Protein AF-0000000084806974 (afdb_homodimer)

pLDDT: mean 92.13, std 14.88, range [24.78, 98.94]

Organism: Rhodopseudomonas palustris (strain HaA2) (NCBI:txid316058)

Sequence (400 aa):
MVQAAPHPTIDSPAPDVRMSPRDRLIESARVLFCRYGINSVGVDAIIENAGTAKTTLYKLFGSKDGLVEAVLQREGQSWRTWFIDEIDGPGGSARERLARIGPALKGWFSRPDFYGCPFINAVGESDKADDRMRSLAIAHKTIVHDRLTALCTEAEIAEPAQVAHTLGLVIDGAIVMALVTRDAGAADVAGRACAAILPAMVQAAPHPTIDSPAPDVRMSPRDRLIESARVLFCRYGINSVGVDAIIENAGTAKTTLYKLFGSKDGLVEAVLQREGQSWRTWFIDEIDGPGGSARERLARIGPALKGWFSRPDFYGCPFINAVGESDKADDRMRSLAIAHKTIVHDRLTALCTEAEIAEPAQVAHTLGLVIDGAIVMALVTRDAGAADVAGRACAAILPA

Secondary structure (DSSP, 8-state):
----------------TTS-HHHHHHHHHHHHHHHH-TTT--HHHHHHHHT--HHHHHHHHSSHHHHHHHHHHHHHHHHHHHHHHHHH-SS--HHHHHTTHHHHHHHHHTSTT----HHHHHHHHS-TT--HHHHHHHHHHHHHHHHHHHHHHHTT-SSHHHHHHHHHHHHHHHHHHHHHH--TTHHHHHHHHHHHHS--/----------------TTS-HHHHHHHHHHHHHHHH-TTT--HHHHHHHHT--HHHHHHHHSSHHHHHHHHHHHHHHHHHHHHHHHHH-SS--HHHHHTTHHHHHHHHHTSTT----HHHHHHHHS-TT--HHHHHHHHHHHHHHHHHHHHHHHTT-SSHHHHHHHHHHHHHHHHHHHHHH--TTHHHHHHHHHHHHS--

Nearest PDB structures (foldseek):
  3g7r-assembly1_A  TM=9.109E-01  e=6.899E-08  Streptomyces coelicolor A3(2)
  3on4-assembly2_H  TM=8.404E-01  e=4.491E-05  Legionella pneumophila subsp. pneumophila str. Philadelphia 1
  3whc-assembly3_F  TM=7.787E-01  e=4.096E-05  Bacillus subtilis subsp. subtilis str. 168
  5gp9-assembly1_A  TM=7.520E-01  e=4.677E-04  Halalkalibacterium halodurans C-125
  3vuq-assembly1_B  TM=6.024E-01  e=9.755E-04  Thermus thermophilus HB8

InterPro domains:
  IPR001647 DNA-binding HTH domain, TetR-type [PF00440] (25-71)
  IPR001647 DNA-binding HTH domain, TetR-type [PR00455] (25-38)
  IPR001647 DNA-binding HTH domain, TetR-type [PR00455] (46-69)
  IPR001647 DNA-binding HTH domain, TetR-type [PS50977] (19-79)
  IPR009057 Homedomain-like superfamily [SSF46689] (20-90)
  IPR011075 Tetracyclin repressor-like, C-terminal domain [PF16925] (96-193)
  IPR036271 Tetracyclin repressor-like, C-terminal domain superfamily [SSF48498] (93-198)

Solvent-accessible surface area (backbone atoms only — not comparable to full-atom values): 21009 Å² total; per-residue (Å²): 129,82,70,75,71,77,72,73,78,66,87,59,74,74,63,61,80,88,49,51,72,66,53,32,42,39,53,32,38,41,57,49,32,52,39,33,7,61,67,67,56,53,70,68,61,31,26,63,62,25,72,50,58,70,67,55,51,39,74,75,35,66,40,70,66,44,44,49,50,51,31,49,52,51,53,46,52,54,48,50,54,52,52,52,48,59,29,55,44,88,71,74,54,43,59,55,26,60,63,31,50,20,60,51,43,26,59,51,51,64,39,91,85,54,64,49,56,67,47,63,27,47,40,39,39,30,45,70,86,52,59,63,48,29,52,53,35,50,56,55,49,48,56,54,36,50,52,42,20,52,36,29,47,72,51,66,43,81,61,19,60,61,52,18,51,37,50,49,28,33,52,50,6,23,38,52,45,22,52,56,65,70,35,41,62,29,18,56,41,33,34,52,46,47,56,39,60,51,74,131,128,83,70,75,72,78,72,74,78,66,87,58,75,72,65,61,83,88,49,52,72,67,54,30,43,37,53,31,38,44,56,47,32,54,40,33,6,61,68,68,55,52,70,66,60,31,26,64,60,25,72,50,58,71,66,55,52,39,72,75,35,68,40,72,66,42,43,50,50,51,30,49,53,51,52,46,51,53,48,49,53,52,52,51,47,59,28,56,42,90,70,73,53,43,60,55,24,60,62,31,50,18,60,50,43,26,60,50,52,65,40,91,85,55,63,49,55,69,48,63,27,47,39,37,40,30,46,71,86,53,58,63,50,28,53,54,35,50,57,55,50,46,56,54,36,52,51,41,20,50,35,28,46,72,51,66,41,82,60,21,61,61,52,18,50,38,48,49,28,33,51,50,6,24,38,51,47,22,52,57,67,71,34,39,61,29,18,55,42,33,34,52,44,48,56,39,59,50,73,132

Foldseek 3Di:
DPPPPPPPLPPPPDQPPPDDLLVLLLVLQLLCCLVPNLVSDDLVSSCVSSVHDSVVCCVVQVDSVSSLLVNLVVVLVVVLVQQLCQLCPPDDALVSSLLSQLVSLLVQLPDPSQRFRSLVRNCVVDDVVDCVSVVSVCVSLVVQLVSQLVSCVRVVHPPSSVLSVVLSVLSNVLRVVCNVVVDSCSSVVSSVVNVVSGDD/DPPPPPDPLPPQPDQPPVDDLLVLLLVLQLLCCLVPNLVVDDLVSSCVSSVHDSVVCCVVQVDSVSSLLVNLVVVLVVVLVQQLCQLCPPDDALVSSLLSQLVSLLVQLPDPSQRFRSLVRNCVVDDVVDCVSVVSVCVSLVVQLVSQLVSCVRVVHPPSSVLSVVLSVLSNVLRVVCNVVVDSCSSVVSSVVNVVSGDD

Structure (mmCIF, N/CA/C/O backbone):
data_AF-0000000084806974-model_v1
#
loop_
_entity.id
_entity.type
_entity.pdbx_description
1 polymer 'Transcriptional regulator, TetR family'
#
loop_
_atom_site.group_PDB
_atom_site.id
_atom_site.type_symbol
_atom_site.label_atom_id
_atom_site.label_alt_id
_atom_site.label_comp_id
_atom_site.label_asym_id
_atom_site.label_entity_id
_atom_site.label_seq_id
_atom_site.pdbx_PDB_ins_code
_atom_site.Cartn_x
_atom_site.Cartn_y
_atom_site.Cartn_z
_atom_site.occupancy
_atom_site.B_iso_or_equiv
_atom_site.auth_seq_id
_atom_site.auth_comp_id
_atom_site.auth_asym_id
_atom_site.auth_atom_id
_atom_site.pdbx_PDB_model_num
ATOM 1 N N . MET A 1 1 ? -4.887 27.391 17.812 1 24.78 1 MET A N 1
ATOM 2 C CA . MET A 1 1 ? -3.594 27.125 17.188 1 24.78 1 MET A CA 1
ATOM 3 C C . MET A 1 1 ? -2.961 25.859 17.75 1 24.78 1 MET A C 1
ATOM 5 O O . MET A 1 1 ? -2.355 25.891 18.812 1 24.78 1 MET A O 1
ATOM 9 N N . VAL A 1 2 ? -3.717 24.797 17.656 1 35.22 2 VAL A N 1
ATOM 10 C CA . VAL A 1 2 ? -3.318 23.594 18.391 1 35.22 2 VAL A CA 1
ATOM 11 C C . VAL A 1 2 ? -1.894 23.203 18.016 1 35.22 2 VAL A C 1
ATOM 13 O O . VAL A 1 2 ? -1.614 22.922 16.844 1 35.22 2 VAL A O 1
ATOM 16 N N . GLN A 1 3 ? -0.888 23.594 18.688 1 35.41 3 GLN A N 1
ATOM 17 C CA . GLN A 1 3 ? 0.534 23.312 18.547 1 35.41 3 GLN A CA 1
ATOM 18 C C . GLN A 1 3 ? 0.778 21.812 18.391 1 35.41 3 GLN A C 1
ATOM 20 O O . GLN A 1 3 ? 0.354 21.031 19.25 1 35.41 3 GLN A O 1
ATOM 25 N N . ALA A 1 4 ? 0.817 21.328 17.172 1 42.03 4 ALA A N 1
ATOM 26 C CA . ALA A 1 4 ? 1.26 19.953 17 1 42.03 4 ALA A CA 1
ATOM 27 C C . ALA A 1 4 ? 2.342 19.594 18.016 1 42.03 4 ALA A C 1
ATOM 29 O O . ALA A 1 4 ? 3.295 20.344 18.219 1 42.03 4 ALA A O 1
ATOM 30 N N . ALA A 1 5 ? 2.043 18.828 18.969 1 43.41 5 ALA A N 1
ATOM 31 C CA . ALA A 1 5 ? 3.02 18.422 19.969 1 43.41 5 ALA A CA 1
ATOM 32 C C . ALA A 1 5 ? 4.355 18.062 19.344 1 43.41 5 ALA A C 1
ATOM 34 O O . ALA A 1 5 ? 4.395 17.484 18.25 1 43.41 5 ALA A O 1
ATOM 35 N N . PRO A 1 6 ? 5.508 18.625 19.812 1 45.06 6 PRO A N 1
ATOM 36 C CA . PRO A 1 6 ? 6.848 18.344 19.297 1 45.06 6 PRO A CA 1
ATOM 37 C C . PRO A 1 6 ? 7.152 16.844 19.219 1 45.06 6 PRO A C 1
ATOM 39 O O . PRO A 1 6 ? 6.688 16.078 20.062 1 45.06 6 PRO A O 1
ATOM 42 N N . HIS A 1 7 ? 7.105 16.219 18.047 1 45.81 7 HIS A N 1
ATOM 43 C CA . HIS A 1 7 ? 7.555 14.828 17.969 1 45.81 7 HIS A CA 1
ATOM 44 C C . HIS A 1 7 ? 8.797 14.609 18.828 1 45.81 7 HIS A C 1
ATOM 46 O O . HIS A 1 7 ? 9.672 15.477 18.891 1 45.81 7 HIS A O 1
ATOM 52 N N . PRO A 1 8 ? 8.727 13.781 19.844 1 42.69 8 PRO A N 1
ATOM 53 C CA . PRO A 1 8 ? 9.945 13.57 20.625 1 42.69 8 PRO A CA 1
ATOM 54 C C . PRO A 1 8 ? 11.195 13.43 19.75 1 42.69 8 PRO A C 1
ATOM 56 O O . PRO A 1 8 ? 11.094 12.992 18.594 1 42.69 8 PRO A O 1
ATOM 59 N N . THR A 1 9 ? 12.211 14.117 20.078 1 43.47 9 THR A N 1
ATOM 60 C CA . THR A 1 9 ? 13.531 14.039 19.469 1 43.47 9 THR A CA 1
ATOM 61 C C . THR A 1 9 ? 13.961 12.586 19.266 1 43.47 9 THR A C 1
ATOM 63 O O . THR A 1 9 ? 13.953 11.805 20.219 1 43.47 9 THR A O 1
ATOM 66 N N . ILE A 1 10 ? 13.562 12 18.297 1 45.22 10 ILE A N 1
ATOM 67 C CA . ILE A 1 10 ? 14.125 10.68 18.047 1 45.22 10 ILE A CA 1
ATOM 68 C C . ILE A 1 10 ? 15.625 10.695 18.312 1 45.22 10 ILE A C 1
ATOM 70 O O . ILE A 1 10 ? 16.312 11.672 18 1 45.22 10 ILE A O 1
ATOM 74 N N . ASP A 1 11 ? 16.031 10.055 19.344 1 45.28 11 ASP A N 1
ATOM 75 C CA . ASP A 1 11 ? 17.453 9.875 19.609 1 45.28 11 ASP A CA 1
ATOM 76 C C . ASP A 1 11 ? 18.219 9.578 18.312 1 45.28 11 ASP A C 1
ATOM 78 O O . ASP A 1 11 ? 18.359 8.414 17.922 1 45.28 11 ASP A O 1
ATOM 82 N N . SER A 1 12 ? 17.938 10.297 17.312 1 48.94 12 SER A N 1
ATOM 83 C CA . SER A 1 12 ? 18.75 10.133 16.109 1 48.94 12 SER A CA 1
ATOM 84 C C . SER A 1 12 ? 20.234 10.375 16.406 1 48.94 12 SER A C 1
ATOM 86 O O . SER A 1 12 ? 20.578 11.297 17.156 1 48.94 12 SER A O 1
ATOM 88 N N . PRO A 1 13 ? 21.062 9.375 16.125 1 50 13 PRO A N 1
ATOM 89 C CA . PRO A 1 13 ? 22.469 9.648 16.359 1 50 13 PRO A CA 1
ATOM 90 C C . PRO A 1 13 ? 22.891 11.047 15.898 1 50 13 PRO A C 1
ATOM 92 O O . PRO A 1 13 ? 22.25 11.617 15.008 1 50 13 PRO A O 1
ATOM 95 N N . ALA A 1 14 ? 23.672 11.664 16.719 1 52.12 14 ALA A N 1
ATOM 96 C CA . ALA A 1 14 ? 24.297 12.953 16.453 1 52.12 14 ALA A CA 1
ATOM 97 C C . ALA A 1 14 ? 24.703 13.07 14.992 1 52.12 14 ALA A C 1
ATOM 99 O O . ALA A 1 14 ? 25.016 12.07 14.344 1 52.12 14 ALA A O 1
ATOM 100 N N . PRO A 1 15 ? 24.281 14.117 14.289 1 55.72 15 PRO A N 1
ATOM 101 C CA . PRO A 1 15 ? 24.656 14.305 12.883 1 55.72 15 PRO A CA 1
ATOM 102 C C . PRO A 1 15 ? 26.109 13.914 12.602 1 55.72 15 PRO A C 1
ATOM 104 O O . PRO A 1 15 ? 27 14.211 13.406 1 55.72 15 PRO A O 1
ATOM 107 N N . ASP A 1 16 ? 26.234 12.859 11.883 1 57.84 16 ASP A N 1
ATOM 108 C CA . ASP A 1 16 ? 27.594 12.516 11.453 1 57.84 16 ASP A CA 1
ATOM 109 C C . ASP A 1 16 ? 28.266 13.703 10.766 1 57.84 16 ASP A C 1
ATOM 111 O O . ASP A 1 16 ? 27.969 14.008 9.609 1 57.84 16 ASP A O 1
ATOM 115 N N . VAL A 1 17 ? 29.016 14.555 11.375 1 59.22 17 VAL A N 1
ATOM 116 C CA . VAL A 1 17 ? 29.703 15.766 10.93 1 59.22 17 VAL A CA 1
ATOM 117 C C . VAL A 1 17 ? 30.484 15.469 9.656 1 59.22 17 VAL A C 1
ATOM 119 O O . VAL A 1 17 ? 30.859 16.391 8.922 1 59.22 17 VAL A O 1
ATOM 122 N N . ARG A 1 18 ? 30.656 14.195 9.305 1 71.56 18 ARG A N 1
ATOM 123 C CA . ARG A 1 18 ? 31.391 13.867 8.094 1 71.56 18 ARG A CA 1
ATOM 124 C C . ARG A 1 18 ? 30.484 13.891 6.867 1 71.56 18 ARG A C 1
ATOM 126 O O . ARG A 1 18 ? 30.969 13.93 5.734 1 71.56 18 ARG A O 1
ATOM 133 N N . MET A 1 19 ? 29.156 14.164 7.137 1 83.44 19 MET A N 1
ATOM 134 C CA . MET A 1 19 ? 28.234 14.195 6.012 1 83.44 19 MET A CA 1
ATOM 135 C C . MET A 1 19 ? 27.984 15.625 5.543 1 83.44 19 MET A C 1
ATOM 137 O O . MET A 1 19 ? 27.969 16.547 6.352 1 83.44 19 MET A O 1
ATOM 141 N N . SER A 1 20 ? 27.812 15.805 4.273 1 93.44 20 SER A N 1
ATOM 142 C CA . SER A 1 20 ? 27.422 17.109 3.734 1 93.44 20 SER A CA 1
ATOM 143 C C . SER A 1 20 ? 26.047 17.531 4.23 1 93.44 20 SER A C 1
ATOM 145 O O . SER A 1 20 ? 25.25 16.688 4.656 1 93.44 20 SER A O 1
ATOM 147 N N . PRO A 1 21 ? 25.812 18.781 4.262 1 94.06 21 PRO A N 1
ATOM 148 C CA . PRO A 1 21 ? 24.469 19.234 4.641 1 94.06 21 PRO A CA 1
ATOM 149 C C . PRO A 1 21 ? 23.359 18.578 3.816 1 94.06 21 PRO A C 1
ATOM 151 O O . PRO A 1 21 ? 22.297 18.281 4.344 1 94.06 21 PRO A O 1
ATOM 154 N N . ARG A 1 22 ? 23.672 18.391 2.613 1 96.06 22 ARG A N 1
ATOM 155 C CA . ARG A 1 22 ? 22.719 17.719 1.741 1 96.06 22 ARG A CA 1
ATOM 156 C C . ARG A 1 22 ? 22.391 16.328 2.26 1 96.06 22 ARG A C 1
ATOM 158 O O . ARG A 1 22 ? 21.219 15.961 2.396 1 96.06 22 ARG A O 1
ATOM 165 N N . ASP A 1 23 ? 23.391 15.562 2.562 1 96.31 23 ASP A N 1
ATOM 166 C CA . ASP A 1 23 ? 23.219 14.188 3.01 1 96.31 23 ASP A CA 1
ATOM 167 C C . ASP A 1 23 ? 22.562 14.133 4.387 1 96.31 23 ASP A C 1
ATOM 169 O O . ASP A 1 23 ? 21.734 13.258 4.652 1 96.31 23 ASP A O 1
ATOM 173 N N . ARG A 1 24 ? 22.875 15.078 5.242 1 96.56 24 ARG A N 1
ATOM 174 C CA . ARG A 1 24 ? 22.25 15.133 6.562 1 96.56 24 ARG A CA 1
ATOM 175 C C . ARG A 1 24 ? 20.75 15.398 6.457 1 96.56 24 ARG A C 1
ATOM 177 O O . ARG A 1 24 ? 19.953 14.812 7.188 1 96.56 24 ARG A O 1
ATOM 184 N N . LEU A 1 25 ? 20.438 16.281 5.535 1 97.5 25 LEU A N 1
ATOM 185 C CA . LEU A 1 25 ? 19.031 16.609 5.336 1 97.5 25 LEU A CA 1
ATOM 186 C C . LEU A 1 25 ? 18.266 15.422 4.777 1 97.5 25 LEU A C 1
ATOM 188 O O . LEU A 1 25 ? 17.172 15.109 5.238 1 97.5 25 LEU A O 1
ATOM 192 N N . ILE A 1 26 ? 18.891 14.742 3.852 1 97.56 26 ILE A N 1
ATOM 193 C CA . ILE A 1 26 ? 18.25 13.586 3.238 1 97.56 26 ILE A CA 1
ATOM 194 C C . ILE A 1 26 ? 18.078 12.477 4.273 1 97.56 26 ILE A C 1
ATOM 196 O O . ILE A 1 26 ? 17 11.875 4.383 1 97.56 26 ILE A O 1
ATOM 200 N N . GLU A 1 27 ? 19.062 12.227 5.066 1 96.38 27 GLU A N 1
ATOM 201 C CA . GLU A 1 27 ? 19 11.164 6.066 1 96.38 27 GLU A CA 1
ATOM 202 C C . GLU A 1 27 ? 17.984 11.492 7.16 1 96.38 27 GLU A C 1
ATOM 204 O O . GLU A 1 27 ? 17.219 10.633 7.582 1 96.38 27 GLU A O 1
ATOM 209 N N . SER A 1 28 ? 18.016 12.703 7.609 1 97.06 28 SER A N 1
ATOM 210 C CA . SER A 1 28 ? 17.047 13.148 8.602 1 97.06 28 SER A CA 1
ATOM 211 C C . SER A 1 28 ? 15.617 13.008 8.086 1 97.06 28 SER A C 1
ATOM 213 O O . SER A 1 28 ? 14.758 12.453 8.773 1 97.06 28 SER A O 1
ATOM 215 N N . ALA A 1 29 ? 15.43 13.484 6.863 1 97.88 29 ALA A N 1
ATOM 216 C CA . ALA A 1 29 ? 14.109 13.414 6.246 1 97.88 29 ALA A CA 1
ATOM 217 C C . ALA A 1 29 ? 13.672 11.969 6.055 1 97.88 29 ALA A C 1
ATOM 219 O O . ALA A 1 29 ? 12.523 11.617 6.328 1 97.88 29 ALA A O 1
ATOM 220 N N . ARG A 1 30 ? 14.586 11.172 5.59 1 96.5 30 ARG A N 1
ATOM 221 C CA . ARG A 1 30 ? 14.297 9.758 5.352 1 96.5 30 ARG A CA 1
ATOM 222 C C . ARG A 1 30 ? 13.758 9.094 6.613 1 96.5 30 ARG A C 1
ATOM 224 O O . ARG A 1 30 ? 12.695 8.469 6.586 1 96.5 30 ARG A O 1
ATOM 231 N N . VAL A 1 31 ? 14.398 9.227 7.688 1 95.19 31 VAL A N 1
ATOM 232 C CA . VAL A 1 31 ? 14.039 8.578 8.945 1 95.19 31 VAL A CA 1
ATOM 233 C C . VAL A 1 31 ? 12.68 9.094 9.422 1 95.19 31 VAL A C 1
ATOM 235 O O . VAL A 1 31 ? 11.812 8.305 9.805 1 95.19 31 VAL A O 1
ATOM 238 N N . LEU A 1 32 ? 12.492 10.367 9.32 1 96.5 32 LEU A N 1
ATOM 239 C CA . LEU A 1 32 ? 11.266 10.992 9.812 1 96.5 32 LEU A CA 1
ATOM 240 C C . LEU A 1 32 ? 10.086 10.648 8.914 1 96.5 32 LEU A C 1
ATOM 242 O O . LEU A 1 32 ? 9.016 10.289 9.398 1 96.5 32 LEU A O 1
ATOM 246 N N . PHE A 1 33 ? 10.305 10.75 7.586 1 96.81 33 PHE A N 1
ATOM 247 C CA . PHE A 1 33 ? 9.242 10.438 6.637 1 96.81 33 PHE A CA 1
ATOM 248 C C . PHE A 1 33 ? 8.82 8.977 6.758 1 96.81 33 PHE A C 1
ATOM 250 O O . PHE A 1 33 ? 7.625 8.672 6.754 1 96.81 33 PHE A O 1
ATOM 257 N N . CYS A 1 34 ? 9.766 8.086 6.855 1 94.62 34 CYS A N 1
ATOM 258 C CA . CYS A 1 34 ? 9.469 6.656 6.906 1 94.62 34 CYS A CA 1
ATOM 259 C C . CYS A 1 34 ? 8.734 6.297 8.188 1 94.62 34 CYS A C 1
ATOM 261 O O . CYS A 1 34 ? 7.77 5.523 8.164 1 94.62 34 CYS A O 1
ATOM 263 N N . ARG A 1 35 ? 9.078 6.875 9.234 1 93.44 35 ARG A N 1
ATOM 264 C CA . ARG A 1 35 ? 8.523 6.52 10.539 1 93.44 35 ARG A CA 1
ATOM 265 C C . ARG A 1 35 ? 7.156 7.172 10.742 1 93.44 35 ARG A C 1
ATOM 267 O O . ARG A 1 35 ? 6.23 6.535 11.25 1 93.44 35 ARG A O 1
ATOM 274 N N . TYR A 1 36 ? 6.973 8.438 10.25 1 94.56 36 TYR A N 1
ATOM 275 C CA . TYR A 1 36 ? 5.812 9.203 10.688 1 94.56 36 TYR A CA 1
ATOM 276 C C . TYR A 1 36 ? 4.906 9.539 9.508 1 94.56 36 TYR A C 1
ATOM 278 O O . TYR A 1 36 ? 3.777 10 9.703 1 94.56 36 TYR A O 1
ATOM 286 N N . GLY A 1 37 ? 5.355 9.25 8.297 1 95.88 37 GLY A N 1
ATOM 287 C CA . GLY A 1 37 ? 4.637 9.734 7.129 1 95.88 37 GLY A CA 1
ATOM 288 C C . GLY A 1 37 ? 5.102 11.102 6.664 1 95.88 37 GLY A C 1
ATOM 289 O O . GLY A 1 37 ? 5.441 11.961 7.484 1 95.88 37 GLY A O 1
ATOM 290 N N . ILE A 1 38 ? 5.031 11.383 5.461 1 96.88 38 ILE A N 1
ATOM 291 C CA . ILE A 1 38 ? 5.582 12.57 4.824 1 96.88 38 ILE A CA 1
ATOM 292 C C . ILE A 1 38 ? 4.809 13.805 5.281 1 96.88 38 ILE A C 1
ATOM 294 O O . ILE A 1 38 ? 5.41 14.805 5.695 1 96.88 38 ILE A O 1
ATOM 298 N N . ASN A 1 39 ? 3.506 13.727 5.277 1 95.38 39 ASN A N 1
ATOM 299 C CA . ASN A 1 39 ? 2.672 14.898 5.52 1 95.38 39 ASN A CA 1
ATOM 300 C C . ASN A 1 39 ? 2.631 15.266 7 1 95.38 39 ASN A C 1
ATOM 302 O O . ASN A 1 39 ? 2.293 16.391 7.355 1 95.38 39 ASN A O 1
ATOM 306 N N . SER A 1 40 ? 3.053 14.398 7.863 1 94.81 40 SER A N 1
ATOM 307 C CA . SER A 1 40 ? 3.031 14.648 9.305 1 94.81 40 SER A CA 1
ATOM 308 C C . SER A 1 40 ? 4.312 15.344 9.758 1 94.81 40 SER A C 1
ATOM 310 O O . SER A 1 40 ? 4.383 15.852 10.875 1 94.81 40 SER A O 1
ATOM 312 N N . VAL A 1 41 ? 5.316 15.32 8.914 1 96.81 41 VAL A N 1
ATOM 313 C CA . VAL A 1 41 ? 6.629 15.859 9.266 1 96.81 41 VAL A CA 1
ATOM 314 C C . VAL A 1 41 ? 6.801 17.25 8.672 1 96.81 41 VAL A C 1
ATOM 316 O O . VAL A 1 41 ? 6.652 17.438 7.457 1 96.81 41 VAL A O 1
ATOM 319 N N . GLY A 1 42 ? 7.109 18.234 9.508 1 96 42 GLY A N 1
ATOM 320 C CA . GLY A 1 42 ? 7.363 19.594 9.047 1 96 42 GLY A CA 1
ATOM 321 C C . GLY A 1 42 ? 8.836 19.875 8.797 1 96 42 GLY A C 1
ATOM 322 O O . GLY A 1 42 ? 9.695 19.109 9.234 1 96 42 GLY A O 1
ATOM 323 N N . VAL A 1 43 ? 9.039 20.922 8.109 1 97.19 43 VAL A N 1
ATOM 324 C CA . VAL A 1 43 ? 10.391 21.328 7.762 1 97.19 43 VAL A CA 1
ATOM 325 C C . VAL A 1 43 ? 11.203 21.578 9.039 1 97.19 43 VAL A C 1
ATOM 327 O O . VAL A 1 43 ? 12.383 21.219 9.109 1 97.19 43 VAL A O 1
ATOM 330 N N . ASP A 1 44 ? 10.625 22.109 10.07 1 97.12 44 ASP A N 1
ATOM 331 C CA . ASP A 1 44 ? 11.328 22.422 11.305 1 97.12 44 ASP A CA 1
ATOM 332 C C . ASP A 1 44 ? 11.875 21.156 11.969 1 97.12 44 ASP A C 1
ATOM 334 O O . ASP A 1 44 ? 13.016 21.141 12.445 1 97.12 44 ASP A O 1
ATOM 338 N N . ALA A 1 45 ? 11.117 20.109 11.992 1 96.88 45 ALA A N 1
ATOM 339 C CA . ALA A 1 45 ? 11.57 18.859 12.57 1 96.88 45 ALA A CA 1
ATOM 340 C C . ALA A 1 45 ? 12.758 18.281 11.797 1 96.88 45 ALA A C 1
ATOM 342 O O . ALA A 1 45 ? 13.688 17.734 12.398 1 96.88 45 ALA A O 1
ATOM 343 N N . ILE A 1 46 ? 12.719 18.422 10.484 1 97.88 46 ILE A N 1
ATOM 344 C CA . ILE A 1 46 ? 13.758 17.891 9.625 1 97.88 46 ILE A CA 1
ATOM 345 C C . ILE A 1 46 ? 15.078 18.625 9.875 1 97.88 46 ILE A C 1
ATOM 347 O O . ILE A 1 46 ? 16.125 17.984 10.078 1 97.88 46 ILE A O 1
ATOM 351 N N . ILE A 1 47 ? 15.031 19.938 9.898 1 96.94 47 ILE A N 1
ATOM 352 C CA . ILE A 1 47 ? 16.25 20.719 10.016 1 96.94 47 ILE A CA 1
ATOM 353 C C . ILE A 1 47 ? 16.828 20.578 11.422 1 96.94 47 ILE A C 1
ATOM 355 O O . ILE A 1 47 ? 18.047 20.594 11.609 1 96.94 47 ILE A O 1
ATOM 359 N N . GLU A 1 48 ? 15.914 20.469 12.438 1 96.81 48 GLU A N 1
ATOM 360 C CA . GLU A 1 48 ? 16.375 20.234 13.805 1 96.81 48 GLU A CA 1
ATOM 361 C C . GLU A 1 48 ? 17.125 18.906 13.922 1 96.81 48 GLU A C 1
ATOM 363 O O . GLU A 1 48 ? 18.203 18.859 14.5 1 96.81 48 GLU A O 1
ATOM 368 N N . ASN A 1 49 ? 16.594 17.938 13.328 1 95.62 49 ASN A N 1
ATOM 369 C CA . ASN A 1 49 ? 17.219 16.609 13.367 1 95.62 49 ASN A CA 1
ATOM 370 C C . ASN A 1 49 ? 18.516 16.578 12.562 1 95.62 49 ASN A C 1
ATOM 372 O O . ASN A 1 49 ? 19.453 15.859 12.922 1 95.62 49 ASN A O 1
ATOM 376 N N . ALA A 1 50 ? 18.547 17.297 11.469 1 96.25 50 ALA A N 1
ATOM 377 C CA . ALA A 1 50 ? 19.703 17.297 10.57 1 96.25 50 ALA A CA 1
ATOM 378 C C . ALA A 1 50 ? 20.797 18.234 11.094 1 96.25 50 ALA A C 1
ATOM 380 O O . ALA A 1 50 ? 21.938 18.172 10.625 1 96.25 50 ALA A O 1
ATOM 381 N N . GLY A 1 51 ? 20.422 19.125 11.992 1 96.19 51 GLY A N 1
ATOM 382 C CA . GLY A 1 51 ? 21.375 20.141 12.43 1 96.19 51 GLY A CA 1
ATOM 383 C C . GLY A 1 51 ? 21.75 21.125 11.336 1 96.19 51 GLY A C 1
ATOM 384 O O . GLY A 1 51 ? 22.922 21.453 11.172 1 96.19 51 GLY A O 1
ATOM 385 N N . THR A 1 52 ? 20.844 21.516 10.531 1 94.81 52 THR A N 1
ATOM 386 C CA . THR A 1 52 ? 21.062 22.453 9.43 1 94.81 52 THR A CA 1
ATOM 387 C C . THR A 1 52 ? 20.109 23.641 9.539 1 94.81 52 THR A C 1
ATOM 389 O O . THR A 1 52 ? 19.109 23.578 10.266 1 94.81 52 THR A O 1
ATOM 392 N N . ALA A 1 53 ? 20.469 24.672 8.82 1 93.44 53 ALA A N 1
ATOM 393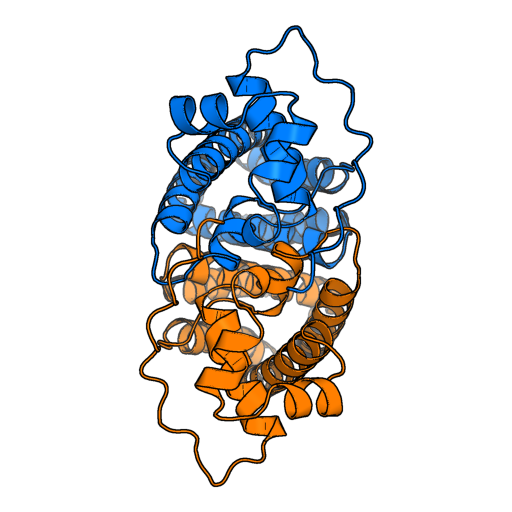 C CA . ALA A 1 53 ? 19.594 25.844 8.742 1 93.44 53 ALA A CA 1
ATOM 394 C C . ALA A 1 53 ? 18.453 25.594 7.742 1 93.44 53 ALA A C 1
ATOM 396 O O . ALA A 1 53 ? 18.625 24.859 6.773 1 93.44 53 ALA A O 1
ATOM 397 N N . LYS A 1 54 ? 17.344 26.281 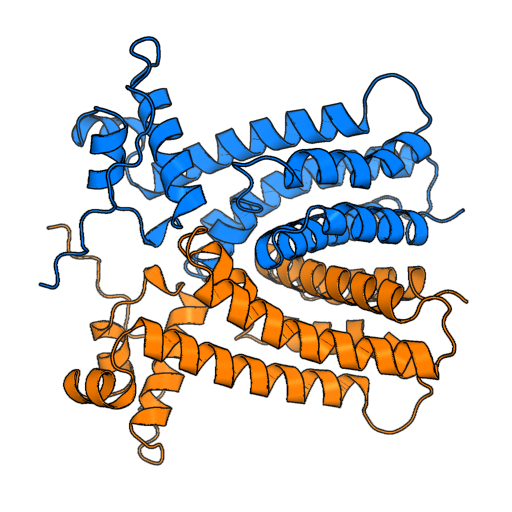8.039 1 95.69 54 LYS A N 1
ATOM 398 C CA . LYS A 1 54 ? 16.188 26.219 7.152 1 95.69 54 LYS A CA 1
ATOM 399 C C . LYS A 1 54 ? 16.531 26.719 5.75 1 95.69 54 LYS A C 1
ATOM 401 O O . LYS A 1 54 ? 16.094 26.141 4.754 1 95.69 54 LYS A O 1
ATOM 406 N N . THR A 1 55 ? 17.391 27.703 5.652 1 96.31 55 THR A N 1
ATOM 407 C CA . THR A 1 55 ? 17.812 28.297 4.383 1 96.31 55 THR A CA 1
ATOM 408 C C . THR A 1 55 ? 18.562 27.281 3.533 1 96.31 55 THR A C 1
ATOM 410 O O . THR A 1 55 ? 18.453 27.281 2.307 1 96.31 55 THR A O 1
ATOM 413 N N . THR A 1 56 ? 19.281 26.469 4.152 1 96.44 56 THR A N 1
ATOM 414 C CA . THR A 1 56 ? 20.062 25.438 3.459 1 96.44 56 THR A CA 1
ATOM 415 C C . THR A 1 56 ? 19.141 24.453 2.746 1 96.44 56 THR A C 1
ATOM 417 O O . THR A 1 56 ? 19.391 24.078 1.604 1 96.44 56 THR A O 1
ATOM 420 N N . LEU A 1 57 ? 18.031 24 3.387 1 97.38 57 LEU A N 1
ATOM 421 C CA . LEU A 1 57 ? 17.062 23.094 2.777 1 97.38 57 LEU A CA 1
ATOM 422 C C . LEU A 1 57 ? 16.469 23.703 1.509 1 97.38 57 LEU A C 1
ATOM 424 O O . LEU A 1 57 ? 16.422 23.031 0.468 1 97.38 57 LEU A O 1
ATOM 428 N N . TYR A 1 58 ? 16.141 24.938 1.59 1 97.06 58 TYR A N 1
ATOM 429 C CA . TYR A 1 58 ? 15.461 25.594 0.47 1 97.06 58 TYR A CA 1
ATOM 430 C C . TYR A 1 58 ? 16.438 25.875 -0.664 1 97.06 58 TYR A C 1
ATOM 432 O O . TYR A 1 58 ? 16.062 25.828 -1.839 1 97.06 58 TYR A O 1
ATOM 440 N N . LYS A 1 59 ? 17.672 26.188 -0.368 1 97.5 59 LYS A N 1
ATOM 441 C CA . LYS A 1 59 ? 18.703 26.359 -1.391 1 97.5 59 LYS A CA 1
ATOM 442 C C . LYS A 1 59 ? 18.984 25.062 -2.127 1 97.5 59 LYS A C 1
ATOM 444 O O . LYS A 1 59 ? 19.141 25.047 -3.348 1 97.5 59 LYS A O 1
ATOM 449 N N . LEU A 1 60 ? 18.969 24.031 -1.411 1 97.62 60 LEU A N 1
ATOM 450 C CA . LEU A 1 60 ? 19.391 22.734 -1.957 1 97.62 60 LEU A CA 1
ATOM 451 C C . LEU A 1 60 ? 18.219 22.047 -2.656 1 97.62 60 LEU A C 1
ATOM 453 O O . LEU A 1 60 ? 18.422 21.375 -3.672 1 97.62 60 LEU A O 1
ATOM 457 N N . PHE A 1 61 ? 16.953 22.219 -2.086 1 98.19 61 PHE A N 1
ATOM 458 C CA . PHE A 1 61 ? 15.875 21.359 -2.578 1 98.19 61 PHE A CA 1
ATOM 459 C C . PHE A 1 61 ? 14.703 22.203 -3.074 1 98.19 61 PHE A C 1
ATOM 461 O O . PHE A 1 61 ? 13.781 21.688 -3.699 1 98.19 61 PHE A O 1
ATOM 468 N N . GLY A 1 62 ? 14.68 23.469 -2.75 1 97.69 62 GLY A N 1
ATOM 469 C CA . GLY A 1 62 ? 13.641 24.375 -3.201 1 97.69 62 GLY A CA 1
ATOM 470 C C . GLY A 1 62 ? 12.391 24.328 -2.334 1 97.69 62 GLY A C 1
ATOM 471 O O . GLY A 1 62 ? 11.805 25.359 -2.023 1 97.69 62 GLY A O 1
ATOM 472 N N . SER A 1 63 ? 12.016 23.156 -1.956 1 96.69 63 SER A N 1
ATOM 473 C CA . SER A 1 63 ? 10.812 22.938 -1.163 1 96.69 63 SER A CA 1
ATOM 474 C C . SER A 1 63 ? 10.883 21.609 -0.408 1 96.69 63 SER A C 1
ATOM 476 O O . SER A 1 63 ? 11.789 20.812 -0.631 1 96.69 63 SER A O 1
ATOM 478 N N . LYS A 1 64 ? 9.992 21.406 0.497 1 96.25 64 LYS A N 1
ATOM 479 C CA . LYS A 1 64 ? 9.883 20.109 1.16 1 96.25 64 LYS A CA 1
ATOM 480 C C . LYS A 1 64 ? 9.641 18.984 0.148 1 96.25 64 LYS A C 1
ATOM 482 O O . LYS A 1 64 ? 10.188 17.891 0.286 1 96.25 64 LYS A O 1
ATOM 487 N N . ASP A 1 65 ? 8.805 19.297 -0.864 1 95.56 65 ASP A N 1
ATOM 488 C CA . ASP A 1 65 ? 8.531 18.297 -1.899 1 95.56 65 ASP A CA 1
ATOM 489 C C . ASP A 1 65 ? 9.805 17.906 -2.645 1 95.56 65 ASP A C 1
ATOM 491 O O . ASP A 1 65 ? 9.992 16.734 -2.979 1 95.56 65 ASP A O 1
ATOM 495 N N . GLY A 1 66 ? 10.562 18.906 -2.922 1 97.19 66 GLY A N 1
ATOM 496 C CA . GLY A 1 66 ? 11.852 18.609 -3.527 1 97.19 66 GLY A CA 1
ATOM 497 C C . GLY A 1 66 ? 12.711 17.688 -2.678 1 97.19 66 GLY A C 1
ATOM 498 O O . GLY A 1 66 ? 13.406 16.812 -3.205 1 97.19 66 GLY A O 1
ATOM 499 N N . LEU A 1 67 ? 12.727 17.891 -1.347 1 98.19 67 LEU A N 1
ATOM 500 C CA . LEU A 1 67 ? 13.438 17.016 -0.419 1 98.19 67 LEU A CA 1
ATOM 501 C C . LEU A 1 67 ? 12.836 15.625 -0.414 1 98.19 67 LEU A C 1
ATOM 503 O O . LEU A 1 67 ? 13.57 14.625 -0.411 1 98.19 67 LEU A O 1
ATOM 507 N N . VAL A 1 68 ? 11.508 15.5 -0.455 1 98.06 68 VAL A N 1
ATOM 508 C CA . VAL A 1 68 ? 10.828 14.211 -0.51 1 98.06 68 VAL A CA 1
ATOM 509 C C . VAL A 1 68 ? 11.281 13.438 -1.745 1 98.06 68 VAL A C 1
ATOM 511 O O . VAL A 1 68 ? 11.609 12.25 -1.657 1 98.06 68 VAL A O 1
ATOM 514 N N . GLU A 1 69 ? 11.289 14.086 -2.879 1 98 69 GLU A N 1
ATOM 515 C CA . GLU A 1 69 ? 11.719 13.453 -4.121 1 98 69 GLU A CA 1
ATOM 516 C C . GLU A 1 69 ? 13.148 12.938 -4.008 1 98 69 GLU A C 1
ATOM 518 O O . GLU A 1 69 ? 13.445 11.812 -4.426 1 98 69 GLU A O 1
ATOM 523 N N . ALA A 1 70 ? 13.992 13.742 -3.412 1 98.12 70 ALA A N 1
ATOM 524 C CA . ALA A 1 70 ? 15.391 13.352 -3.24 1 98.12 70 ALA A CA 1
ATOM 525 C C . ALA A 1 70 ? 15.508 12.133 -2.328 1 98.12 70 ALA A C 1
ATOM 527 O O . ALA A 1 70 ? 16.312 11.234 -2.586 1 98.12 70 ALA A O 1
ATOM 528 N N . VAL A 1 71 ? 14.758 12.117 -1.271 1 98.06 71 VAL A N 1
ATOM 529 C CA . VAL A 1 71 ? 14.75 11 -0.335 1 98.06 71 VAL A CA 1
ATOM 530 C C . VAL A 1 71 ? 14.289 9.734 -1.05 1 98.06 71 VAL A C 1
ATOM 532 O O . VAL A 1 71 ? 14.93 8.688 -0.946 1 98.06 71 VAL A O 1
ATOM 535 N N . LEU A 1 72 ? 13.203 9.805 -1.839 1 98.12 72 LEU A N 1
ATOM 536 C CA . LEU A 1 72 ? 12.656 8.648 -2.539 1 98.12 72 LEU A CA 1
ATOM 537 C C . LEU A 1 72 ? 13.648 8.125 -3.576 1 98.12 72 LEU A C 1
ATOM 539 O O . LEU A 1 72 ? 13.828 6.91 -3.717 1 98.12 72 LEU A O 1
ATOM 543 N N . GLN A 1 73 ? 14.242 9.016 -4.277 1 97.69 73 GLN A N 1
ATOM 544 C CA . GLN A 1 73 ? 15.211 8.617 -5.289 1 97.69 73 GLN A CA 1
ATOM 545 C C . GLN A 1 73 ? 16.391 7.879 -4.656 1 97.69 73 GLN A C 1
ATOM 547 O O . GLN A 1 73 ? 16.797 6.828 -5.148 1 97.69 73 GLN A O 1
ATOM 552 N N . ARG A 1 74 ? 16.875 8.398 -3.572 1 96.62 74 ARG A N 1
ATOM 553 C CA . ARG A 1 74 ? 18 7.766 -2.896 1 96.62 74 ARG A CA 1
ATOM 554 C C . ARG A 1 74 ? 17.609 6.43 -2.287 1 96.62 74 ARG A C 1
ATOM 556 O O . ARG A 1 74 ? 18.312 5.43 -2.449 1 96.62 74 ARG A O 1
ATOM 563 N N . GLU A 1 75 ? 16.5 6.418 -1.577 1 95.19 75 GLU A N 1
ATOM 564 C CA . GLU A 1 75 ? 16 5.195 -0.96 1 95.19 75 GLU A CA 1
ATOM 565 C C . GLU A 1 75 ? 15.695 4.137 -2.012 1 95.19 75 GLU A C 1
ATOM 567 O O . GLU A 1 75 ? 16.016 2.961 -1.834 1 95.19 75 GLU A O 1
ATOM 572 N N . GLY A 1 76 ? 15.07 4.551 -3.088 1 97.38 76 GLY A N 1
ATOM 573 C CA . GLY A 1 76 ? 14.734 3.643 -4.172 1 97.38 76 GLY A CA 1
ATOM 574 C C . GLY A 1 76 ? 15.953 3.027 -4.832 1 97.38 76 GLY A C 1
ATOM 575 O O . GLY A 1 76 ? 15.984 1.82 -5.082 1 97.38 76 GLY A O 1
ATOM 576 N N . GLN A 1 77 ? 16.906 3.855 -5.113 1 97.81 77 GLN A N 1
ATOM 577 C CA . GLN A 1 77 ? 18.141 3.365 -5.738 1 97.81 77 GLN A CA 1
ATOM 578 C C . GLN A 1 77 ? 18.844 2.359 -4.84 1 97.81 77 GLN A C 1
ATOM 580 O O . GLN A 1 77 ? 19.281 1.303 -5.301 1 97.81 77 GLN A O 1
ATOM 585 N N . SER A 1 78 ? 18.984 2.725 -3.547 1 97.19 78 SER A N 1
ATOM 586 C CA . SER A 1 78 ? 19.625 1.832 -2.59 1 97.19 78 SER A CA 1
ATOM 587 C C . SER A 1 78 ? 18.891 0.5 -2.494 1 97.19 78 SER A C 1
ATOM 589 O O . SER A 1 78 ? 19.516 -0.562 -2.494 1 97.19 78 SER A O 1
ATOM 591 N N . TRP A 1 79 ? 17.609 0.511 -2.42 1 97.75 79 TRP A N 1
ATOM 592 C CA . TRP A 1 79 ? 16.812 -0.701 -2.295 1 97.75 79 TRP A CA 1
ATOM 593 C C . TRP A 1 79 ? 16.906 -1.553 -3.557 1 97.75 79 TRP A C 1
ATOM 595 O O . TRP A 1 79 ? 17.078 -2.771 -3.479 1 97.75 79 TRP A O 1
ATOM 605 N N . ARG A 1 80 ? 16.766 -0.932 -4.734 1 98.25 80 ARG A N 1
ATOM 606 C CA . ARG A 1 80 ? 16.828 -1.677 -5.988 1 98.25 80 ARG A CA 1
ATOM 607 C C . ARG A 1 80 ? 18.188 -2.359 -6.148 1 98.25 80 ARG A C 1
ATOM 609 O O . ARG A 1 80 ? 18.25 -3.521 -6.551 1 98.25 80 ARG A O 1
ATOM 616 N N . THR A 1 81 ? 19.25 -1.645 -5.84 1 98 81 THR A N 1
ATOM 617 C CA . THR A 1 81 ? 20.594 -2.225 -5.922 1 98 81 THR A CA 1
ATOM 618 C C . THR A 1 81 ? 20.703 -3.445 -5.012 1 98 81 THR A C 1
ATOM 620 O O . THR A 1 81 ? 21.125 -4.516 -5.453 1 98 81 THR A O 1
ATOM 623 N N . TRP A 1 82 ? 20.281 -3.277 -3.787 1 97.94 82 TRP A N 1
ATOM 624 C CA . TRP A 1 82 ? 20.328 -4.371 -2.824 1 97.94 82 TRP A CA 1
ATOM 625 C C . TRP A 1 82 ? 19.484 -5.551 -3.299 1 97.94 82 TRP A C 1
ATOM 627 O O . TRP A 1 82 ? 19.969 -6.691 -3.322 1 97.94 82 TRP A O 1
ATOM 637 N N . PHE A 1 83 ? 18.234 -5.355 -3.666 1 98.56 83 PHE A N 1
ATOM 638 C CA . PHE A 1 83 ? 17.281 -6.402 -4.02 1 98.56 83 PHE A CA 1
ATOM 639 C C . PHE A 1 83 ? 17.766 -7.172 -5.246 1 98.56 83 PHE A C 1
ATOM 641 O O . PHE A 1 83 ? 17.734 -8.406 -5.258 1 98.56 83 PHE A O 1
ATOM 648 N N . ILE A 1 84 ? 18.172 -6.465 -6.324 1 97.94 84 ILE A N 1
ATOM 649 C CA . ILE A 1 84 ? 18.641 -7.094 -7.555 1 97.94 84 ILE A CA 1
ATOM 650 C C . ILE A 1 84 ? 19.922 -7.891 -7.273 1 97.94 84 ILE A C 1
ATOM 652 O O . ILE A 1 84 ? 20.078 -9.008 -7.77 1 97.94 84 ILE A O 1
ATOM 656 N N . ASP A 1 85 ? 20.812 -7.309 -6.395 1 97.5 85 ASP A N 1
ATOM 657 C CA . ASP A 1 85 ? 22.016 -8.039 -6.008 1 97.5 85 ASP A CA 1
ATOM 658 C C . ASP A 1 85 ? 21.656 -9.328 -5.273 1 97.5 85 ASP A C 1
ATOM 660 O O . ASP A 1 85 ? 22.297 -10.359 -5.469 1 97.5 85 ASP A O 1
ATOM 664 N N . GLU A 1 86 ? 20.656 -9.25 -4.375 1 97.75 86 GLU A N 1
ATOM 665 C CA . GLU A 1 86 ? 20.219 -10.422 -3.611 1 97.75 86 GLU A CA 1
ATOM 666 C C . GLU A 1 86 ? 19.672 -11.508 -4.527 1 97.75 86 GLU A C 1
ATOM 668 O O . GLU A 1 86 ? 19.922 -12.695 -4.32 1 97.75 86 GLU A O 1
ATOM 673 N N . ILE A 1 87 ? 18.875 -11.156 -5.574 1 97.31 87 ILE A N 1
ATOM 674 C CA . ILE A 1 87 ? 18.234 -12.141 -6.441 1 97.31 87 ILE A CA 1
ATOM 675 C C . ILE A 1 87 ? 19.234 -12.633 -7.488 1 97.31 87 ILE A C 1
ATOM 677 O O . ILE A 1 87 ? 19.234 -13.805 -7.859 1 97.31 87 ILE A O 1
ATOM 681 N N . ASP A 1 88 ? 20.125 -11.797 -7.965 1 95.94 88 ASP A N 1
ATOM 682 C CA . ASP A 1 88 ? 21.094 -12.18 -8.984 1 95.94 88 ASP A CA 1
ATOM 683 C C . ASP A 1 88 ? 22.25 -12.961 -8.367 1 95.94 88 ASP A C 1
ATOM 685 O O . ASP A 1 88 ? 22.812 -13.852 -9.008 1 95.94 88 ASP A O 1
ATOM 689 N N . GLY A 1 89 ? 22.641 -12.648 -7.059 1 87.81 89 GLY A N 1
ATOM 690 C CA . GLY A 1 89 ? 23.734 -13.273 -6.34 1 87.81 89 GLY A CA 1
ATOM 691 C C . GLY A 1 89 ? 24.547 -14.227 -7.199 1 87.81 89 GLY A C 1
ATOM 692 O O . GLY A 1 89 ? 24.281 -14.375 -8.391 1 87.81 89 GLY A O 1
ATOM 693 N N . PRO A 1 90 ? 25.578 -14.719 -6.617 1 90.31 90 PRO A N 1
ATOM 694 C CA . PRO A 1 90 ? 26.422 -15.625 -7.402 1 90.31 90 PRO A CA 1
ATOM 695 C C . PRO A 1 90 ? 25.75 -16.953 -7.695 1 90.31 90 PRO A C 1
ATOM 697 O O . PRO A 1 90 ? 25.062 -17.516 -6.836 1 90.31 90 PRO A O 1
ATOM 700 N N . GLY A 1 91 ? 25.875 -17.438 -8.906 1 90.25 91 GLY A N 1
ATOM 701 C CA . GLY A 1 91 ? 25.438 -18.766 -9.32 1 90.25 91 GLY A CA 1
ATOM 702 C C . GLY A 1 91 ? 23.938 -18.891 -9.445 1 90.25 91 GLY A C 1
ATOM 703 O O . GLY A 1 91 ? 23.219 -17.891 -9.359 1 90.25 91 GLY A O 1
ATOM 704 N N . GLY A 1 92 ? 23.453 -20.094 -9.898 1 94 92 GLY A N 1
ATOM 705 C CA . GLY A 1 92 ? 22.047 -20.438 -10.023 1 94 92 GLY A CA 1
ATOM 706 C C . GLY A 1 92 ? 21.469 -20.109 -11.391 1 94 92 GLY A C 1
ATOM 707 O O . GLY A 1 92 ? 21.859 -19.125 -12.016 1 94 92 GLY A O 1
ATOM 708 N N . SER A 1 93 ? 20.578 -21 -11.789 1 96.88 93 SER A N 1
ATOM 709 C CA . SER A 1 93 ? 19.797 -20.734 -13 1 96.88 93 SER A CA 1
ATOM 710 C C . SER A 1 93 ? 18.875 -19.547 -12.82 1 96.88 93 SER A C 1
ATOM 712 O O . SER A 1 93 ? 18.672 -19.078 -11.703 1 96.88 93 SER A O 1
ATOM 714 N N . ALA A 1 94 ? 18.328 -19.031 -13.867 1 97.44 94 ALA A N 1
ATOM 715 C CA . ALA A 1 94 ? 17.375 -17.922 -13.812 1 97.44 94 ALA A CA 1
ATOM 716 C C . ALA A 1 94 ? 16.188 -18.266 -12.914 1 97.44 94 ALA A C 1
ATOM 718 O O . ALA A 1 94 ? 15.719 -17.422 -12.156 1 97.44 94 ALA A O 1
ATOM 719 N N . ARG A 1 95 ? 15.758 -19.484 -13 1 96.5 95 ARG A N 1
ATOM 720 C CA . ARG A 1 95 ? 14.641 -19.922 -12.172 1 96.5 95 ARG A CA 1
ATOM 721 C C . ARG A 1 95 ? 15.016 -19.922 -10.695 1 96.5 95 ARG A C 1
ATOM 723 O O . ARG A 1 95 ? 14.219 -19.516 -9.844 1 96.5 95 ARG A O 1
ATOM 730 N N . GLU A 1 96 ? 16.203 -20.422 -10.398 1 96.5 96 GLU A N 1
ATOM 731 C CA . GLU A 1 96 ? 16.672 -20.422 -9.016 1 96.5 96 GLU A CA 1
ATOM 732 C C . GLU A 1 96 ? 16.812 -18.984 -8.484 1 96.5 96 GLU A C 1
ATOM 734 O O . GLU A 1 96 ? 16.547 -18.734 -7.305 1 96.5 96 GLU A O 1
ATOM 739 N N . ARG A 1 97 ? 17.234 -18.094 -9.289 1 98 97 ARG A N 1
ATOM 740 C CA . ARG A 1 97 ? 17.375 -16.703 -8.898 1 98 97 ARG A CA 1
ATOM 741 C C . ARG A 1 97 ? 16.016 -16.062 -8.625 1 98 97 ARG A C 1
ATOM 743 O O . ARG A 1 97 ? 15.859 -15.312 -7.668 1 98 97 ARG A O 1
ATOM 750 N N . LEU A 1 98 ? 15 -16.391 -9.461 1 98.19 98 LEU A N 1
ATOM 751 C CA . LEU A 1 98 ? 13.641 -15.93 -9.203 1 98.19 98 LEU A CA 1
ATOM 752 C C . LEU A 1 98 ? 13.125 -16.469 -7.871 1 98.19 98 LEU A C 1
ATOM 754 O O . LEU A 1 98 ? 12.375 -15.773 -7.172 1 98.19 98 LEU A O 1
ATOM 758 N N . ALA A 1 99 ? 13.594 -17.641 -7.48 1 97.25 99 ALA A N 1
ATOM 759 C CA . ALA A 1 99 ? 13.148 -18.25 -6.234 1 97.25 99 ALA A CA 1
ATOM 760 C C . ALA A 1 99 ? 13.758 -17.547 -5.027 1 97.25 99 ALA A C 1
ATOM 762 O O . ALA A 1 99 ? 13.336 -17.766 -3.891 1 97.25 99 ALA A O 1
ATOM 763 N N . ARG A 1 100 ? 14.758 -16.672 -5.246 1 98.25 100 ARG A N 1
ATOM 764 C CA . ARG A 1 100 ? 15.406 -15.938 -4.16 1 98.25 100 ARG A CA 1
ATOM 765 C C . ARG A 1 100 ? 14.578 -14.742 -3.73 1 98.25 100 ARG A C 1
ATOM 767 O O . ARG A 1 100 ? 14.875 -14.094 -2.723 1 98.25 100 ARG A O 1
ATOM 774 N N . ILE A 1 101 ? 13.445 -14.422 -4.422 1 98.62 101 ILE A N 1
ATOM 775 C CA . ILE A 1 101 ? 12.609 -13.273 -4.113 1 98.62 101 ILE A CA 1
ATOM 776 C C . ILE A 1 101 ? 12.094 -13.375 -2.68 1 98.62 101 ILE A C 1
ATOM 778 O O . ILE A 1 101 ? 12.234 -12.438 -1.894 1 98.62 101 ILE A O 1
ATOM 782 N N . GLY A 1 102 ? 11.477 -14.5 -2.307 1 98.5 102 GLY A N 1
ATOM 783 C CA . GLY A 1 102 ? 10.953 -14.703 -0.967 1 98.5 102 GLY A CA 1
ATOM 784 C C . GLY A 1 102 ? 11.984 -14.484 0.121 1 98.5 102 GLY A C 1
ATOM 785 O O . GLY A 1 102 ? 11.82 -13.625 0.982 1 98.5 102 GLY A O 1
ATOM 786 N N . PRO A 1 103 ? 13.102 -15.195 0.014 1 98.31 103 PRO A N 1
ATOM 787 C CA . PRO A 1 103 ? 14.164 -15.039 1.012 1 98.31 103 PRO A CA 1
ATOM 788 C C . PRO A 1 103 ? 14.703 -13.617 1.085 1 98.31 103 PRO A C 1
ATOM 790 O O . PRO A 1 103 ? 14.984 -13.117 2.176 1 98.31 103 PRO A O 1
ATOM 793 N N . ALA A 1 104 ? 14.891 -12.961 -0.047 1 98.56 104 ALA A N 1
ATOM 794 C CA . ALA A 1 104 ? 15.336 -11.57 -0.039 1 98.56 104 ALA A CA 1
ATOM 795 C C . ALA A 1 104 ? 14.359 -10.688 0.722 1 98.56 104 ALA A C 1
ATOM 797 O O . ALA A 1 104 ? 14.766 -9.898 1.584 1 98.56 104 ALA A O 1
ATOM 798 N N . LEU A 1 105 ? 13.102 -10.875 0.458 1 98.88 105 LEU A N 1
ATOM 799 C CA . LEU A 1 105 ? 12.086 -10.078 1.137 1 98.88 105 LEU A CA 1
ATOM 800 C C . LEU A 1 105 ? 12.07 -10.375 2.633 1 98.88 105 LEU A C 1
ATOM 802 O O . LEU A 1 105 ? 11.875 -9.469 3.445 1 98.88 105 LEU A O 1
ATOM 806 N N . LYS A 1 106 ? 12.266 -11.594 3.004 1 98.81 106 LYS A N 1
ATOM 807 C CA . LYS A 1 106 ? 12.258 -11.969 4.414 1 98.81 106 LYS A CA 1
ATOM 808 C C . LYS A 1 106 ? 13.367 -11.25 5.184 1 98.81 106 LYS A C 1
ATOM 810 O O . LYS A 1 106 ? 13.141 -10.758 6.289 1 98.81 106 LYS A O 1
ATOM 815 N N . GLY A 1 107 ? 14.57 -11.242 4.586 1 98.44 107 GLY A N 1
ATOM 816 C CA . GLY A 1 107 ? 15.656 -10.492 5.188 1 98.44 107 GLY A CA 1
ATOM 817 C C . GLY A 1 107 ? 15.32 -9.023 5.395 1 98.44 107 GLY A C 1
ATOM 818 O O . GLY A 1 107 ? 15.602 -8.461 6.453 1 98.44 107 GLY A O 1
ATOM 819 N N . TRP A 1 108 ? 14.711 -8.438 4.418 1 98.56 108 TRP A N 1
ATOM 820 C CA . TRP A 1 108 ? 14.344 -7.027 4.488 1 98.56 108 TRP A CA 1
ATOM 821 C C . TRP A 1 108 ? 13.242 -6.801 5.512 1 98.56 108 TRP A C 1
ATOM 823 O O . TRP A 1 108 ? 13.312 -5.867 6.316 1 98.56 108 TRP A O 1
ATOM 833 N N . PHE A 1 109 ? 12.227 -7.664 5.508 1 98.62 109 PHE A N 1
ATOM 834 C CA . PHE A 1 109 ? 11.086 -7.512 6.41 1 98.62 109 PHE A CA 1
ATOM 835 C C . PHE A 1 109 ? 11.516 -7.676 7.859 1 98.62 109 PHE A C 1
ATOM 837 O O . PHE A 1 109 ? 10.82 -7.23 8.773 1 98.62 109 PHE A O 1
ATOM 844 N N . SER A 1 110 ? 12.602 -8.305 8.109 1 98.5 110 SER A N 1
ATOM 845 C CA . SER A 1 110 ? 13.062 -8.609 9.461 1 98.5 110 SER A CA 1
ATOM 846 C C . SER A 1 110 ? 13.891 -7.465 10.031 1 98.5 110 SER A C 1
ATOM 848 O O . SER A 1 110 ? 14.258 -7.484 11.211 1 98.5 110 SER A O 1
ATOM 850 N N . ARG A 1 111 ? 14.188 -6.461 9.234 1 96.94 111 ARG A N 1
ATOM 851 C CA . ARG A 1 111 ? 14.977 -5.328 9.703 1 96.94 111 ARG A CA 1
ATOM 852 C C . ARG A 1 111 ? 14.156 -4.418 10.609 1 96.94 111 ARG A C 1
ATOM 854 O O . ARG A 1 111 ? 12.961 -4.223 10.383 1 96.94 111 ARG A O 1
ATOM 861 N N . PRO A 1 112 ? 14.75 -3.781 11.578 1 94.12 112 PRO A N 1
ATOM 862 C CA . PRO A 1 112 ? 14.031 -2.887 12.492 1 94.12 112 PRO A CA 1
ATOM 863 C C . PRO A 1 112 ? 13.57 -1.598 11.812 1 94.12 112 PRO A C 1
ATOM 865 O O . PRO A 1 112 ? 12.656 -0.935 12.297 1 94.12 112 PRO A O 1
ATOM 868 N N . ASP A 1 113 ? 14.258 -1.224 10.703 1 92.31 113 ASP A N 1
ATOM 869 C CA . ASP A 1 113 ? 13.898 0.016 10.023 1 92.31 113 ASP A CA 1
ATOM 870 C C . ASP A 1 113 ? 13.008 -0.257 8.812 1 92.31 113 ASP A C 1
ATOM 872 O O . ASP A 1 113 ? 13.008 0.505 7.848 1 92.31 113 ASP A O 1
ATOM 876 N N . PHE A 1 114 ? 12.367 -1.461 8.875 1 96.75 114 PHE A N 1
ATOM 877 C CA . PHE A 1 114 ? 11.367 -1.732 7.844 1 96.75 114 PHE A CA 1
ATOM 878 C C . PHE A 1 114 ? 10.086 -0.955 8.117 1 96.75 114 PHE A C 1
ATOM 880 O O . PHE A 1 114 ? 9.438 -1.161 9.141 1 96.75 114 PHE A O 1
ATOM 887 N N . TYR A 1 115 ? 9.711 -0.111 7.172 1 96.38 115 TYR A N 1
ATOM 888 C CA . TYR A 1 115 ? 8.516 0.703 7.32 1 96.38 115 TYR A CA 1
ATOM 889 C C . TYR A 1 115 ? 7.594 0.546 6.117 1 96.38 115 TYR A C 1
ATOM 891 O O . TYR A 1 115 ? 6.742 1.402 5.859 1 96.38 115 TYR A O 1
ATOM 899 N N . GLY A 1 116 ? 7.793 -0.576 5.262 1 97.12 116 GLY A N 1
ATOM 900 C CA . GLY A 1 116 ? 7.055 -0.724 4.02 1 97.12 116 GLY A CA 1
ATOM 901 C C . GLY A 1 116 ? 7.727 -0.041 2.842 1 97.12 116 GLY A C 1
ATOM 902 O O . GLY A 1 116 ? 8.867 0.41 2.949 1 97.12 116 GLY A O 1
ATOM 903 N N . CYS A 1 117 ? 7.137 -0.055 1.754 1 97.69 117 CYS A N 1
ATOM 904 C CA . CYS A 1 117 ? 7.684 0.601 0.571 1 97.69 117 CYS A CA 1
ATOM 905 C C . CYS A 1 117 ? 7.426 2.104 0.613 1 97.69 117 CYS A C 1
ATOM 907 O O . CYS A 1 117 ? 6.273 2.539 0.6 1 97.69 117 CYS A O 1
ATOM 909 N N . PRO A 1 118 ? 8.461 2.924 0.598 1 97.25 118 PRO A N 1
ATOM 910 C CA . PRO A 1 118 ? 8.266 4.371 0.697 1 97.25 118 PRO A CA 1
ATOM 911 C C . PRO A 1 118 ? 7.504 4.945 -0.496 1 97.25 118 PRO A C 1
ATOM 913 O O . PRO A 1 118 ? 6.852 5.984 -0.376 1 97.25 118 PRO A O 1
ATOM 916 N N . PHE A 1 119 ? 7.555 4.316 -1.651 1 98.06 119 PHE A N 1
ATOM 917 C CA . PHE A 1 119 ? 6.852 4.797 -2.836 1 98.06 119 PHE A CA 1
ATOM 918 C C . PHE A 1 119 ? 5.352 4.566 -2.707 1 98.06 119 PHE A C 1
ATOM 920 O O . PHE A 1 119 ? 4.555 5.461 -2.998 1 98.06 119 PHE A O 1
ATOM 927 N N . ILE A 1 120 ? 4.977 3.336 -2.268 1 98.06 120 ILE A N 1
ATOM 928 C CA . ILE A 1 120 ? 3.566 3.043 -2.047 1 98.06 120 ILE A CA 1
ATOM 929 C C . ILE A 1 120 ? 2.998 4 -1.001 1 98.06 120 ILE A C 1
ATOM 931 O O . ILE A 1 120 ? 1.93 4.586 -1.2 1 98.06 120 ILE A O 1
ATOM 935 N N . ASN A 1 121 ? 3.752 4.188 0.098 1 97.31 121 ASN A N 1
ATOM 936 C CA . ASN A 1 121 ? 3.328 5.098 1.156 1 97.31 121 ASN A CA 1
ATOM 937 C C . ASN A 1 121 ? 3.172 6.523 0.639 1 97.31 121 ASN A C 1
ATOM 939 O O . ASN A 1 121 ? 2.189 7.199 0.952 1 97.31 121 ASN A O 1
ATOM 943 N N . ALA A 1 122 ? 4.156 6.996 -0.14 1 97.5 122 ALA A N 1
ATOM 944 C CA . ALA A 1 122 ? 4.133 8.359 -0.666 1 97.5 122 ALA A CA 1
ATOM 945 C C . ALA A 1 122 ? 2.922 8.578 -1.566 1 97.5 122 ALA A C 1
ATOM 947 O O . ALA A 1 122 ? 2.234 9.594 -1.454 1 97.5 122 ALA A O 1
ATOM 948 N N . VAL A 1 123 ? 2.66 7.652 -2.449 1 97.56 123 VAL A N 1
ATOM 949 C CA . VAL A 1 123 ? 1.504 7.773 -3.332 1 97.56 123 VAL A CA 1
ATOM 950 C C . VAL A 1 123 ? 0.22 7.762 -2.506 1 97.56 123 VAL A C 1
ATOM 952 O O . VAL A 1 123 ? -0.674 8.586 -2.721 1 97.56 123 VAL A O 1
ATOM 955 N N . GLY A 1 124 ? 0.161 6.895 -1.499 1 96.88 124 GLY A N 1
ATOM 956 C CA . GLY A 1 124 ? -1.024 6.738 -0.67 1 96.88 124 GLY A CA 1
ATOM 957 C C . GLY A 1 124 ? -1.355 7.98 0.136 1 96.88 124 GLY A C 1
ATOM 958 O O . GLY A 1 124 ? -2.521 8.227 0.452 1 96.88 124 GLY A O 1
ATOM 959 N N . GLU A 1 125 ? -0.397 8.773 0.459 1 96.69 125 GLU A N 1
ATOM 960 C CA . GLU A 1 125 ? -0.671 9.914 1.334 1 96.69 125 GLU A CA 1
ATOM 961 C C . GLU A 1 125 ? -0.653 11.227 0.556 1 96.69 125 GLU A C 1
ATOM 963 O O . GLU A 1 125 ? -0.757 12.305 1.146 1 96.69 125 GLU A O 1
ATOM 968 N N . SER A 1 126 ? -0.433 11.148 -0.745 1 95.81 126 SER A N 1
ATOM 969 C CA . SER A 1 126 ? -0.38 12.344 -1.575 1 95.81 126 SER A CA 1
ATOM 970 C C . SER A 1 126 ? -1.741 12.648 -2.191 1 95.81 126 SER A C 1
ATOM 972 O O . SER A 1 126 ? -2.643 11.805 -2.168 1 95.81 126 SER A O 1
ATOM 974 N N . ASP A 1 127 ? -1.839 13.93 -2.676 1 94.62 127 ASP A N 1
ATOM 975 C CA . ASP A 1 127 ? -2.979 14.266 -3.523 1 94.62 127 ASP A CA 1
ATOM 976 C C . ASP A 1 127 ? -3.045 13.344 -4.742 1 94.62 127 ASP A C 1
ATOM 978 O O . ASP A 1 127 ? -2.123 13.312 -5.559 1 94.62 127 ASP A O 1
ATOM 982 N N . LYS A 1 128 ? -4.188 12.609 -4.887 1 92.88 128 LYS A N 1
ATOM 983 C CA . LYS A 1 128 ? -4.301 11.578 -5.918 1 92.88 128 LYS A CA 1
ATOM 984 C C . LYS A 1 128 ? -4.391 12.195 -7.309 1 92.88 128 LYS A C 1
ATOM 986 O O . LYS A 1 128 ? -4.234 11.5 -8.312 1 92.88 128 LYS A O 1
ATOM 991 N N . ALA A 1 129 ? -4.543 13.5 -7.359 1 90.62 129 ALA A N 1
ATOM 992 C CA . ALA A 1 129 ? -4.535 14.195 -8.641 1 90.62 129 ALA A CA 1
ATOM 993 C C . ALA A 1 129 ? -3.121 14.633 -9.016 1 90.62 129 ALA A C 1
ATOM 995 O O . ALA A 1 129 ? -2.875 15.047 -10.148 1 90.62 129 ALA A O 1
ATOM 996 N N . ASP A 1 130 ? -2.227 14.594 -8.062 1 90 130 ASP A N 1
ATOM 997 C CA . ASP A 1 130 ? -0.833 14.945 -8.32 1 90 130 ASP A CA 1
ATOM 998 C C . ASP A 1 130 ? -0.03 13.719 -8.75 1 90 130 ASP A C 1
ATOM 1000 O O . ASP A 1 130 ? 0.126 12.773 -7.98 1 90 130 ASP A O 1
ATOM 1004 N N . ASP A 1 131 ? 0.614 13.758 -9.898 1 94.31 131 ASP A N 1
ATOM 1005 C CA . ASP A 1 131 ? 1.24 12.586 -10.5 1 94.31 131 ASP A CA 1
ATOM 1006 C C . ASP A 1 131 ? 2.707 12.477 -10.086 1 94.31 131 ASP A C 1
ATOM 1008 O O . ASP A 1 131 ? 3.393 11.523 -10.461 1 94.31 131 ASP A O 1
ATOM 1012 N N . ARG A 1 132 ? 3.137 13.328 -9.336 1 94.31 132 ARG A N 1
ATOM 1013 C CA . ARG A 1 132 ? 4.566 13.391 -9.047 1 94.31 132 ARG A CA 1
ATOM 1014 C C . ARG A 1 132 ? 5.035 12.125 -8.328 1 94.31 132 ARG A C 1
ATOM 1016 O O . ARG A 1 132 ? 5.945 11.438 -8.797 1 94.31 132 ARG A O 1
ATOM 1023 N N . MET A 1 133 ? 4.402 11.836 -7.223 1 96.19 133 MET A N 1
ATOM 1024 C CA . MET A 1 133 ? 4.789 10.648 -6.461 1 96.19 133 MET A CA 1
ATOM 1025 C C . MET A 1 133 ? 4.539 9.375 -7.266 1 96.19 133 MET A C 1
ATOM 1027 O O . MET A 1 133 ? 5.336 8.438 -7.219 1 96.19 133 MET A O 1
ATOM 1031 N N . ARG A 1 134 ? 3.496 9.367 -8.023 1 96.81 134 ARG A N 1
ATOM 1032 C CA . ARG A 1 134 ? 3.172 8.219 -8.875 1 96.81 134 ARG A CA 1
ATOM 1033 C C . ARG A 1 134 ? 4.25 7.996 -9.93 1 96.81 134 ARG A C 1
ATOM 1035 O O . ARG A 1 134 ? 4.664 6.859 -10.164 1 96.81 134 ARG A O 1
ATOM 1042 N N . SER A 1 135 ? 4.645 9.031 -10.547 1 97.56 135 SER A N 1
ATOM 1043 C CA . SER A 1 135 ? 5.672 8.922 -11.578 1 97.56 135 SER A CA 1
ATOM 1044 C C . SER A 1 135 ? 6.973 8.367 -11.008 1 97.56 135 SER A C 1
ATOM 1046 O O . SER A 1 135 ? 7.637 7.551 -11.648 1 97.56 135 SER A O 1
ATOM 1048 N N . LEU A 1 136 ? 7.324 8.82 -9.781 1 97.88 136 LEU A N 1
ATOM 1049 C CA . LEU A 1 136 ? 8.516 8.297 -9.117 1 97.88 136 LEU A CA 1
ATOM 1050 C C . LEU A 1 136 ? 8.352 6.812 -8.797 1 97.88 136 LEU A C 1
ATOM 1052 O O . LEU A 1 136 ? 9.281 6.023 -8.984 1 97.88 136 LEU A O 1
ATOM 1056 N N . ALA A 1 137 ? 7.195 6.445 -8.359 1 98.44 137 ALA A N 1
ATOM 1057 C CA . ALA A 1 137 ? 6.914 5.051 -8.039 1 98.44 137 ALA A CA 1
ATOM 1058 C C . ALA A 1 137 ? 6.98 4.172 -9.281 1 98.44 137 ALA A C 1
ATOM 1060 O O . ALA A 1 137 ? 7.578 3.096 -9.258 1 98.44 137 ALA A O 1
ATOM 1061 N N . ILE A 1 138 ? 6.391 4.648 -10.375 1 98.31 138 ILE A N 1
ATOM 1062 C CA . ILE A 1 138 ? 6.379 3.896 -11.625 1 98.31 138 ILE A CA 1
ATOM 1063 C C . ILE A 1 138 ? 7.809 3.705 -12.125 1 98.31 138 ILE A C 1
ATOM 1065 O O . ILE A 1 138 ? 8.188 2.605 -12.531 1 98.31 138 ILE A O 1
ATOM 1069 N N . ALA A 1 139 ? 8.586 4.73 -12.07 1 98.31 139 ALA A N 1
ATOM 1070 C CA . ALA A 1 139 ? 9.977 4.637 -12.508 1 98.31 139 ALA A CA 1
ATOM 1071 C C . ALA A 1 139 ? 10.742 3.607 -11.68 1 98.31 139 ALA A C 1
ATOM 1073 O O . ALA A 1 139 ? 11.5 2.799 -12.227 1 98.31 139 ALA A O 1
ATOM 1074 N N . HIS A 1 140 ? 10.57 3.676 -10.367 1 98.38 140 HIS A N 1
ATOM 1075 C CA . HIS A 1 140 ? 11.211 2.734 -9.461 1 98.38 140 HIS A CA 1
ATOM 1076 C C . HIS A 1 140 ? 10.805 1.299 -9.773 1 98.38 140 HIS A C 1
ATOM 1078 O O . HIS A 1 140 ? 11.656 0.427 -9.938 1 98.38 140 HIS A O 1
ATOM 1084 N N . LYS A 1 141 ? 9.555 1.042 -9.938 1 98.19 141 LYS A N 1
ATOM 1085 C CA . LYS A 1 141 ? 9.031 -0.31 -10.102 1 98.19 141 LYS A CA 1
ATOM 1086 C C . LYS A 1 141 ? 9.32 -0.841 -11.5 1 98.19 141 LYS A C 1
ATOM 1088 O O . LYS A 1 141 ? 9.484 -2.047 -11.695 1 98.19 141 LYS A O 1
ATOM 1093 N N . THR A 1 142 ? 9.43 0.051 -12.461 1 98.12 142 THR A N 1
ATOM 1094 C CA . THR A 1 142 ? 9.75 -0.348 -13.828 1 98.12 142 THR A CA 1
ATOM 1095 C C . THR A 1 142 ? 11.141 -0.975 -13.898 1 98.12 142 THR A C 1
ATOM 1097 O O . THR A 1 142 ? 11.352 -1.953 -14.617 1 98.12 142 THR A O 1
ATOM 1100 N N . ILE A 1 143 ? 12.047 -0.464 -13.141 1 98.25 143 ILE A N 1
ATOM 1101 C CA . ILE A 1 143 ? 13.406 -0.999 -13.133 1 98.25 143 ILE A CA 1
ATOM 1102 C C . ILE A 1 143 ? 13.391 -2.418 -12.57 1 98.25 143 ILE A C 1
ATOM 1104 O O . ILE A 1 143 ? 14.039 -3.316 -13.117 1 98.25 143 ILE A O 1
ATOM 1108 N N . VAL A 1 144 ? 12.688 -2.633 -11.492 1 98.31 144 VAL A N 1
ATOM 1109 C CA . VAL A 1 144 ? 12.57 -3.961 -10.898 1 98.31 144 VAL A CA 1
ATOM 1110 C C . VAL A 1 144 ? 11.875 -4.906 -11.875 1 98.31 144 VAL A C 1
ATOM 1112 O O . VAL A 1 144 ? 12.344 -6.023 -12.109 1 98.31 144 VAL A O 1
ATOM 1115 N N . HIS A 1 145 ? 10.805 -4.422 -12.461 1 97.88 145 HIS A N 1
ATOM 1116 C CA . HIS A 1 145 ? 10.047 -5.211 -13.43 1 97.88 145 HIS A CA 1
ATOM 1117 C C . HIS A 1 145 ? 10.922 -5.629 -14.609 1 97.88 145 HIS A C 1
ATOM 1119 O O . HIS A 1 145 ? 10.836 -6.762 -15.078 1 97.88 145 HIS A O 1
ATOM 1125 N N . ASP A 1 146 ? 11.719 -4.727 -15.078 1 98.5 146 ASP A N 1
ATOM 1126 C CA . ASP A 1 146 ? 12.594 -5.023 -16.203 1 98.5 146 ASP A CA 1
ATOM 1127 C C . ASP A 1 146 ? 13.57 -6.145 -15.859 1 98.5 146 ASP A C 1
ATOM 1129 O O . ASP A 1 146 ? 13.828 -7.027 -16.688 1 98.5 146 ASP A O 1
ATOM 1133 N N . ARG A 1 147 ? 14.086 -6.109 -14.656 1 98.56 147 ARG A N 1
ATOM 1134 C CA . ARG A 1 147 ? 15.016 -7.16 -14.25 1 98.56 147 ARG A CA 1
ATOM 1135 C C . ARG A 1 147 ? 14.297 -8.5 -14.133 1 98.56 147 ARG A C 1
ATOM 1137 O O . ARG A 1 147 ? 14.828 -9.531 -14.57 1 98.56 147 ARG A O 1
ATOM 1144 N N . LEU A 1 148 ? 13.148 -8.508 -13.555 1 98.56 148 LEU A N 1
ATOM 1145 C CA . LEU A 1 148 ? 12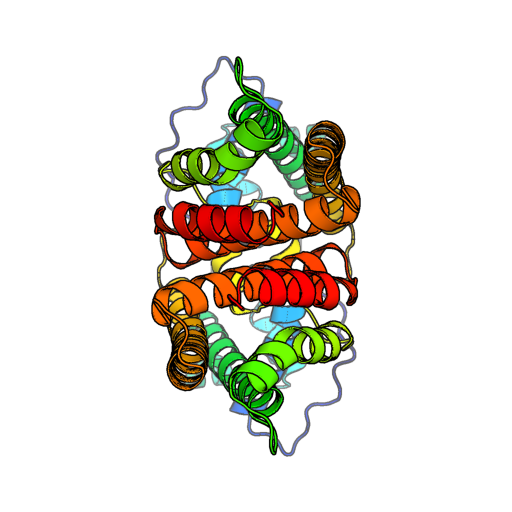.359 -9.727 -13.445 1 98.56 148 LEU A CA 1
ATOM 1146 C C . LEU A 1 148 ? 12.008 -10.281 -14.82 1 98.56 148 LEU A C 1
ATOM 1148 O O . LEU A 1 148 ? 12.031 -11.492 -15.039 1 98.56 148 LEU A O 1
ATOM 1152 N N . THR A 1 149 ? 11.664 -9.383 -15.766 1 98.69 149 THR A N 1
ATOM 1153 C CA . THR A 1 149 ? 11.359 -9.789 -17.141 1 98.69 149 THR A CA 1
ATOM 1154 C C . THR A 1 149 ? 12.562 -10.461 -17.781 1 98.69 149 THR A C 1
ATOM 1156 O O . THR A 1 149 ? 12.43 -11.492 -18.438 1 98.69 149 THR A O 1
ATOM 1159 N N . ALA A 1 150 ? 13.734 -9.891 -17.578 1 98.56 150 ALA A N 1
ATOM 1160 C CA . ALA A 1 150 ? 14.953 -10.469 -18.125 1 98.56 150 ALA A CA 1
ATOM 1161 C C . ALA A 1 150 ? 15.195 -11.875 -17.562 1 98.56 150 ALA A C 1
ATOM 1163 O O . ALA A 1 150 ? 15.555 -12.789 -18.297 1 98.56 150 ALA A O 1
ATOM 1164 N N . LEU A 1 151 ? 14.984 -12.047 -16.25 1 98.31 151 LEU A N 1
ATOM 1165 C CA . LEU A 1 151 ? 15.164 -13.352 -15.633 1 98.31 151 LEU A CA 1
ATOM 1166 C C . LEU A 1 151 ? 14.148 -14.352 -16.156 1 98.31 151 LEU A C 1
ATOM 1168 O O . LEU A 1 151 ? 14.484 -15.508 -16.438 1 98.31 151 LEU A O 1
ATOM 1172 N N . CYS A 1 152 ? 12.898 -13.922 -16.312 1 98.44 152 CYS A N 1
ATOM 1173 C C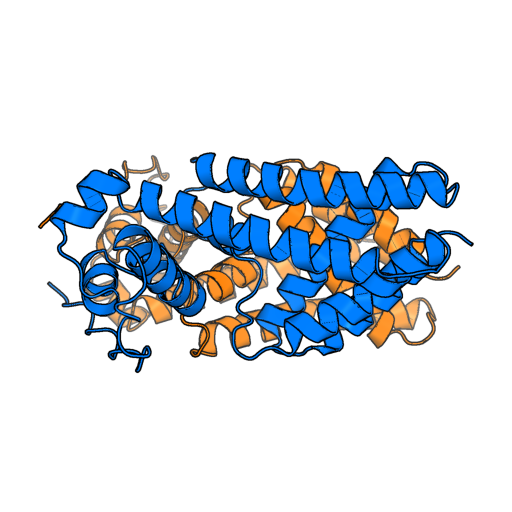A . CYS A 1 152 ? 11.867 -14.805 -16.844 1 98.44 152 CYS A CA 1
ATOM 1174 C C . CYS A 1 152 ? 12.188 -15.211 -18.281 1 98.44 152 CYS A C 1
ATOM 1176 O O . CYS A 1 152 ? 11.945 -16.359 -18.672 1 98.44 152 CYS A O 1
ATOM 1178 N N . THR A 1 153 ? 12.703 -14.25 -19.062 1 98.38 153 THR A N 1
ATOM 1179 C CA . THR A 1 153 ? 13.109 -14.531 -20.422 1 98.38 153 THR A CA 1
ATOM 1180 C C . THR A 1 153 ? 14.242 -15.555 -20.453 1 98.38 153 THR A C 1
ATOM 1182 O O . THR A 1 153 ? 14.188 -16.531 -21.203 1 98.38 153 THR A O 1
ATOM 1185 N N . GLU A 1 154 ? 15.242 -15.367 -19.625 1 97.5 154 GLU A N 1
ATOM 1186 C CA . GLU A 1 154 ? 16.375 -16.281 -19.516 1 97.5 154 GLU A CA 1
ATOM 1187 C C . GLU A 1 154 ? 15.914 -17.688 -19.094 1 97.5 154 GLU A C 1
ATOM 1189 O O . GLU A 1 154 ? 16.469 -18.688 -19.547 1 97.5 154 GLU A O 1
ATOM 1194 N N . ALA A 1 155 ? 14.922 -17.75 -18.281 1 97.31 155 ALA A N 1
ATOM 1195 C CA . ALA A 1 155 ? 14.383 -19.016 -17.797 1 97.31 155 ALA A CA 1
ATOM 1196 C C . ALA A 1 155 ? 13.445 -19.641 -18.812 1 97.31 155 ALA A C 1
ATOM 1198 O O . ALA A 1 155 ? 12.828 -20.688 -18.547 1 97.31 155 ALA A O 1
ATOM 1199 N N . GLU A 1 156 ? 13.195 -18.953 -19.938 1 97.06 156 GLU A N 1
ATOM 1200 C CA . GLU A 1 156 ? 12.383 -19.422 -21.047 1 97.06 156 GLU A CA 1
ATOM 1201 C C . GLU A 1 156 ? 10.93 -19.594 -20.625 1 97.06 156 GLU A C 1
ATOM 1203 O O . GLU A 1 156 ? 10.273 -20.562 -21.031 1 97.06 156 GLU A O 1
ATOM 1208 N N . ILE A 1 157 ? 10.539 -18.766 -19.781 1 96.62 157 ILE A N 1
ATOM 1209 C CA . ILE A 1 157 ? 9.148 -18.734 -19.359 1 96.62 157 ILE A CA 1
ATOM 1210 C C . ILE A 1 157 ? 8.297 -18.078 -20.438 1 96.62 157 ILE A C 1
ATOM 1212 O O . ILE A 1 157 ? 8.672 -17.047 -21 1 96.62 157 ILE A O 1
ATOM 1216 N N . ALA A 1 158 ? 7.18 -18.734 -20.766 1 95.44 158 ALA A N 1
ATOM 1217 C CA . ALA A 1 158 ? 6.262 -18.125 -21.734 1 95.44 158 ALA A CA 1
ATOM 1218 C C . ALA A 1 158 ? 5.695 -16.812 -21.203 1 95.44 158 ALA A C 1
ATOM 1220 O O . ALA A 1 158 ? 5.391 -16.703 -20.016 1 95.44 158 ALA A O 1
ATOM 1221 N N . GLU A 1 159 ? 5.543 -15.805 -22.016 1 96 159 GLU A N 1
ATOM 1222 C CA . GLU A 1 159 ? 5.02 -14.477 -21.688 1 96 159 GLU A CA 1
ATOM 1223 C C . GLU A 1 159 ? 5.781 -13.852 -20.531 1 96 159 GLU A C 1
ATOM 1225 O O . GLU A 1 159 ? 5.188 -13.484 -19.516 1 96 159 GLU A O 1
ATOM 1230 N N . PRO A 1 160 ? 7.102 -13.734 -20.688 1 97.75 160 PRO A N 1
ATOM 1231 C CA . PRO A 1 160 ? 7.965 -13.328 -19.562 1 97.75 160 PRO A CA 1
ATOM 1232 C C . PRO A 1 160 ? 7.555 -11.984 -18.969 1 97.75 160 PRO A C 1
ATOM 1234 O O . PRO A 1 160 ? 7.633 -11.805 -17.75 1 97.75 160 PRO A O 1
ATOM 1237 N N . ALA A 1 161 ? 7.074 -11.023 -19.766 1 97.38 161 ALA A N 1
ATOM 1238 C CA . ALA A 1 161 ? 6.676 -9.719 -19.234 1 97.38 161 ALA A CA 1
ATOM 1239 C C . ALA A 1 161 ? 5.434 -9.836 -18.359 1 97.38 161 ALA A C 1
ATOM 1241 O O . ALA A 1 161 ? 5.336 -9.172 -17.328 1 97.38 161 ALA A O 1
ATOM 1242 N N . GLN A 1 162 ? 4.523 -10.68 -18.797 1 96.81 162 GLN A N 1
ATOM 1243 C CA . GLN A 1 162 ? 3.303 -10.891 -18.031 1 96.81 162 GLN A CA 1
ATOM 1244 C C . GLN A 1 162 ? 3.604 -11.547 -16.688 1 96.81 162 GLN A C 1
ATOM 1246 O O . GLN A 1 162 ? 3.057 -11.141 -15.656 1 96.81 162 GLN A O 1
ATOM 1251 N N . VAL A 1 163 ? 4.445 -12.547 -16.734 1 97.5 163 VAL A N 1
ATOM 1252 C CA . VAL A 1 163 ? 4.816 -13.242 -15.508 1 97.5 163 VAL A CA 1
ATOM 1253 C C . VAL A 1 163 ? 5.582 -12.289 -14.594 1 97.5 163 VAL A C 1
ATOM 1255 O O . VAL A 1 163 ? 5.344 -12.258 -13.383 1 97.5 163 VAL A O 1
ATOM 1258 N N . ALA A 1 164 ? 6.469 -11.453 -15.141 1 97.94 164 ALA A N 1
ATOM 1259 C CA . ALA A 1 164 ? 7.23 -10.484 -14.367 1 97.94 164 ALA A CA 1
ATOM 1260 C C . ALA A 1 164 ? 6.305 -9.477 -13.688 1 97.94 164 ALA A C 1
ATOM 1262 O O . ALA A 1 164 ? 6.531 -9.094 -12.531 1 97.94 164 ALA A O 1
ATOM 1263 N N . HIS A 1 165 ? 5.258 -9.078 -14.359 1 97.19 165 HIS A N 1
ATOM 1264 C CA . HIS A 1 165 ? 4.277 -8.172 -13.773 1 97.19 165 HIS A CA 1
ATOM 1265 C C . HIS A 1 165 ? 3.566 -8.82 -12.586 1 97.19 165 HIS A C 1
ATOM 1267 O O . HIS A 1 165 ? 3.312 -8.164 -11.578 1 97.19 165 HIS A O 1
ATOM 1273 N N . THR A 1 166 ? 3.248 -10.07 -12.766 1 98.31 166 THR A N 1
ATOM 1274 C CA . THR A 1 166 ? 2.576 -10.805 -11.695 1 98.31 166 THR A CA 1
ATOM 1275 C C . THR A 1 166 ? 3.492 -10.953 -10.484 1 98.31 166 THR A C 1
ATOM 1277 O O . THR A 1 166 ? 3.051 -10.797 -9.344 1 98.31 166 THR A O 1
ATOM 1280 N N . LEU A 1 167 ? 4.805 -11.242 -10.734 1 98.69 167 LEU A N 1
ATOM 1281 C CA . LEU A 1 167 ? 5.773 -11.32 -9.648 1 98.69 167 LEU A CA 1
ATOM 1282 C C . LEU A 1 167 ? 5.895 -9.977 -8.938 1 98.69 167 LEU A C 1
ATOM 1284 O O . LEU A 1 167 ? 5.977 -9.922 -7.707 1 98.69 167 LEU A O 1
ATOM 1288 N N . GLY A 1 168 ? 5.898 -8.852 -9.703 1 98.62 168 GLY A N 1
ATOM 1289 C CA . GLY A 1 168 ? 5.91 -7.523 -9.109 1 98.62 168 GLY A CA 1
ATOM 1290 C C . GLY A 1 168 ? 4.715 -7.254 -8.219 1 98.62 168 GLY A C 1
ATOM 1291 O O . GLY A 1 168 ? 4.859 -6.676 -7.141 1 98.62 168 GLY A O 1
ATOM 1292 N N . LEU A 1 169 ? 3.576 -7.688 -8.695 1 98.75 169 LEU A N 1
ATOM 1293 C CA . LEU A 1 169 ? 2.352 -7.562 -7.91 1 98.75 169 LEU A CA 1
ATOM 1294 C C . LEU A 1 169 ? 2.471 -8.328 -6.594 1 98.75 169 LEU A C 1
ATOM 1296 O O . LEU A 1 169 ? 2.08 -7.816 -5.543 1 98.75 169 LEU A O 1
ATOM 1300 N N . VAL A 1 170 ? 3.023 -9.5 -6.59 1 98.81 170 VAL A N 1
ATOM 1301 C CA . VAL A 1 170 ? 3.221 -10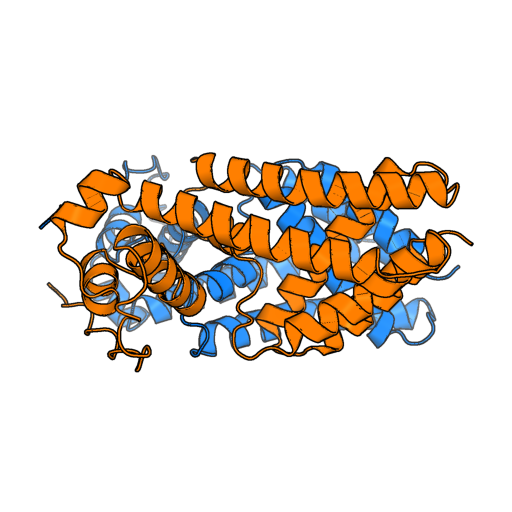.336 -5.41 1 98.81 170 VAL A CA 1
ATOM 1302 C C . VAL A 1 170 ? 4.195 -9.656 -4.449 1 98.81 170 VAL A C 1
ATOM 1304 O O . VAL A 1 170 ? 3.965 -9.633 -3.238 1 98.81 170 VAL A O 1
ATOM 1307 N N . ILE A 1 1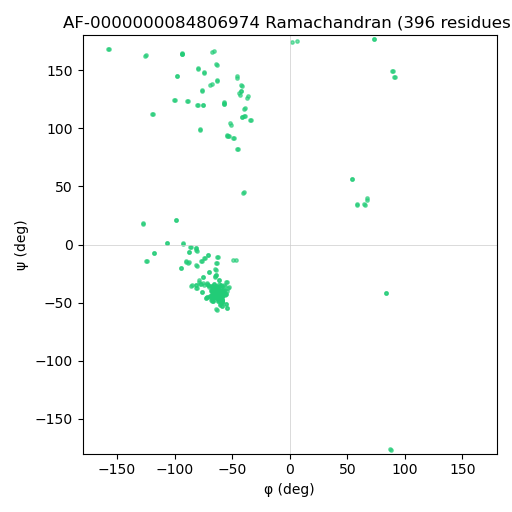71 ? 5.242 -9.109 -4.977 1 98.88 171 ILE A N 1
ATOM 1308 C CA . ILE A 1 171 ? 6.227 -8.406 -4.16 1 98.88 171 ILE A CA 1
ATOM 1309 C C . ILE A 1 171 ? 5.555 -7.242 -3.43 1 98.88 171 ILE A C 1
ATOM 1311 O O . ILE A 1 171 ? 5.703 -7.098 -2.215 1 98.88 171 ILE A O 1
ATOM 1315 N N . ASP A 1 172 ? 4.777 -6.465 -4.16 1 98.75 172 ASP A N 1
ATOM 1316 C CA . ASP A 1 172 ? 4.078 -5.344 -3.537 1 98.75 172 ASP A CA 1
ATOM 1317 C C . ASP A 1 172 ? 3.098 -5.832 -2.473 1 98.75 172 ASP A C 1
ATOM 1319 O O . ASP A 1 172 ? 3.002 -5.246 -1.394 1 98.75 172 ASP A O 1
ATOM 1323 N N . GLY A 1 173 ? 2.383 -6.914 -2.791 1 98.81 173 GLY A N 1
ATOM 1324 C CA . GLY A 1 173 ? 1.475 -7.496 -1.815 1 98.81 173 GLY A CA 1
ATOM 1325 C C . GLY A 1 173 ? 2.172 -7.949 -0.547 1 98.81 173 GLY A C 1
ATOM 1326 O O . GLY A 1 173 ? 1.65 -7.766 0.554 1 98.81 173 GLY A O 1
ATOM 1327 N N . ALA A 1 174 ? 3.328 -8.539 -0.674 1 98.94 174 ALA A N 1
ATOM 1328 C CA . ALA A 1 174 ? 4.094 -9.008 0.477 1 98.94 174 ALA A CA 1
ATOM 1329 C C . ALA A 1 17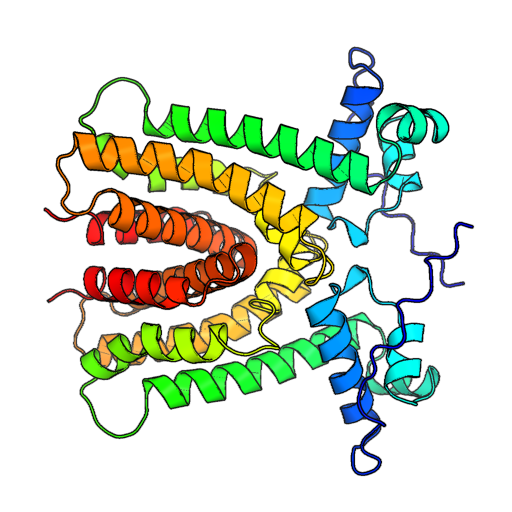4 ? 4.574 -7.84 1.331 1 98.94 174 ALA A C 1
ATOM 1331 O O . ALA A 1 174 ? 4.57 -7.918 2.562 1 98.94 174 ALA A O 1
ATOM 1332 N N . ILE A 1 175 ? 5.004 -6.785 0.649 1 98.88 175 ILE A N 1
ATOM 1333 C CA . ILE A 1 175 ? 5.469 -5.602 1.358 1 98.88 175 ILE A CA 1
ATOM 1334 C C . ILE A 1 175 ? 4.332 -5.02 2.195 1 98.88 175 ILE A C 1
ATOM 1336 O O . ILE A 1 175 ? 4.52 -4.707 3.373 1 98.88 175 ILE A O 1
ATOM 1340 N N . VAL A 1 176 ? 3.182 -4.91 1.621 1 98.62 176 VAL A N 1
ATOM 1341 C CA . VAL A 1 176 ? 2.008 -4.375 2.303 1 98.62 176 VAL A CA 1
ATOM 1342 C C . VAL A 1 176 ? 1.616 -5.297 3.457 1 98.62 176 VAL A C 1
ATOM 1344 O O . VAL A 1 176 ? 1.336 -4.828 4.562 1 98.62 176 VAL A O 1
ATOM 1347 N N . MET A 1 177 ? 1.602 -6.59 3.23 1 98.56 177 MET A N 1
ATOM 1348 C CA . MET A 1 177 ? 1.253 -7.547 4.277 1 98.56 177 MET A CA 1
ATOM 1349 C C . MET A 1 177 ? 2.229 -7.457 5.445 1 98.56 177 MET A C 1
ATOM 1351 O O . MET A 1 177 ? 1.814 -7.449 6.605 1 98.56 177 MET A O 1
ATOM 1355 N N . ALA A 1 178 ? 3.51 -7.379 5.133 1 98.62 178 ALA A N 1
ATOM 1356 C CA . ALA A 1 178 ? 4.516 -7.262 6.184 1 98.62 178 ALA A CA 1
ATOM 1357 C C . ALA A 1 178 ? 4.352 -5.957 6.961 1 98.62 178 ALA A C 1
ATOM 1359 O O . ALA A 1 178 ? 4.496 -5.934 8.188 1 98.62 178 ALA A O 1
ATOM 1360 N N . LEU A 1 179 ? 4.062 -4.879 6.219 1 97.69 179 LEU A N 1
ATOM 1361 C CA . LEU A 1 179 ? 3.861 -3.582 6.855 1 97.69 179 LEU A CA 1
ATOM 1362 C C . LEU A 1 179 ? 2.693 -3.631 7.836 1 97.69 179 LEU A C 1
ATOM 1364 O O . LEU A 1 179 ? 2.811 -3.166 8.969 1 97.69 179 LEU A O 1
ATOM 1368 N N . VAL A 1 180 ? 1.618 -4.203 7.469 1 97.88 180 VAL A N 1
ATOM 1369 C CA . VAL A 1 180 ? 0.383 -4.199 8.25 1 97.88 180 VAL A CA 1
ATOM 1370 C C . VAL A 1 180 ? 0.501 -5.18 9.414 1 97.88 180 VAL A C 1
ATOM 1372 O O . VAL A 1 180 ? 0.138 -4.852 10.547 1 97.88 180 VAL A O 1
ATOM 1375 N N . THR A 1 181 ? 1.099 -6.34 9.133 1 97.25 181 THR A N 1
ATOM 1376 C CA . THR A 1 181 ? 1.066 -7.398 10.133 1 97.25 181 THR A CA 1
ATOM 1377 C C . THR A 1 181 ? 2.328 -7.367 10.992 1 97.25 181 THR A C 1
ATOM 1379 O O . THR A 1 181 ? 2.385 -8.016 12.047 1 97.25 181 THR A O 1
ATOM 1382 N N . ARG A 1 182 ? 3.395 -6.746 10.523 1 97 182 ARG A N 1
ATOM 1383 C CA . ARG A 1 182 ? 4.715 -6.773 11.148 1 97 182 ARG A CA 1
ATOM 1384 C C . ARG A 1 182 ? 5.23 -8.203 11.273 1 97 182 ARG A C 1
ATOM 1386 O O . ARG A 1 182 ? 5.82 -8.57 12.289 1 97 182 ARG A O 1
ATOM 1393 N N . ASP A 1 183 ? 4.895 -8.977 10.32 1 97.62 183 ASP A N 1
ATOM 1394 C CA . ASP A 1 183 ? 5.293 -10.375 10.273 1 97.62 183 ASP A CA 1
ATOM 1395 C C . ASP A 1 183 ? 6.133 -10.664 9.031 1 97.62 183 ASP A C 1
ATOM 1397 O O . ASP A 1 183 ? 5.625 -10.609 7.906 1 97.62 183 ASP A O 1
ATOM 1401 N N . ALA A 1 184 ? 7.418 -10.961 9.273 1 98.5 184 ALA A N 1
ATOM 1402 C CA . ALA A 1 184 ? 8.312 -11.273 8.164 1 98.5 184 ALA A CA 1
ATOM 1403 C C . ALA A 1 184 ? 7.859 -12.523 7.422 1 98.5 184 ALA A C 1
ATOM 1405 O O . ALA A 1 184 ? 8.32 -12.805 6.312 1 98.5 184 ALA A O 1
ATOM 1406 N N . GLY A 1 185 ? 6.898 -13.289 7.965 1 98.38 185 GLY A N 1
ATOM 1407 C CA . GLY A 1 185 ? 6.324 -14.461 7.328 1 98.38 185 GLY A CA 1
ATOM 1408 C C . GLY A 1 185 ? 5.59 -14.148 6.039 1 98.38 185 GLY A C 1
ATOM 1409 O O . GLY A 1 185 ? 5.309 -15.039 5.242 1 98.38 185 GLY A O 1
ATOM 1410 N N . ALA A 1 186 ? 5.273 -12.859 5.832 1 98.75 186 ALA A N 1
ATOM 1411 C CA . ALA A 1 186 ? 4.707 -12.422 4.555 1 98.75 186 ALA A CA 1
ATOM 1412 C C . ALA A 1 186 ? 5.602 -12.836 3.391 1 98.75 186 ALA A C 1
ATOM 1414 O O . ALA A 1 186 ? 5.113 -13.117 2.295 1 98.75 186 ALA A O 1
ATOM 1415 N N . ALA A 1 187 ? 6.914 -12.859 3.672 1 98.88 187 ALA A N 1
ATOM 1416 C CA . ALA A 1 187 ? 7.875 -13.234 2.641 1 98.88 187 ALA A CA 1
ATOM 1417 C C . ALA A 1 187 ? 7.703 -14.695 2.236 1 98.88 187 ALA A C 1
ATOM 1419 O O . ALA A 1 187 ? 7.914 -15.055 1.075 1 98.88 187 ALA A O 1
ATOM 1420 N N . ASP A 1 188 ? 7.328 -15.555 3.184 1 98.56 188 ASP A N 1
ATOM 1421 C CA . ASP A 1 188 ? 7.062 -16.953 2.871 1 98.56 188 ASP A CA 1
ATOM 1422 C C . ASP A 1 188 ? 5.824 -17.094 1.993 1 98.56 188 ASP A C 1
ATOM 1424 O O . ASP A 1 188 ? 5.789 -17.938 1.088 1 98.56 188 ASP A O 1
ATOM 1428 N N . VAL A 1 189 ? 4.836 -16.297 2.289 1 98.38 189 VAL A N 1
ATOM 1429 C CA . VAL A 1 189 ? 3.629 -16.281 1.468 1 98.38 189 VAL A CA 1
ATOM 1430 C C . VAL A 1 189 ? 3.982 -15.859 0.043 1 98.38 189 VAL A C 1
ATOM 1432 O O . VAL A 1 189 ? 3.535 -16.484 -0.923 1 98.38 189 VAL A O 1
ATOM 1435 N N . ALA A 1 190 ? 4.805 -14.828 -0.087 1 98.62 190 ALA A N 1
ATOM 1436 C CA . ALA A 1 190 ? 5.254 -14.367 -1.399 1 98.62 190 ALA A CA 1
ATOM 1437 C C . ALA A 1 190 ? 6.016 -15.469 -2.135 1 98.62 190 ALA A C 1
ATOM 1439 O O . ALA A 1 190 ? 5.828 -15.664 -3.338 1 98.62 190 ALA A O 1
ATOM 1440 N N . GLY A 1 191 ? 6.93 -16.109 -1.359 1 97.88 191 GLY A N 1
ATOM 1441 C CA . GLY A 1 191 ? 7.672 -17.203 -1.966 1 97.88 191 GLY A CA 1
ATOM 1442 C C . GLY A 1 191 ? 6.777 -18.281 -2.547 1 97.88 191 GLY A C 1
ATOM 1443 O O . GLY A 1 191 ? 7.02 -18.766 -3.654 1 97.88 191 GLY A O 1
ATOM 1444 N N . ARG A 1 192 ? 5.73 -18.656 -1.841 1 95.75 192 ARG A N 1
ATOM 1445 C CA . ARG A 1 192 ? 4.781 -19.656 -2.316 1 95.75 192 ARG A CA 1
ATOM 1446 C C . ARG A 1 192 ? 4.027 -19.156 -3.543 1 95.75 192 ARG A C 1
ATOM 1448 O O . ARG A 1 192 ? 3.805 -19.922 -4.492 1 95.75 192 ARG A O 1
ATOM 1455 N N . ALA A 1 193 ? 3.641 -17.922 -3.496 1 97.56 193 ALA A N 1
ATOM 1456 C CA . ALA A 1 193 ? 2.947 -17.328 -4.645 1 97.56 193 ALA A CA 1
ATOM 1457 C C . ALA A 1 193 ? 3.836 -17.344 -5.883 1 97.56 193 ALA A C 1
ATOM 1459 O O . ALA A 1 193 ? 3.393 -17.734 -6.969 1 97.56 193 ALA A O 1
ATOM 1460 N N . CYS A 1 194 ? 5.094 -16.906 -5.695 1 97.69 194 CYS A N 1
ATOM 1461 C CA . CYS A 1 194 ? 6.031 -16.891 -6.812 1 97.69 194 CYS A CA 1
ATOM 1462 C C . CYS A 1 194 ? 6.215 -18.281 -7.395 1 97.69 194 CYS A C 1
ATOM 1464 O O . CYS A 1 194 ? 6.207 -18.453 -8.609 1 97.69 194 CYS A O 1
ATOM 1466 N N . ALA A 1 195 ? 6.332 -19.266 -6.531 1 95.62 195 ALA A N 1
ATOM 1467 C CA . ALA A 1 195 ? 6.516 -20.641 -6.984 1 95.62 195 ALA A CA 1
ATOM 1468 C C . ALA A 1 195 ? 5.316 -21.125 -7.797 1 95.62 195 ALA A C 1
ATOM 1470 O O . ALA A 1 195 ? 5.477 -21.844 -8.789 1 95.62 195 ALA A O 1
ATOM 1471 N N . ALA A 1 196 ? 4.137 -20.719 -7.418 1 94.62 196 ALA A N 1
ATOM 1472 C CA . ALA A 1 196 ? 2.92 -21.125 -8.117 1 94.62 196 ALA A CA 1
ATOM 1473 C C . ALA A 1 196 ? 2.811 -20.438 -9.469 1 94.62 196 ALA A C 1
ATOM 1475 O O . ALA A 1 196 ? 2.283 -21.016 -10.43 1 94.62 196 ALA A O 1
ATOM 1476 N N . ILE A 1 197 ? 3.273 -19.219 -9.562 1 95.44 197 ILE A N 1
ATOM 1477 C CA . ILE A 1 197 ? 3.154 -18.391 -10.758 1 95.44 197 ILE A CA 1
ATOM 1478 C C . ILE A 1 197 ? 4.184 -18.828 -11.797 1 95.44 197 ILE A C 1
ATOM 1480 O O . ILE A 1 197 ? 3.936 -18.719 -13 1 95.44 197 ILE A O 1
ATOM 1484 N N . LEU A 1 198 ? 5.348 -19.266 -11.266 1 92.38 198 LEU A N 1
ATOM 1485 C CA . LEU A 1 198 ? 6.406 -19.688 -12.172 1 92.38 198 LEU A CA 1
ATOM 1486 C C . LEU A 1 198 ? 6.125 -21.094 -12.711 1 92.38 198 LEU A C 1
ATOM 1488 O O . LEU A 1 198 ? 6.07 -22.062 -11.945 1 92.38 198 LEU A O 1
ATOM 1492 N N . PRO A 1 199 ? 5.566 -21.172 -13.938 1 77.62 199 PRO A N 1
ATOM 1493 C CA . PRO A 1 199 ? 5.258 -22.453 -14.562 1 77.62 199 PRO A CA 1
ATOM 1494 C C . PRO A 1 199 ? 6.402 -23.469 -14.445 1 77.62 199 PRO A C 1
ATOM 1496 O O . PRO A 1 199 ? 7.57 -23.078 -14.398 1 77.62 199 PRO A O 1
ATOM 1499 N N . ALA A 1 200 ? 6.078 -24.734 -14.297 1 66 200 ALA A N 1
ATOM 1500 C CA . ALA A 1 200 ? 7.078 -25.797 -14.344 1 66 200 ALA A CA 1
ATOM 1501 C C . ALA A 1 200 ? 7.789 -25.828 -15.695 1 66 200 ALA A C 1
ATOM 1503 O O . ALA A 1 200 ? 7.219 -25.422 -16.703 1 66 200 ALA A O 1
ATOM 1504 N N . MET B 1 1 ? 5 31.641 8.953 1 24.94 1 MET B N 1
ATOM 1505 C CA . MET B 1 1 ? 3.736 30.938 9.164 1 24.94 1 MET B CA 1
ATOM 1506 C C . MET B 1 1 ? 3.104 30.547 7.832 1 24.94 1 MET B C 1
ATOM 1508 O O . MET B 1 1 ? 2.451 31.375 7.184 1 24.94 1 MET B O 1
ATOM 1512 N N . VAL B 1 2 ? 3.887 29.844 7.059 1 35.5 2 VAL B N 1
ATOM 1513 C CA . VAL B 1 2 ? 3.471 29.641 5.676 1 35.5 2 VAL B CA 1
ATOM 1514 C C . VAL B 1 2 ? 2.07 29.031 5.645 1 35.5 2 VAL B C 1
ATOM 1516 O O . VAL B 1 2 ? 1.85 27.938 6.16 1 35.5 2 VAL B O 1
ATOM 1519 N N . GLN B 1 3 ? 1.022 29.766 5.531 1 36 3 GLN B N 1
ATOM 1520 C CA . GLN B 1 3 ? -0.391 29.406 5.426 1 36 3 GLN B CA 1
ATOM 1521 C C . GLN B 1 3 ? -0.617 28.328 4.375 1 36 3 GLN B C 1
ATOM 1523 O O . GLN B 1 3 ? -0.193 28.484 3.225 1 36 3 GLN B O 1
ATOM 1528 N N . ALA B 1 4 ? -0.586 27.062 4.789 1 42.59 4 ALA B N 1
ATOM 1529 C CA . ALA B 1 4 ? -1.013 26.047 3.838 1 42.59 4 ALA B CA 1
ATOM 1530 C C . ALA B 1 4 ? -2.117 26.562 2.926 1 42.59 4 ALA B C 1
ATOM 1532 O O . ALA B 1 4 ? -3.082 27.172 3.395 1 42.59 4 ALA B O 1
ATOM 1533 N N . ALA B 1 5 ? -1.873 26.828 1.721 1 44.03 5 ALA B N 1
ATOM 1534 C CA . ALA B 1 5 ? -2.881 27.312 0.781 1 44.03 5 ALA B CA 1
ATOM 1535 C C . ALA B 1 5 ? -4.184 26.531 0.924 1 44.03 5 ALA B C 1
ATOM 1537 O O . ALA B 1 5 ? -4.164 25.312 1.177 1 44.03 5 ALA B O 1
ATOM 1538 N N . PRO B 1 6 ? -5.367 27.203 1.054 1 45.41 6 PRO B N 1
ATOM 1539 C CA . PRO B 1 6 ? -6.68 26.562 1.192 1 45.41 6 PRO B CA 1
ATOM 1540 C C . PRO B 1 6 ? -6.957 25.531 0.101 1 45.41 6 PRO B C 1
ATOM 1542 O O . PRO B 1 6 ? -6.488 25.688 -1.029 1 45.41 6 PRO B O 1
ATOM 1545 N N . HIS B 1 7 ? -6.871 24.234 0.393 1 45.81 7 HIS B N 1
ATOM 1546 C CA . HIS B 1 7 ? -7.301 23.281 -0.611 1 45.81 7 HIS B CA 1
ATOM 1547 C C . HIS B 1 7 ? -8.555 23.766 -1.34 1 45.81 7 HIS B C 1
ATOM 1549 O O . HIS B 1 7 ? -9.445 24.344 -0.728 1 45.81 7 HIS B O 1
ATOM 1555 N N . PRO B 1 8 ? -8.484 24 -2.625 1 42.94 8 PRO B N 1
ATOM 1556 C CA . PRO B 1 8 ? -9.703 24.422 -3.303 1 42.94 8 PRO B CA 1
ATOM 1557 C C . PRO B 1 8 ? -10.938 23.641 -2.85 1 42.94 8 PRO B C 1
ATOM 1559 O O . PRO B 1 8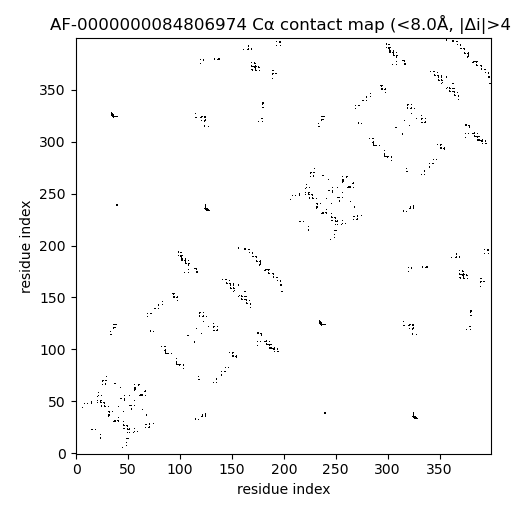 ? -10.82 22.484 -2.418 1 42.94 8 PRO B O 1
ATOM 1562 N N . THR B 1 9 ? -11.992 24.312 -2.557 1 43.53 9 THR B N 1
ATOM 1563 C CA . THR B 1 9 ? -13.305 23.781 -2.217 1 43.53 9 THR B CA 1
ATOM 1564 C C . THR B 1 9 ? -13.703 22.672 -3.184 1 43.53 9 THR B C 1
ATOM 1566 O O . THR B 1 9 ? -13.695 22.875 -4.402 1 43.53 9 THR B O 1
ATOM 1569 N N . ILE B 1 10 ? -13.281 21.547 -2.988 1 45.31 10 ILE B N 1
ATOM 1570 C CA . ILE B 1 10 ? -13.812 20.484 -3.818 1 45.31 10 ILE B CA 1
ATOM 1571 C C . ILE B 1 10 ? -15.32 20.672 -3.992 1 45.31 10 ILE B C 1
ATOM 1573 O O . ILE B 1 10 ? -16.016 21.031 -3.045 1 45.31 10 ILE B O 1
ATOM 1577 N N . ASP B 1 11 ? -15.727 21.016 -5.141 1 45.47 11 ASP B N 1
ATOM 1578 C CA . ASP B 1 11 ? -17.156 21.078 -5.461 1 45.47 11 ASP B CA 1
ATOM 1579 C C . ASP B 1 11 ? -17.906 19.891 -4.852 1 45.47 11 ASP B C 1
ATOM 1581 O O . ASP B 1 11 ? -17.984 18.812 -5.461 1 45.47 11 ASP B O 1
ATOM 1585 N N . SER B 1 12 ? -17.609 19.609 -3.641 1 49.03 12 SER B N 1
ATOM 1586 C CA . SER B 1 12 ? -18.406 18.562 -2.992 1 49.03 12 SER B CA 1
ATOM 1587 C C . SER B 1 12 ? -19.891 18.906 -3.023 1 49.03 12 SER B C 1
ATOM 1589 O O . SER B 1 12 ? -20.281 20.062 -2.811 1 49.03 12 SER B O 1
ATOM 1591 N N . PRO B 1 13 ? -20.703 18.016 -3.602 1 49.88 13 PRO B N 1
ATOM 1592 C CA . PRO B 1 13 ? -22.141 18.328 -3.572 1 49.88 13 PRO B CA 1
ATOM 1593 C C . PRO B 1 13 ? -22.594 18.891 -2.227 1 49.88 13 PRO B C 1
ATOM 1595 O O . PRO B 1 13 ? -21.969 18.609 -1.196 1 49.88 13 PRO B O 1
ATOM 1598 N N . ALA B 1 14 ? -23.375 19.891 -2.311 1 52.22 14 ALA B N 1
ATOM 1599 C CA . ALA B 1 14 ? -24.047 20.531 -1.175 1 52.22 14 ALA B CA 1
ATOM 1600 C C . ALA B 1 14 ? -24.453 19.484 -0.13 1 52.22 14 ALA B C 1
ATOM 1602 O O . ALA B 1 14 ? -24.734 18.344 -0.466 1 52.22 14 ALA B O 1
ATOM 1603 N N . PRO B 1 15 ? -24.078 19.672 1.128 1 55.5 15 PRO B N 1
ATOM 1604 C CA . PRO B 1 15 ? -24.469 18.734 2.188 1 55.5 15 PRO B CA 1
ATOM 1605 C C . PRO B 1 15 ? -25.906 18.234 2.045 1 55.5 15 PRO B C 1
ATOM 1607 O O . PRO B 1 15 ? -26.797 19.016 1.714 1 55.5 15 PRO B O 1
ATOM 1610 N N . ASP B 1 16 ? -26 16.984 1.729 1 57.69 16 ASP B N 1
ATOM 1611 C CA . ASP B 1 16 ? -27.344 16.406 1.73 1 57.69 16 ASP B CA 1
ATOM 1612 C C . ASP B 1 16 ? -28.047 16.656 3.066 1 57.69 16 ASP B C 1
ATOM 1614 O O . ASP B 1 16 ? -27.734 15.984 4.059 1 57.69 16 ASP B O 1
ATOM 1618 N N . VAL B 1 17 ? -28.812 17.656 3.295 1 59.09 17 VAL B N 1
ATOM 1619 C CA . VAL B 1 17 ? -29.547 18.078 4.484 1 59.09 17 VAL B CA 1
ATOM 1620 C C . VAL B 1 17 ? -30.297 16.891 5.09 1 59.09 17 VAL B C 1
ATOM 1622 O O . VAL B 1 17 ? -30.688 16.938 6.258 1 59.09 17 VAL B O 1
ATOM 1625 N N . ARG B 1 18 ? -30.406 15.797 4.363 1 71.94 18 ARG B N 1
ATOM 1626 C CA . ARG B 1 18 ? -31.125 14.641 4.898 1 71.94 18 ARG B CA 1
ATOM 1627 C C . ARG B 1 18 ? -30.203 13.758 5.727 1 71.94 18 ARG B C 1
ATOM 1629 O O . ARG B 1 18 ? -30.656 12.914 6.496 1 71.94 18 ARG B O 1
ATOM 1636 N N . MET B 1 19 ? -28.875 14.188 5.77 1 83.56 19 MET B N 1
ATOM 1637 C CA . MET B 1 19 ? -27.938 13.375 6.531 1 83.56 19 MET B CA 1
ATOM 1638 C C . MET B 1 19 ? -27.719 13.953 7.926 1 83.56 19 MET B C 1
ATOM 1640 O O . MET B 1 19 ? -27.719 15.172 8.102 1 83.56 19 MET B O 1
ATOM 1644 N N . SER B 1 20 ? -27.531 13.109 8.891 1 93.38 20 SER B N 1
ATOM 1645 C CA . SER B 1 20 ? -27.172 13.555 10.234 1 93.38 20 SER B CA 1
ATOM 1646 C C . SER B 1 20 ? -25.797 14.234 10.242 1 93.38 20 SER B C 1
ATOM 1648 O O . SER B 1 20 ? -24.984 14.023 9.336 1 93.38 20 SER B O 1
ATOM 1650 N N . PRO B 1 21 ? -25.594 15.07 11.188 1 94.06 21 PRO B N 1
ATOM 1651 C CA . PRO B 1 21 ? -24.266 15.68 11.297 1 94.06 21 PRO B CA 1
ATOM 1652 C C . PRO B 1 21 ? -23.141 14.641 11.344 1 94.06 21 PRO B C 1
ATOM 1654 O O . PRO B 1 21 ? -22.062 14.867 10.781 1 94.06 21 PRO B O 1
ATOM 1657 N N . ARG B 1 22 ? -23.422 13.609 11.984 1 96.06 22 ARG B N 1
ATOM 1658 C CA . ARG B 1 22 ? -22.453 12.523 12.047 1 96.06 22 ARG B CA 1
ATOM 1659 C C . ARG B 1 22 ? -22.109 12.008 10.656 1 96.06 22 ARG B C 1
ATOM 1661 O O . ARG B 1 22 ? -20.938 11.891 10.305 1 96.06 22 ARG B O 1
ATOM 1668 N N . ASP B 1 23 ? -23.109 11.727 9.875 1 96.31 23 ASP B N 1
ATOM 1669 C CA . ASP B 1 23 ? -22.906 11.172 8.539 1 96.31 23 ASP B CA 1
ATOM 1670 C C . ASP B 1 23 ? -22.25 12.195 7.609 1 96.31 23 ASP B C 1
ATOM 1672 O O . ASP B 1 23 ? -21.422 11.836 6.777 1 96.31 23 ASP B O 1
ATOM 1676 N N . ARG B 1 24 ? -22.594 13.453 7.762 1 96.56 24 ARG B N 1
ATOM 1677 C CA . ARG B 1 24 ? -21.984 14.5 6.945 1 96.56 24 ARG B CA 1
ATOM 1678 C C . ARG B 1 24 ? -20.484 14.625 7.23 1 96.56 24 ARG B C 1
ATOM 1680 O O . ARG B 1 24 ? -19.688 14.805 6.309 1 96.56 24 ARG B O 1
ATOM 1687 N N . LEU B 1 25 ? -20.188 14.508 8.508 1 97.5 25 LEU B N 1
ATOM 1688 C CA . LEU B 1 25 ? -18.781 14.594 8.898 1 97.5 25 LEU B CA 1
ATOM 1689 C C . LEU B 1 25 ? -18 13.398 8.359 1 97.5 25 LEU B C 1
ATOM 1691 O O . LEU B 1 25 ? -16.891 13.562 7.836 1 97.5 25 LEU B O 1
ATOM 1695 N N . ILE B 1 26 ? -18.594 12.242 8.445 1 97.62 26 ILE B N 1
ATOM 1696 C CA . ILE B 1 26 ? -17.922 11.039 7.973 1 97.62 26 ILE B CA 1
ATOM 1697 C C . ILE B 1 26 ? -17.75 11.102 6.457 1 97.62 26 ILE B C 1
ATOM 1699 O O . ILE B 1 26 ? -16.672 10.812 5.941 1 97.62 26 ILE B O 1
ATOM 1703 N N . GLU B 1 27 ? -18.75 11.523 5.738 1 96.38 27 GLU B N 1
ATOM 1704 C CA . GLU B 1 27 ? -18.672 11.594 4.281 1 96.38 27 GLU B CA 1
ATOM 1705 C C . GLU B 1 27 ? -17.672 12.656 3.828 1 96.38 27 GLU B C 1
ATOM 1707 O O . GLU B 1 27 ? -16.891 12.422 2.906 1 96.38 27 GLU B O 1
ATOM 1712 N N . SER B 1 28 ? -17.719 13.781 4.453 1 97.06 28 SER B N 1
ATOM 1713 C CA . SER B 1 28 ? -16.766 14.836 4.148 1 97.06 28 SER B CA 1
ATOM 1714 C C . SER B 1 28 ? -15.336 14.375 4.391 1 97.06 28 SER B C 1
ATOM 1716 O O . SER B 1 28 ? -14.469 14.547 3.529 1 97.06 28 SER B O 1
ATOM 1718 N N . ALA B 1 29 ? -15.141 13.773 5.555 1 97.88 29 ALA B N 1
ATOM 1719 C CA . ALA B 1 29 ? -13.82 13.273 5.914 1 97.88 29 ALA B CA 1
ATOM 1720 C C . ALA B 1 29 ? -13.352 12.195 4.945 1 97.88 29 ALA B C 1
ATOM 1722 O O . ALA B 1 29 ? -12.195 12.195 4.512 1 97.88 29 ALA B O 1
ATOM 1723 N N . ARG B 1 30 ? -14.25 11.305 4.633 1 96.5 30 ARG B N 1
ATOM 1724 C CA . ARG B 1 30 ? -13.93 10.211 3.717 1 96.5 30 ARG B CA 1
ATOM 1725 C C . ARG B 1 30 ? -13.391 10.742 2.393 1 96.5 30 ARG B C 1
ATOM 1727 O O . ARG B 1 30 ? -12.32 10.336 1.944 1 96.5 30 ARG B O 1
ATOM 1734 N N . VAL B 1 31 ? -14.047 11.641 1.784 1 95.19 31 VAL B N 1
ATOM 1735 C CA . VAL B 1 31 ? -13.688 12.18 0.478 1 95.19 31 VAL B CA 1
ATOM 1736 C C . VAL B 1 31 ? -12.344 12.898 0.569 1 95.19 31 VAL B C 1
ATOM 1738 O O . VAL B 1 31 ? -11.461 12.695 -0.272 1 95.19 31 VAL B O 1
ATOM 1741 N N . LEU B 1 32 ? -12.172 13.664 1.605 1 96.5 32 LEU B N 1
ATOM 1742 C CA . LEU B 1 32 ? -10.961 14.461 1.761 1 96.5 32 LEU B CA 1
ATOM 1743 C C . LEU B 1 32 ? -9.766 13.57 2.1 1 96.5 32 LEU B C 1
ATOM 1745 O O . LEU B 1 32 ? -8.688 13.727 1.517 1 96.5 32 LEU B O 1
ATOM 1749 N N . PHE B 1 33 ? -9.977 12.625 3.041 1 96.81 33 PHE B N 1
ATOM 1750 C CA . PHE B 1 33 ? -8.898 11.727 3.432 1 96.81 33 PHE B CA 1
ATOM 1751 C C . PHE B 1 33 ? -8.453 10.867 2.25 1 96.81 33 PHE B C 1
ATOM 1753 O O . PHE B 1 33 ? -7.258 10.688 2.029 1 96.81 33 PHE B O 1
ATOM 1760 N N . CYS B 1 34 ? -9.391 10.336 1.499 1 94.62 34 CYS B N 1
ATOM 1761 C CA . CYS B 1 34 ? -9.07 9.453 0.387 1 94.62 34 CYS B CA 1
ATOM 1762 C C . CYS B 1 34 ? -8.336 10.203 -0.721 1 94.62 34 CYS B C 1
ATOM 1764 O O . CYS B 1 34 ? -7.371 9.695 -1.288 1 94.62 34 CYS B O 1
ATOM 1766 N N . ARG B 1 35 ? -8.695 11.367 -0.956 1 93.38 35 ARG B N 1
ATOM 1767 C CA . ARG B 1 35 ? -8.141 12.133 -2.066 1 93.38 35 ARG B CA 1
ATOM 1768 C C . ARG B 1 35 ? -6.793 12.734 -1.7 1 93.38 35 ARG B C 1
ATOM 1770 O O . ARG B 1 35 ? -5.855 12.711 -2.504 1 93.38 35 ARG B O 1
ATOM 1777 N N . TYR B 1 36 ? -6.629 13.195 -0.418 1 94.56 36 TYR B N 1
ATOM 1778 C CA . TYR B 1 36 ? -5.484 14.039 -0.112 1 94.56 36 TYR B CA 1
ATOM 1779 C C . TYR B 1 36 ? -4.574 13.383 0.916 1 94.56 36 TYR B C 1
ATOM 1781 O O . TYR B 1 36 ? -3.459 13.852 1.158 1 94.56 36 TYR B O 1
ATOM 1789 N N . GLY B 1 37 ? -4.996 12.266 1.473 1 95.94 37 GLY B N 1
ATOM 1790 C CA . GLY B 1 37 ? -4.277 11.711 2.611 1 95.94 37 GLY B CA 1
ATOM 1791 C C . GLY B 1 37 ? -4.77 12.242 3.943 1 95.94 37 GLY B C 1
ATOM 1792 O O . GLY B 1 37 ? -5.133 13.414 4.051 1 95.94 37 GLY B O 1
ATOM 1793 N N . ILE B 1 38 ? -4.707 11.516 4.941 1 96.94 38 ILE B N 1
ATOM 1794 C CA . ILE B 1 38 ? -5.277 11.797 6.254 1 96.94 38 ILE B CA 1
ATOM 1795 C C . ILE B 1 38 ? -4.531 12.969 6.898 1 96.94 38 ILE B C 1
ATOM 1797 O O . ILE B 1 38 ? -5.152 13.922 7.371 1 96.94 38 ILE B O 1
ATOM 1801 N N . ASN B 1 39 ? -3.223 12.93 6.852 1 95.44 39 ASN B N 1
ATOM 1802 C CA . ASN B 1 39 ? -2.412 13.898 7.594 1 95.44 39 ASN B CA 1
ATOM 1803 C C . ASN B 1 39 ? -2.385 15.258 6.902 1 95.44 39 ASN B C 1
ATOM 1805 O O . ASN B 1 39 ? -2.066 16.266 7.527 1 95.44 39 ASN B O 1
ATOM 1809 N N . SER B 1 40 ? -2.789 15.336 5.684 1 94.81 40 SER B N 1
ATOM 1810 C CA . SER B 1 40 ? -2.783 16.594 4.938 1 94.81 40 SER B CA 1
ATOM 1811 C C . SER B 1 40 ? -4.078 17.375 5.156 1 94.81 40 SER B C 1
ATOM 1813 O O . SER B 1 40 ? -4.164 18.547 4.812 1 94.81 40 SER B O 1
ATOM 1815 N N . VAL B 1 41 ? -5.082 16.703 5.684 1 96.81 41 VAL B N 1
ATOM 1816 C CA . VAL B 1 41 ? -6.406 17.297 5.848 1 96.81 41 VAL B CA 1
ATOM 1817 C C . VAL B 1 41 ? -6.598 17.75 7.293 1 96.81 41 VAL B C 1
ATOM 1819 O O . VAL B 1 41 ? -6.441 16.953 8.219 1 96.81 41 VAL B O 1
ATOM 1822 N N . GLY B 1 42 ? -6.926 19.016 7.484 1 96 42 GLY B N 1
ATOM 1823 C CA . GLY B 1 42 ? -7.195 19.531 8.812 1 96 42 GLY B CA 1
ATOM 1824 C C . GLY B 1 42 ? -8.664 19.5 9.18 1 96 42 GLY B C 1
ATOM 1825 O O . GLY B 1 42 ? -9.523 19.312 8.312 1 96 42 GLY B O 1
ATOM 1826 N N . VAL B 1 43 ? -8.891 19.656 10.422 1 97.12 43 VAL B N 1
ATOM 1827 C CA . VAL B 1 43 ? -10.25 19.641 10.953 1 97.12 43 VAL B CA 1
ATOM 1828 C C . VAL B 1 43 ? -11.07 20.75 10.297 1 97.12 43 VAL B C 1
ATOM 1830 O O . VAL B 1 43 ? -12.242 20.562 9.969 1 97.12 43 VAL B O 1
ATOM 1833 N N . ASP B 1 44 ? -10.508 21.906 10.031 1 97.12 44 ASP B N 1
ATOM 1834 C CA . ASP B 1 44 ? -11.227 23.031 9.461 1 97.12 44 ASP B CA 1
ATOM 1835 C C . ASP B 1 44 ? -11.758 22.703 8.062 1 97.12 44 ASP B C 1
ATOM 1837 O O . ASP B 1 44 ? -12.898 23.047 7.734 1 97.12 44 ASP B O 1
ATOM 1841 N N . ALA B 1 45 ? -10.977 22.062 7.273 1 96.88 45 ALA B N 1
ATOM 1842 C CA . ALA B 1 45 ? -11.406 21.672 5.934 1 96.88 45 ALA B CA 1
ATOM 1843 C C . ALA B 1 45 ? -12.586 20.703 5.996 1 96.88 45 ALA B C 1
ATOM 1845 O O . ALA B 1 45 ? -13.508 20.781 5.184 1 96.88 45 ALA B O 1
ATOM 1846 N N . ILE B 1 46 ? -12.547 19.797 6.957 1 97.88 46 ILE B N 1
ATOM 1847 C CA . ILE B 1 46 ? -13.578 18.766 7.102 1 97.88 46 ILE B CA 1
ATOM 1848 C C . ILE B 1 46 ? -14.906 19.422 7.48 1 97.88 46 ILE B C 1
ATOM 1850 O O . ILE B 1 46 ? -15.938 19.141 6.867 1 97.88 46 ILE B O 1
ATOM 1854 N N . ILE B 1 47 ? -14.875 20.297 8.469 1 96.88 47 ILE B N 1
ATOM 1855 C CA . ILE B 1 47 ? -16.109 20.875 8.977 1 96.88 47 ILE B CA 1
ATOM 1856 C C . ILE B 1 47 ? -16.688 21.844 7.949 1 96.88 47 ILE B C 1
ATOM 1858 O O . ILE B 1 47 ? -17.922 21.969 7.836 1 96.88 47 ILE B O 1
ATOM 1862 N N . GLU B 1 48 ? -15.797 22.547 7.211 1 96.81 48 GLU B N 1
ATOM 1863 C CA . GLU B 1 48 ? -16.25 23.422 6.145 1 96.81 48 GLU B CA 1
ATOM 1864 C C . GLU B 1 48 ? -16.984 22.641 5.051 1 96.81 48 GLU B C 1
ATOM 1866 O O . GLU B 1 48 ? -18.078 23.031 4.629 1 96.81 48 GLU B O 1
ATOM 1871 N N . ASN B 1 49 ? -16.438 21.562 4.703 1 95.56 49 ASN B N 1
ATOM 1872 C CA . ASN B 1 49 ? -17.031 20.719 3.67 1 95.56 49 ASN B CA 1
ATOM 1873 C C . ASN B 1 49 ? -18.328 20.062 4.156 1 95.56 49 ASN B C 1
ATOM 1875 O O . ASN B 1 49 ? -19.25 19.859 3.373 1 95.56 49 ASN B O 1
ATOM 1879 N N . ALA B 1 50 ? -18.359 19.703 5.406 1 96.31 50 ALA B N 1
ATOM 1880 C CA . ALA B 1 50 ? -19.5 19.016 5.992 1 96.31 50 ALA B CA 1
ATOM 1881 C C . ALA B 1 50 ? -20.625 19.984 6.348 1 96.31 50 ALA B C 1
ATOM 1883 O O . ALA B 1 50 ? -21.75 19.578 6.598 1 96.31 50 ALA B O 1
ATOM 1884 N N . GLY B 1 51 ? -20.266 21.266 6.449 1 96.12 51 GLY B N 1
ATOM 1885 C CA . GLY B 1 51 ? -21.234 22.234 6.918 1 96.12 51 GLY B CA 1
ATOM 1886 C C . GLY B 1 51 ? -21.625 22.031 8.367 1 96.12 51 GLY B C 1
ATOM 1887 O O . GLY B 1 51 ? -22.812 22.094 8.711 1 96.12 51 GLY B O 1
ATOM 1888 N N . THR B 1 52 ? -20.719 21.703 9.211 1 94.69 52 THR B N 1
ATOM 1889 C CA . THR B 1 52 ? -20.938 21.469 10.633 1 94.69 52 THR B CA 1
ATOM 1890 C C . THR B 1 52 ? -20.016 22.328 11.477 1 94.69 52 THR B C 1
ATOM 1892 O O . THR B 1 52 ? -19.016 22.859 10.969 1 94.69 52 THR B O 1
ATOM 1895 N N . ALA B 1 53 ? -20.375 22.453 12.711 1 93.44 53 ALA B N 1
ATOM 1896 C CA . ALA B 1 53 ? -19.516 23.172 13.656 1 93.44 53 ALA B CA 1
ATOM 1897 C C . ALA B 1 53 ? -18.375 22.281 14.141 1 93.44 53 ALA B C 1
ATOM 1899 O O . ALA B 1 53 ? -18.531 21.062 14.219 1 93.44 53 ALA B O 1
ATOM 1900 N N . LYS B 1 54 ? -17.281 22.953 14.469 1 95.75 54 LYS B N 1
ATOM 1901 C CA . LYS B 1 54 ? -16.109 22.266 15.023 1 95.75 54 LYS B CA 1
ATOM 1902 C C . LYS B 1 54 ? -16.469 21.531 16.312 1 95.75 54 LYS B C 1
ATOM 1904 O O . LYS B 1 54 ? -16 20.406 16.531 1 95.75 54 LYS B O 1
ATOM 1909 N N . THR B 1 55 ? -17.344 22.094 17.094 1 96.25 55 THR B N 1
ATOM 1910 C CA . THR B 1 55 ? -17.75 21.5 18.375 1 96.25 55 THR B CA 1
ATOM 1911 C C . THR B 1 55 ? -18.484 20.188 18.156 1 96.25 55 THR B C 1
ATOM 1913 O O . THR B 1 55 ? -18.375 19.266 18.953 1 96.25 55 THR B O 1
ATOM 1916 N N . THR B 1 56 ? -19.203 20.125 17.141 1 96.38 56 THR B N 1
ATOM 1917 C CA . THR B 1 56 ? -19.953 18.906 16.812 1 96.38 56 THR B CA 1
ATOM 1918 C C . THR B 1 56 ? -19.016 17.75 16.531 1 96.38 56 THR B C 1
ATOM 1920 O O . THR B 1 56 ? -19.25 16.625 16.984 1 96.38 56 THR B O 1
ATOM 1923 N N . LEU B 1 57 ? -17.891 17.953 15.766 1 97.38 57 LEU B N 1
ATOM 1924 C CA . LEU B 1 57 ? -16.922 16.906 15.484 1 97.38 57 LEU B CA 1
ATOM 1925 C C . LEU B 1 57 ? -16.328 16.359 16.766 1 97.38 57 LEU B C 1
ATOM 1927 O O . LEU B 1 57 ? -16.25 15.133 16.953 1 97.38 57 LEU B O 1
ATOM 1931 N N . TYR B 1 58 ? -16.016 17.25 17.672 1 97.06 58 TYR B N 1
ATOM 1932 C CA . TYR B 1 58 ? -15.336 16.828 18.891 1 97.06 58 TYR B CA 1
ATOM 1933 C C . TYR B 1 58 ? -16.312 16.141 19.844 1 97.06 58 TYR B C 1
ATOM 1935 O O . TYR B 1 58 ? -15.922 15.219 20.578 1 97.06 58 TYR B O 1
ATOM 1943 N N . LYS B 1 59 ? -17.547 16.547 19.875 1 97.5 59 LYS B N 1
ATOM 1944 C CA . LYS B 1 59 ? -18.578 15.867 20.672 1 97.5 59 LYS B CA 1
ATOM 1945 C C . LYS B 1 59 ? -18.828 14.453 20.156 1 97.5 59 LYS B C 1
ATOM 1947 O O . LYS B 1 59 ? -18.984 13.516 20.938 1 97.5 59 LYS B O 1
ATOM 1952 N N . LEU B 1 60 ? -18.812 14.32 18.906 1 97.62 60 LEU B N 1
ATOM 1953 C CA . LEU B 1 60 ? -19.203 13.062 18.281 1 97.62 60 LEU B CA 1
ATOM 1954 C C . LEU B 1 60 ? -18.016 12.094 18.219 1 97.62 60 LEU B C 1
ATOM 1956 O O . LEU B 1 60 ? -18.203 10.883 18.375 1 97.62 60 LEU B O 1
ATOM 1960 N N . PHE B 1 61 ? -16.75 12.664 18 1 98.19 61 PHE B N 1
ATOM 1961 C CA . PHE B 1 61 ? -15.656 11.758 17.688 1 98.19 61 PHE B CA 1
ATOM 1962 C C . PHE B 1 61 ? -14.492 11.945 18.656 1 98.19 61 PHE B C 1
ATOM 1964 O O . PHE B 1 61 ? -13.555 11.148 18.672 1 98.19 61 PHE B O 1
ATOM 1971 N N . GLY B 1 62 ? -14.5 13 19.391 1 97.69 62 GLY B N 1
ATOM 1972 C CA . GLY B 1 62 ? -13.469 13.273 20.391 1 97.69 62 GLY B CA 1
ATOM 1973 C C . GLY B 1 62 ? -12.227 13.914 19.797 1 97.69 62 GLY B C 1
ATOM 1974 O O . GLY B 1 62 ? -11.656 14.836 20.391 1 97.69 62 GLY B O 1
ATOM 1975 N N . SER B 1 63 ? -11.828 13.445 18.672 1 96.69 63 SER B N 1
ATOM 1976 C CA . SER B 1 63 ? -10.625 13.922 17.984 1 96.69 63 SER B CA 1
ATOM 1977 C C . SER B 1 63 ? -10.672 13.633 16.5 1 96.69 63 SER B C 1
ATOM 1979 O O . SER B 1 63 ? -11.57 12.922 16.031 1 96.69 63 SER B O 1
ATOM 1981 N N . LYS B 1 64 ? -9.789 14.203 15.75 1 96.19 64 LYS B N 1
ATOM 1982 C CA . LYS B 1 64 ? -9.656 13.859 14.336 1 96.19 64 LYS B CA 1
ATOM 1983 C C . LYS B 1 64 ? -9.391 12.367 14.148 1 96.19 64 LYS B C 1
ATOM 1985 O O . LYS B 1 64 ? -9.922 11.75 13.227 1 96.19 64 LYS B O 1
ATOM 1990 N N . ASP B 1 65 ? -8.562 11.812 15.047 1 95.44 65 ASP B N 1
ATOM 1991 C CA . ASP B 1 65 ? -8.258 10.391 14.977 1 95.44 65 ASP B CA 1
ATOM 1992 C C . ASP B 1 65 ? -9.516 9.547 15.156 1 95.44 65 ASP B C 1
ATOM 1994 O O . ASP B 1 65 ? -9.688 8.523 14.484 1 95.44 65 ASP B O 1
ATOM 1998 N N . GLY B 1 66 ? -10.297 9.969 16.094 1 97.12 66 GLY B N 1
ATOM 1999 C CA . GLY B 1 66 ? -11.57 9.289 16.25 1 97.12 66 GLY B CA 1
ATOM 2000 C C . GLY B 1 66 ? -12.422 9.32 14.984 1 97.12 66 GLY B C 1
ATOM 2001 O O . GLY B 1 66 ? -13.094 8.344 14.664 1 97.12 66 GLY B O 1
ATOM 2002 N N . LEU B 1 67 ? -12.453 10.469 14.281 1 98.12 67 LEU B N 1
ATOM 2003 C CA . LEU B 1 67 ? -13.156 10.594 13.016 1 98.12 67 LEU B CA 1
ATOM 2004 C C . LEU B 1 67 ? -12.539 9.695 11.953 1 98.12 67 LEU B C 1
ATOM 2006 O O . LEU B 1 67 ? -13.25 9.039 11.195 1 98.12 67 LEU B O 1
ATOM 2010 N N . VAL B 1 68 ? -11.203 9.602 11.891 1 98.06 68 VAL B N 1
ATOM 2011 C CA . VAL B 1 68 ? -10.5 8.734 10.953 1 98.06 68 VAL B CA 1
ATOM 2012 C C . VAL B 1 68 ? -10.93 7.285 11.172 1 98.06 68 VAL B C 1
ATOM 2014 O O . VAL B 1 68 ? -11.234 6.574 10.211 1 98.06 68 VAL B O 1
ATOM 2017 N N . GLU B 1 69 ? -10.938 6.852 12.398 1 97.94 69 GLU B N 1
ATOM 2018 C CA . GLU B 1 69 ? -11.352 5.488 12.727 1 97.94 69 GLU B CA 1
ATOM 2019 C C . GLU B 1 69 ? -12.773 5.211 12.25 1 97.94 69 GLU B C 1
ATOM 2021 O O . GLU B 1 69 ? -13.039 4.16 11.664 1 97.94 69 GLU B O 1
ATOM 2026 N N . ALA B 1 70 ? -13.641 6.172 12.469 1 98.12 70 ALA B N 1
ATOM 2027 C CA . ALA B 1 70 ? -15.031 6.023 12.047 1 98.12 70 ALA B CA 1
ATOM 2028 C C . ALA B 1 70 ? -15.141 5.918 10.531 1 98.12 70 ALA B C 1
ATOM 2030 O O . ALA B 1 70 ? -15.922 5.125 10.008 1 98.12 70 ALA B O 1
ATOM 2031 N N . VAL B 1 71 ? -14.398 6.723 9.844 1 98.06 71 VAL B N 1
ATOM 2032 C CA . VAL B 1 71 ? -14.375 6.703 8.383 1 98.06 71 VAL B CA 1
ATOM 2033 C C . VAL B 1 71 ? -13.883 5.344 7.891 1 98.06 71 VAL B C 1
ATOM 2035 O O . VAL B 1 71 ? -14.508 4.727 7.023 1 98.06 71 VAL B O 1
ATOM 2038 N N . LEU B 1 72 ? -12.789 4.812 8.469 1 98.12 72 LEU B N 1
ATOM 2039 C CA . LEU B 1 72 ? -12.227 3.535 8.047 1 98.12 72 LEU B CA 1
ATOM 2040 C C . LEU B 1 72 ? -13.195 2.393 8.328 1 98.12 72 LEU B C 1
ATOM 2042 O O . LEU B 1 72 ? -13.359 1.493 7.496 1 98.12 72 LEU B O 1
ATOM 2046 N N . GLN B 1 73 ? -13.797 2.438 9.453 1 97.75 73 GLN B N 1
ATOM 2047 C CA . GLN B 1 73 ? -14.758 1.392 9.805 1 97.75 73 GLN B CA 1
ATOM 2048 C C . GLN B 1 73 ? -15.922 1.368 8.82 1 97.75 73 GLN B C 1
ATOM 2050 O O . GLN B 1 73 ? -16.312 0.302 8.344 1 97.75 73 GLN B O 1
ATOM 2055 N N . ARG B 1 74 ? -16.438 2.52 8.508 1 96.69 74 ARG B N 1
ATOM 2056 C CA . ARG B 1 74 ? -17.562 2.6 7.582 1 96.69 74 ARG B CA 1
ATOM 2057 C C . ARG B 1 74 ? -17.141 2.193 6.172 1 96.69 74 ARG B C 1
ATOM 2059 O O . ARG B 1 74 ? -17.828 1.407 5.516 1 96.69 74 ARG B O 1
ATOM 2066 N N . GLU B 1 75 ? -16.047 2.742 5.707 1 95.12 75 GLU B N 1
ATOM 2067 C CA . GLU B 1 75 ? -15.531 2.42 4.379 1 95.12 75 GLU B CA 1
ATOM 2068 C C . GLU B 1 75 ? -15.188 0.938 4.266 1 95.12 75 GLU B C 1
ATOM 2070 O O . GLU B 1 75 ? -15.508 0.297 3.262 1 95.12 75 GLU B O 1
ATOM 2075 N N . GLY B 1 76 ? -14.555 0.409 5.289 1 97.38 76 GLY B N 1
ATOM 2076 C CA . GLY B 1 76 ? -14.188 -1 5.312 1 97.38 76 GLY B CA 1
ATOM 2077 C C . GLY B 1 76 ? -15.391 -1.925 5.27 1 97.38 76 GLY B C 1
ATOM 2078 O O . GLY B 1 76 ? -15.406 -2.9 4.516 1 97.38 76 GLY B O 1
ATOM 2079 N N . GLN B 1 77 ? -16.375 -1.613 6.066 1 97.81 77 GLN B N 1
ATOM 2080 C CA . GLN B 1 77 ? -17.578 -2.43 6.094 1 97.81 77 GLN B CA 1
ATOM 2081 C C . GLN B 1 77 ? -18.281 -2.418 4.738 1 97.81 77 GLN B C 1
ATOM 2083 O O . GLN B 1 77 ? -18.703 -3.467 4.238 1 97.81 77 GLN B O 1
ATOM 2088 N N . SER B 1 78 ? -18.438 -1.198 4.172 1 97.12 78 SER B N 1
ATOM 2089 C CA . SER B 1 78 ? -19.078 -1.069 2.867 1 97.12 78 SER B CA 1
ATOM 2090 C C . SER B 1 78 ? -18.312 -1.854 1.802 1 97.12 78 SER B C 1
ATOM 2092 O O . SER B 1 78 ? -18.922 -2.559 0.992 1 97.12 78 SER B O 1
ATOM 2094 N N . TRP B 1 79 ? -17.031 -1.768 1.773 1 97.69 79 TRP B N 1
ATOM 2095 C CA . TRP B 1 79 ? -16.219 -2.451 0.782 1 97.69 79 TRP B CA 1
ATOM 2096 C C . TRP B 1 79 ? -16.297 -3.965 0.96 1 97.69 79 TRP B C 1
ATOM 2098 O O . TRP B 1 79 ? -16.438 -4.703 -0.015 1 97.69 79 TRP B O 1
ATOM 2108 N N . ARG B 1 80 ? -16.141 -4.449 2.199 1 98.25 80 ARG B N 1
ATOM 2109 C CA . ARG B 1 80 ? -16.188 -5.887 2.453 1 98.25 80 ARG B CA 1
ATOM 2110 C C . ARG B 1 80 ? -17.531 -6.477 2.033 1 98.25 80 ARG B C 1
ATOM 2112 O O . ARG B 1 80 ? -17.578 -7.539 1.412 1 98.25 80 ARG B O 1
ATOM 2119 N N . THR B 1 81 ? -18.625 -5.789 2.365 1 98 81 THR B N 1
ATOM 2120 C CA . THR B 1 81 ? -19.953 -6.25 1.97 1 98 81 THR B CA 1
ATOM 2121 C C . THR B 1 81 ? -20.047 -6.363 0.451 1 98 81 THR B C 1
ATOM 2123 O O . THR B 1 81 ? -20.453 -7.402 -0.074 1 98 81 THR B O 1
ATOM 2126 N N . TRP B 1 82 ? -19.641 -5.316 -0.216 1 97.94 82 TRP B N 1
ATOM 2127 C CA . TRP B 1 82 ? -19.688 -5.305 -1.675 1 97.94 82 TRP B CA 1
ATOM 2128 C C . TRP B 1 82 ? -18.812 -6.422 -2.25 1 97.94 82 TRP B C 1
ATOM 2130 O O . TRP B 1 82 ? -19.266 -7.191 -3.102 1 97.94 82 TRP B O 1
ATOM 2140 N N . PHE B 1 83 ? -17.562 -6.551 -1.854 1 98.56 83 PHE B N 1
ATOM 2141 C CA . PHE B 1 83 ? -16.594 -7.488 -2.408 1 98.56 83 PHE B CA 1
ATOM 2142 C C . PHE B 1 83 ? -17.047 -8.93 -2.195 1 98.56 83 PHE B C 1
ATOM 2144 O O . PHE B 1 83 ? -17 -9.742 -3.123 1 98.56 83 PHE B O 1
ATOM 2151 N N . ILE B 1 84 ? -17.453 -9.289 -0.959 1 97.94 84 ILE B N 1
ATOM 2152 C CA . ILE B 1 84 ? -17.906 -10.641 -0.636 1 97.94 84 ILE B CA 1
ATOM 2153 C C . ILE B 1 84 ? -19.172 -10.969 -1.428 1 97.94 84 ILE B C 1
ATOM 2155 O O . ILE B 1 84 ? -19.312 -12.078 -1.954 1 97.94 84 ILE B O 1
ATOM 2159 N N . ASP B 1 85 ? -20.078 -9.938 -1.572 1 97.5 85 ASP B N 1
ATOM 2160 C CA . ASP B 1 85 ? -21.266 -10.148 -2.387 1 97.5 85 ASP B CA 1
ATOM 2161 C C . ASP B 1 85 ? -20.891 -10.43 -3.842 1 97.5 85 ASP B C 1
ATOM 2163 O O . ASP B 1 85 ? -21.531 -11.25 -4.5 1 97.5 85 ASP B O 1
ATOM 2167 N N . GLU B 1 86 ? -19.891 -9.68 -4.355 1 97.75 86 GLU B N 1
ATOM 2168 C CA . GLU B 1 86 ? -19.453 -9.859 -5.738 1 97.75 86 GLU B CA 1
ATOM 2169 C C . GLU B 1 86 ? -18.875 -11.25 -5.957 1 97.75 86 GLU B C 1
ATOM 2171 O O . GLU B 1 86 ? -19.125 -11.875 -6.992 1 97.75 86 GLU B O 1
ATOM 2176 N N . ILE B 1 87 ? -18.094 -11.797 -5 1 97.31 87 ILE B N 1
ATOM 2177 C CA . ILE B 1 87 ? -17.438 -13.086 -5.176 1 97.31 87 ILE B CA 1
ATOM 2178 C C . ILE B 1 87 ? -18.422 -14.211 -4.875 1 97.31 87 ILE B C 1
ATOM 2180 O O . ILE B 1 87 ? -18.375 -15.266 -5.52 1 97.31 87 ILE B O 1
ATOM 2184 N N . ASP B 1 88 ? -19.312 -14.055 -3.943 1 95.88 88 ASP B N 1
ATOM 2185 C CA . ASP B 1 88 ? -20.281 -15.086 -3.568 1 95.88 88 ASP B CA 1
ATOM 2186 C C . ASP B 1 88 ? -21.438 -15.148 -4.562 1 95.88 88 ASP B C 1
ATOM 2188 O O . ASP B 1 88 ? -22 -16.219 -4.793 1 95.88 88 ASP B O 1
ATOM 2192 N N . GLY B 1 89 ? -21.797 -13.961 -5.199 1 87.94 89 GLY B N 1
ATOM 2193 C CA . GLY B 1 89 ? -22.906 -13.844 -6.137 1 87.94 89 GLY B CA 1
ATOM 2194 C C . GLY B 1 89 ? -23.672 -15.133 -6.32 1 87.94 89 GLY B C 1
ATOM 2195 O O . GLY B 1 89 ? -23.375 -16.141 -5.676 1 87.94 89 GLY B O 1
ATOM 2196 N N . PRO B 1 90 ? -24.734 -15.039 -7.055 1 90.31 90 PRO B N 1
ATOM 2197 C CA . PRO B 1 90 ? -25.547 -16.25 -7.238 1 90.31 90 PRO B CA 1
ATOM 2198 C C . PRO B 1 90 ? -24.828 -17.312 -8.062 1 90.31 90 PRO B C 1
ATOM 2200 O O . PRO B 1 90 ? -24.141 -17 -9.031 1 90.31 90 PRO B O 1
ATOM 2203 N N . GLY B 1 91 ? -24.938 -18.547 -7.645 1 90.25 91 GLY B N 1
ATOM 2204 C CA . GLY B 1 91 ? -24.469 -19.719 -8.375 1 90.25 91 GLY B CA 1
ATOM 2205 C C . GLY B 1 91 ? -22.953 -19.859 -8.367 1 90.25 91 GLY B C 1
ATOM 2206 O O . GLY B 1 91 ? -22.266 -19.141 -7.648 1 90.25 91 GLY B O 1
ATOM 2207 N N . GLY B 1 92 ? -22.438 -20.984 -8.992 1 94.06 92 GLY B N 1
ATOM 2208 C CA . GLY B 1 92 ? -21.031 -21.281 -9.148 1 94.06 92 GLY B CA 1
ATOM 2209 C C . GLY B 1 92 ? -20.453 -22.094 -8.008 1 94.06 92 GLY B C 1
ATOM 2210 O O . GLY B 1 92 ? -20.859 -21.922 -6.855 1 94.06 92 GLY B O 1
ATOM 2211 N N . SER B 1 93 ? -19.547 -22.953 -8.391 1 96.81 93 SER B N 1
ATOM 2212 C CA . SER B 1 93 ? -18.781 -23.688 -7.402 1 96.81 93 SER B CA 1
ATOM 2213 C C . SER B 1 93 ? -17.859 -22.766 -6.613 1 96.81 93 SER B C 1
ATOM 2215 O O . SER B 1 93 ? -17.672 -21.609 -6.988 1 96.81 93 SER B O 1
ATOM 2217 N N . ALA B 1 94 ? -17.328 -23.203 -5.531 1 97.44 94 ALA B N 1
ATOM 2218 C CA . ALA B 1 94 ? -16.391 -22.438 -4.727 1 97.44 94 ALA B CA 1
ATOM 2219 C C . ALA B 1 94 ? -15.211 -21.953 -5.562 1 97.44 94 ALA B C 1
ATOM 2221 O O . ALA B 1 94 ? -14.75 -20.828 -5.418 1 97.44 94 ALA B O 1
ATOM 2222 N N . ARG B 1 95 ? -14.766 -22.812 -6.43 1 96.5 95 ARG B N 1
ATOM 2223 C CA . ARG B 1 95 ? -13.641 -22.453 -7.293 1 96.5 95 ARG B CA 1
ATOM 2224 C C . ARG B 1 95 ? -14.031 -21.344 -8.258 1 96.5 95 ARG B C 1
ATOM 2226 O O . ARG B 1 95 ? -13.242 -20.422 -8.5 1 96.5 95 ARG B O 1
ATOM 2233 N N . GLU B 1 96 ? -15.211 -21.453 -8.836 1 96.56 96 GLU B N 1
ATOM 2234 C CA . GLU B 1 96 ? -15.695 -20.422 -9.742 1 96.56 96 GLU B CA 1
ATOM 2235 C C . GLU B 1 96 ? -15.859 -19.094 -9.016 1 96.56 96 GLU B C 1
ATOM 2237 O O . GLU B 1 96 ? -15.609 -18.031 -9.594 1 96.56 96 GLU B O 1
ATOM 2242 N N . ARG B 1 97 ? -16.297 -19.125 -7.82 1 98 97 ARG B N 1
ATOM 2243 C CA . ARG B 1 97 ? -16.469 -17.906 -7.016 1 98 97 ARG B CA 1
ATOM 2244 C C . ARG B 1 97 ? -15.117 -17.266 -6.703 1 98 97 ARG B C 1
ATOM 2246 O O . ARG B 1 97 ? -14.977 -16.047 -6.758 1 98 97 ARG B O 1
ATOM 2253 N N . LEU B 1 98 ? -14.086 -18.109 -6.398 1 98.19 98 LEU B N 1
ATOM 2254 C CA . LEU B 1 98 ? -12.734 -17.578 -6.203 1 98.19 98 LEU B CA 1
ATOM 2255 C C . LEU B 1 98 ? -12.227 -16.906 -7.473 1 98.19 98 LEU B C 1
ATOM 2257 O O . LEU B 1 98 ? -11.492 -15.922 -7.406 1 98.19 98 LEU B O 1
ATOM 2261 N N . ALA B 1 99 ? -12.672 -17.391 -8.625 1 97.25 99 ALA B N 1
ATOM 2262 C CA . ALA B 1 99 ? -12.227 -16.844 -9.906 1 97.25 99 ALA B CA 1
ATOM 2263 C C . ALA B 1 99 ? -12.859 -15.477 -10.164 1 97.25 99 ALA B C 1
ATOM 2265 O O . ALA B 1 99 ? -12.438 -14.75 -11.07 1 97.25 99 ALA B O 1
ATOM 2266 N N . ARG B 1 100 ? -13.867 -15.078 -9.359 1 98.25 100 ARG B N 1
ATOM 2267 C CA . ARG B 1 100 ? -14.539 -13.797 -9.523 1 98.25 100 ARG B CA 1
ATOM 2268 C C . ARG B 1 100 ? -13.734 -12.672 -8.883 1 98.25 100 ARG B C 1
ATOM 2270 O O . ARG B 1 100 ? -14.047 -11.492 -9.062 1 98.25 100 ARG B O 1
ATOM 2277 N N . ILE B 1 101 ? -12.602 -12.969 -8.188 1 98.62 101 ILE B N 1
ATOM 2278 C CA . ILE B 1 101 ? -11.781 -11.977 -7.508 1 98.62 101 ILE B CA 1
ATOM 2279 C C . ILE B 1 101 ? -11.281 -10.945 -8.516 1 98.62 101 ILE B C 1
ATOM 2281 O O . ILE B 1 101 ? -11.445 -9.742 -8.32 1 98.62 101 ILE B O 1
ATOM 2285 N N . GLY B 1 102 ? -10.648 -11.391 -9.609 1 98.5 102 GLY B N 1
ATOM 2286 C CA . GLY B 1 102 ? -10.125 -10.5 -10.633 1 98.5 102 GLY B CA 1
ATOM 2287 C C . GLY B 1 102 ? -11.172 -9.555 -11.188 1 98.5 102 GLY B C 1
ATOM 2288 O O . GLY B 1 102 ? -11.031 -8.336 -11.094 1 98.5 102 GLY B O 1
ATOM 2289 N N . PRO B 1 103 ? -12.273 -10.117 -11.664 1 98.31 103 PRO B N 1
ATOM 2290 C CA . PRO B 1 103 ? -13.344 -9.281 -12.211 1 98.31 103 PRO B CA 1
ATOM 2291 C C . PRO B 1 103 ? -13.906 -8.297 -11.18 1 98.31 103 PRO B C 1
ATOM 2293 O O . PRO B 1 103 ? -14.211 -7.152 -11.523 1 98.31 103 PRO B O 1
ATOM 2296 N N . ALA B 1 104 ? -14.094 -8.734 -9.953 1 98.56 104 ALA B N 1
ATOM 2297 C CA . ALA B 1 104 ? -14.57 -7.824 -8.914 1 98.56 104 ALA B CA 1
ATOM 2298 C C . ALA B 1 104 ? -13.609 -6.652 -8.727 1 98.56 104 ALA B C 1
ATOM 2300 O O . ALA B 1 104 ? -14.031 -5.492 -8.703 1 98.56 104 ALA B O 1
ATOM 2301 N N . LEU B 1 105 ? -12.352 -6.957 -8.68 1 98.88 105 LEU B N 1
ATOM 2302 C CA . LEU B 1 105 ? -11.352 -5.91 -8.516 1 98.88 105 LEU B CA 1
ATOM 2303 C C . LEU B 1 105 ? -11.344 -4.969 -9.719 1 98.88 105 LEU B C 1
ATOM 2305 O O . LEU B 1 105 ? -11.172 -3.758 -9.562 1 98.88 105 LEU B O 1
ATOM 2309 N N . LYS B 1 106 ? -11.531 -5.496 -10.883 1 98.81 106 LYS B N 1
ATOM 2310 C CA . LYS B 1 106 ? -11.523 -4.672 -12.094 1 98.81 106 LYS B CA 1
ATOM 2311 C C . LYS B 1 106 ? -12.648 -3.641 -12.062 1 98.81 106 LYS B C 1
ATOM 2313 O O . LYS B 1 106 ? -12.438 -2.479 -12.414 1 98.81 106 LYS B O 1
ATOM 2318 N N . GLY B 1 107 ? -13.844 -4.105 -11.672 1 98.44 107 GLY B N 1
ATOM 2319 C CA . GLY B 1 107 ? -14.945 -3.176 -11.5 1 98.44 107 GLY B CA 1
ATOM 2320 C C . GLY B 1 107 ? -14.641 -2.057 -10.523 1 98.44 107 GLY B C 1
ATOM 2321 O O . GLY B 1 107 ? -14.938 -0.891 -10.797 1 98.44 107 GLY B O 1
ATOM 2322 N N . TRP B 1 108 ? -14.031 -2.395 -9.445 1 98.56 108 TRP B N 1
ATOM 2323 C CA . TRP B 1 108 ? -13.695 -1.415 -8.414 1 98.56 108 TRP B CA 1
ATOM 2324 C C . TRP B 1 108 ? -12.602 -0.473 -8.906 1 98.56 108 TRP B C 1
ATOM 2326 O O . TRP B 1 108 ? -12.695 0.744 -8.727 1 98.56 108 TRP B O 1
ATOM 2336 N N . PHE B 1 109 ? -11.57 -1.024 -9.539 1 98.62 109 PHE B N 1
ATOM 2337 C CA . PHE B 1 109 ? -10.438 -0.228 -10.008 1 98.62 109 PHE B CA 1
ATOM 2338 C C . PHE B 1 109 ? -10.875 0.759 -11.078 1 98.62 109 PHE B C 1
ATOM 2340 O O . PHE B 1 109 ? -10.188 1.749 -11.344 1 98.62 109 PHE B O 1
ATOM 2347 N N . SER B 1 110 ? -11.953 0.52 -11.734 1 98.5 110 SER B N 1
ATOM 2348 C CA . SER B 1 110 ? -12.422 1.336 -12.852 1 98.5 110 SER B CA 1
ATOM 2349 C C . SER B 1 110 ? -13.273 2.504 -12.367 1 98.5 110 SER B C 1
ATOM 2351 O O . SER B 1 110 ? -13.641 3.379 -13.156 1 98.5 110 SER B O 1
ATOM 2353 N N . ARG B 1 111 ? -13.578 2.551 -11.094 1 96.94 111 ARG B N 1
ATOM 2354 C CA . ARG B 1 111 ? -14.391 3.627 -10.547 1 96.94 111 ARG B CA 1
ATOM 2355 C C . ARG B 1 111 ? -13.594 4.922 -10.445 1 96.94 111 ARG B C 1
ATOM 2357 O O . ARG B 1 111 ? -12.398 4.898 -10.133 1 96.94 111 ARG B O 1
ATOM 2364 N N . PRO B 1 112 ? -14.211 6.066 -10.594 1 94.12 112 PRO B N 1
ATOM 2365 C CA . PRO B 1 112 ? -13.516 7.355 -10.5 1 94.12 112 PRO B CA 1
ATOM 2366 C C . PRO B 1 112 ? -13.07 7.684 -9.07 1 94.12 112 PRO B C 1
ATOM 2368 O O . PRO B 1 112 ? -12.172 8.5 -8.875 1 94.12 112 PRO B O 1
ATOM 2371 N N . ASP B 1 113 ? -13.75 7.082 -8.078 1 92.31 113 ASP B N 1
ATOM 2372 C CA . ASP B 1 113 ? -13.414 7.375 -6.688 1 92.31 113 ASP B CA 1
ATOM 2373 C C . ASP B 1 113 ? -12.508 6.297 -6.102 1 92.31 113 ASP B C 1
ATOM 2375 O O . ASP B 1 113 ? -12.5 6.074 -4.891 1 92.31 113 ASP B O 1
ATOM 2379 N N . PHE B 1 114 ? -11.844 5.562 -7.047 1 96.75 114 PHE B N 1
ATOM 2380 C CA . PHE B 1 114 ? -10.836 4.625 -6.574 1 96.75 114 PHE B CA 1
ATOM 2381 C C . PHE B 1 114 ? -9.57 5.359 -6.156 1 96.75 114 PHE B C 1
ATOM 2383 O O . PHE B 1 114 ? -8.922 6.012 -6.98 1 96.75 114 PHE B O 1
ATOM 2390 N N . TYR B 1 115 ? -9.203 5.207 -4.902 1 96.38 115 TYR B N 1
ATOM 2391 C CA . TYR B 1 115 ? -8.016 5.871 -4.371 1 96.38 115 TYR B CA 1
ATOM 2392 C C . TYR B 1 115 ? -7.086 4.875 -3.693 1 96.38 115 TYR B C 1
ATOM 2394 O O . TYR B 1 115 ? -6.254 5.254 -2.865 1 96.38 115 TYR B O 1
ATOM 2402 N N . GLY B 1 116 ? -7.254 3.496 -3.998 1 97.06 116 GLY B N 1
ATOM 2403 C CA . GLY B 1 116 ? -6.504 2.471 -3.289 1 97.06 116 GLY B CA 1
ATOM 2404 C C . GLY B 1 116 ? -7.18 2.014 -2.01 1 97.06 116 GLY B C 1
ATOM 2405 O O . GLY B 1 116 ? -8.336 2.355 -1.759 1 97.06 116 GLY B O 1
ATOM 2406 N N . CYS B 1 117 ? -6.578 1.198 -1.298 1 97.62 117 CYS B N 1
ATOM 2407 C CA . CYS B 1 117 ? -7.129 0.721 -0.034 1 97.62 117 CYS B CA 1
ATOM 2408 C C . CYS B 1 117 ? -6.898 1.736 1.079 1 97.62 117 CYS B C 1
ATOM 2410 O O . CYS B 1 117 ? -5.754 2.029 1.433 1 97.62 117 CYS B O 1
ATOM 2412 N N . PRO B 1 118 ? -7.953 2.246 1.702 1 97.19 118 PRO B N 1
ATOM 2413 C CA . PRO B 1 118 ? -7.781 3.27 2.736 1 97.19 118 PRO B CA 1
ATOM 2414 C C . PRO B 1 118 ? -7.02 2.756 3.957 1 97.19 118 PRO B C 1
ATOM 2416 O O . PRO B 1 118 ? -6.391 3.539 4.672 1 97.19 118 PRO B O 1
ATOM 2419 N N . PHE B 1 119 ? -7.051 1.463 4.234 1 98.06 119 PHE B N 1
ATOM 2420 C CA . PHE B 1 119 ? -6.348 0.894 5.379 1 98.06 119 PHE B CA 1
ATOM 2421 C C . PHE B 1 119 ? -4.844 0.865 5.133 1 98.06 119 PHE B C 1
ATOM 2423 O O . PHE B 1 119 ? -4.062 1.247 6.008 1 98.06 119 PHE B O 1
ATOM 2430 N N . ILE B 1 120 ? -4.453 0.408 3.924 1 98 120 ILE B N 1
ATOM 2431 C CA . ILE B 1 120 ? -3.039 0.405 3.57 1 98 120 ILE B CA 1
ATOM 2432 C C . ILE B 1 120 ? -2.492 1.83 3.615 1 98 120 ILE B C 1
ATOM 2434 O O . ILE B 1 120 ? -1.435 2.078 4.199 1 98 120 ILE B O 1
ATOM 2438 N N . ASN B 1 121 ? -3.258 2.77 3.033 1 97.25 121 ASN B N 1
ATOM 2439 C CA . ASN B 1 121 ? -2.855 4.172 3.033 1 97.25 121 ASN B CA 1
ATOM 2440 C C . ASN B 1 121 ? -2.725 4.719 4.453 1 97.25 121 ASN B C 1
ATOM 2442 O O . ASN B 1 121 ? -1.758 5.414 4.766 1 97.25 121 ASN B O 1
ATOM 2446 N N . ALA B 1 122 ? -3.707 4.422 5.309 1 97.44 122 ALA B N 1
ATOM 2447 C CA . ALA B 1 122 ? -3.705 4.914 6.684 1 97.44 122 ALA B CA 1
ATOM 2448 C C . ALA B 1 122 ? -2.49 4.398 7.449 1 97.44 122 ALA B C 1
ATOM 2450 O O . ALA B 1 122 ? -1.823 5.156 8.156 1 97.44 122 ALA B O 1
ATOM 2451 N N . VAL B 1 123 ? -2.203 3.131 7.32 1 97.5 123 VAL B N 1
ATOM 2452 C CA . VAL B 1 123 ? -1.042 2.561 8 1 97.5 123 VAL B CA 1
ATOM 2453 C C . VAL B 1 123 ? 0.236 3.201 7.461 1 97.5 123 VAL B C 1
ATOM 2455 O O . VAL B 1 123 ? 1.116 3.59 8.234 1 97.5 123 VAL B O 1
ATOM 2458 N N . GLY B 1 124 ? 0.298 3.396 6.145 1 96.88 124 GLY B N 1
ATOM 2459 C CA . GLY B 1 124 ? 1.479 3.939 5.492 1 96.88 124 GLY B CA 1
ATOM 2460 C C . GLY B 1 124 ? 1.784 5.367 5.902 1 96.88 124 GLY B C 1
ATOM 2461 O O . GLY B 1 124 ? 2.941 5.789 5.887 1 96.88 124 GLY B O 1
ATOM 2462 N N . GLU B 1 125 ? 0.812 6.113 6.289 1 96.69 125 GLU B N 1
ATOM 2463 C CA . GLU B 1 125 ? 1.06 7.523 6.578 1 96.69 125 GLU B CA 1
ATOM 2464 C C . GLU B 1 125 ? 1.028 7.793 8.078 1 96.69 125 GLU B C 1
ATOM 2466 O O . GLU B 1 125 ? 1.112 8.945 8.508 1 96.69 125 GLU B O 1
ATOM 2471 N N . SER B 1 126 ? 0.812 6.758 8.867 1 95.75 126 SER B N 1
ATOM 2472 C CA . SER B 1 126 ? 0.747 6.91 10.312 1 95.75 126 SER B CA 1
ATOM 2473 C C . SER B 1 126 ? 2.107 6.664 10.961 1 95.75 126 SER B C 1
ATOM 2475 O O . SER B 1 126 ? 3.021 6.152 10.312 1 95.75 126 SER B O 1
ATOM 2477 N N . ASP B 1 127 ? 2.191 7.129 12.242 1 94.62 127 ASP B N 1
ATOM 2478 C CA . ASP B 1 127 ? 3.334 6.723 13.055 1 94.62 127 ASP B CA 1
ATOM 2479 C C . ASP B 1 127 ? 3.426 5.203 13.156 1 94.62 127 ASP B C 1
ATOM 2481 O O . ASP B 1 127 ? 2.514 4.551 13.672 1 94.62 127 ASP B O 1
ATOM 2485 N N . LYS B 1 128 ? 4.57 4.625 12.695 1 92.81 128 LYS B N 1
ATOM 2486 C CA . LYS B 1 128 ? 4.711 3.176 12.586 1 92.81 128 LYS B CA 1
ATOM 2487 C C . LYS B 1 128 ? 4.809 2.529 13.969 1 92.81 128 LYS B C 1
ATOM 2489 O O . LYS B 1 128 ? 4.672 1.311 14.094 1 92.81 128 LYS B O 1
ATOM 2494 N N . ALA B 1 129 ? 4.941 3.34 14.992 1 90.5 129 ALA B N 1
ATOM 2495 C CA . ALA B 1 129 ? 4.934 2.822 16.359 1 90.5 129 ALA B CA 1
ATOM 2496 C C . ALA B 1 129 ? 3.518 2.795 16.922 1 90.5 129 ALA B C 1
ATOM 2498 O O . ALA B 1 129 ? 3.273 2.189 17.969 1 90.5 129 ALA B O 1
ATOM 2499 N N . ASP B 1 130 ? 2.613 3.484 16.281 1 89.94 130 ASP B N 1
ATOM 2500 C CA . ASP B 1 130 ? 1.217 3.492 16.703 1 89.94 130 ASP B CA 1
ATOM 2501 C C . ASP B 1 130 ? 0.438 2.354 16.047 1 89.94 130 ASP B C 1
ATOM 2503 O O . ASP B 1 130 ? 0.288 2.32 14.82 1 89.94 130 ASP B O 1
ATOM 2507 N N . ASP B 1 131 ? -0.19 1.496 16.828 1 94.25 131 ASP B N 1
ATOM 2508 C CA . ASP B 1 131 ? -0.791 0.268 16.312 1 94.25 131 ASP B CA 1
ATOM 2509 C C . ASP B 1 131 ? -2.26 0.482 15.953 1 94.25 131 ASP B C 1
ATOM 2511 O O . ASP B 1 131 ? -2.928 -0.436 15.477 1 94.25 131 ASP B O 1
ATOM 2515 N N . ARG B 1 132 ? -2.711 1.604 16.109 1 94.25 132 ARG B N 1
ATOM 2516 C CA . ARG B 1 132 ? -4.145 1.833 15.961 1 94.25 132 ARG B CA 1
ATOM 2517 C C . ARG B 1 132 ? -4.598 1.549 14.531 1 94.25 132 ARG B C 1
ATOM 2519 O O . ARG B 1 132 ? -5.5 0.738 14.312 1 94.25 132 ARG B O 1
ATOM 2526 N N . MET B 1 133 ? -3.973 2.205 13.602 1 96.12 133 MET B N 1
ATOM 2527 C CA . MET B 1 133 ? -4.352 2.004 12.203 1 96.12 133 MET B CA 1
ATOM 2528 C C . MET B 1 133 ? -4.07 0.571 11.766 1 96.12 133 MET B C 1
ATOM 2530 O O . MET B 1 133 ? -4.855 -0.017 11.016 1 96.12 133 MET B O 1
ATOM 2534 N N . ARG B 1 134 ? -3.021 -0.002 12.258 1 96.75 134 ARG B N 1
ATOM 2535 C CA . ARG B 1 134 ? -2.674 -1.384 11.938 1 96.75 134 ARG B CA 1
ATOM 2536 C C . ARG B 1 134 ? -3.742 -2.346 12.453 1 96.75 134 ARG B C 1
ATOM 2538 O O . ARG B 1 134 ? -4.137 -3.275 11.742 1 96.75 134 ARG B O 1
ATOM 2545 N N . SER B 1 135 ? -4.148 -2.145 13.633 1 97.56 135 SER B N 1
ATOM 2546 C CA . SER B 1 135 ? -5.168 -3.014 14.219 1 97.56 135 SER B CA 1
ATOM 2547 C C . SER B 1 135 ? -6.461 -2.967 13.414 1 97.56 135 SER B C 1
ATOM 2549 O O . SER B 1 135 ? -7.109 -3.996 13.211 1 97.56 135 SER B O 1
ATOM 2551 N N . LEU B 1 136 ? -6.832 -1.745 12.953 1 97.88 136 LEU B N 1
ATOM 2552 C CA . LEU B 1 136 ? -8.016 -1.604 12.117 1 97.88 136 LEU B CA 1
ATOM 2553 C C . LEU B 1 136 ? -7.832 -2.324 10.789 1 97.88 136 LEU B C 1
ATOM 2555 O O . LEU B 1 136 ? -8.742 -2.994 10.305 1 97.88 136 LEU B O 1
ATOM 2559 N N . ALA B 1 137 ? -6.68 -2.211 10.234 1 98.44 137 ALA B N 1
ATOM 2560 C CA . ALA B 1 137 ? -6.375 -2.871 8.969 1 98.44 137 ALA B CA 1
ATOM 2561 C C . ALA B 1 137 ? -6.422 -4.391 9.117 1 98.44 137 ALA B C 1
ATOM 2563 O O . ALA B 1 137 ? -7.004 -5.082 8.281 1 98.44 137 ALA B O 1
ATOM 2564 N N . ILE B 1 138 ? -5.832 -4.902 10.188 1 98.25 138 ILE B N 1
ATOM 2565 C CA . ILE B 1 138 ? -5.801 -6.34 10.438 1 98.25 138 ILE B CA 1
ATOM 2566 C C . ILE B 1 138 ? -7.227 -6.867 10.609 1 98.25 138 ILE B C 1
ATOM 2568 O O . ILE B 1 138 ? -7.586 -7.898 10.039 1 98.25 138 ILE B O 1
ATOM 2572 N N . ALA B 1 139 ? -8.016 -6.16 11.344 1 98.25 139 ALA B N 1
ATOM 2573 C CA . ALA B 1 139 ? -9.398 -6.578 11.555 1 98.25 139 ALA B CA 1
ATOM 2574 C C . ALA B 1 139 ? -10.156 -6.637 10.234 1 98.25 139 ALA B C 1
ATOM 2576 O O . ALA B 1 139 ? -10.898 -7.59 9.977 1 98.25 139 ALA B O 1
ATOM 2577 N N . HIS B 1 140 ? -9.992 -5.598 9.43 1 98.38 140 HIS B N 1
ATOM 2578 C CA . HIS B 1 140 ? -10.625 -5.535 8.117 1 98.38 140 HIS B CA 1
ATOM 2579 C C . HIS B 1 140 ? -10.195 -6.707 7.238 1 98.38 140 HIS B C 1
ATOM 2581 O O . HIS B 1 140 ? -11.039 -7.418 6.684 1 98.38 140 HIS B O 1
ATOM 2587 N N . LYS B 1 141 ? -8.938 -6.977 7.156 1 98.19 141 LYS B N 1
ATOM 2588 C CA . LYS B 1 141 ? -8.391 -7.98 6.246 1 98.19 141 LYS B CA 1
ATOM 2589 C C . LYS B 1 141 ? -8.664 -9.391 6.758 1 98.19 141 LYS B C 1
ATOM 2591 O O . LYS B 1 141 ? -8.812 -10.328 5.969 1 98.19 141 LYS B O 1
ATOM 2596 N N . THR B 1 142 ? -8.781 -9.539 8.055 1 98.12 142 THR B N 1
ATOM 2597 C CA . THR B 1 142 ? -9.086 -10.836 8.648 1 98.12 142 THR B CA 1
ATOM 2598 C C . THR B 1 142 ? -10.469 -11.32 8.203 1 98.12 142 THR B C 1
ATOM 2600 O O . THR B 1 142 ? -10.656 -12.508 7.93 1 98.12 142 THR B O 1
ATOM 2603 N N . ILE B 1 143 ? -11.383 -10.43 8.094 1 98.25 143 ILE B N 1
ATOM 2604 C CA . ILE B 1 143 ? -12.727 -10.789 7.672 1 98.25 143 ILE B CA 1
ATOM 2605 C C . ILE B 1 143 ? -12.703 -11.289 6.23 1 98.25 143 ILE B C 1
ATOM 2607 O O . ILE B 1 143 ? -13.328 -12.305 5.91 1 98.25 143 ILE B O 1
ATOM 2611 N N . VAL B 1 144 ? -12 -10.609 5.363 1 98.25 144 VAL B N 1
ATOM 2612 C CA . VAL B 1 144 ? -11.875 -11.023 3.975 1 98.25 144 VAL B CA 1
ATOM 2613 C C . VAL B 1 144 ? -11.156 -12.367 3.904 1 98.25 144 VAL B C 1
ATOM 2615 O O . VAL B 1 144 ? -11.602 -13.289 3.209 1 98.25 144 VAL B O 1
ATOM 2618 N N . HIS B 1 145 ? -10.078 -12.477 4.66 1 97.88 145 HIS B N 1
ATOM 2619 C CA . HIS B 1 145 ? -9.305 -13.711 4.707 1 97.88 145 HIS B CA 1
ATOM 2620 C C . HIS B 1 145 ? -10.172 -14.891 5.148 1 97.88 145 HIS B C 1
ATOM 2622 O O . HIS B 1 145 ? -10.055 -15.984 4.602 1 97.88 145 HIS B O 1
ATOM 2628 N N . ASP B 1 146 ? -10.977 -14.664 6.137 1 98.5 146 ASP B N 1
ATOM 2629 C CA . ASP B 1 146 ? -11.836 -15.727 6.641 1 98.5 146 ASP B CA 1
ATOM 2630 C C . ASP B 1 146 ? -12.797 -16.219 5.559 1 98.5 146 ASP B C 1
ATOM 2632 O O . ASP B 1 146 ? -13.031 -17.422 5.422 1 98.5 146 ASP B O 1
ATOM 2636 N N . ARG B 1 147 ? -13.32 -15.289 4.793 1 98.56 147 ARG B N 1
ATOM 2637 C CA . ARG B 1 147 ? -14.234 -15.688 3.725 1 98.56 147 ARG B CA 1
ATOM 2638 C C . ARG B 1 147 ? -13.492 -16.469 2.641 1 98.56 147 ARG B C 1
ATOM 2640 O O . ARG B 1 147 ? -14 -17.469 2.141 1 98.56 147 ARG B O 1
ATOM 2647 N N . LEU B 1 148 ? -12.344 -16.016 2.268 1 98.56 148 LEU B N 1
ATOM 2648 C CA . LEU B 1 148 ? -11.531 -16.703 1.274 1 98.56 148 LEU B CA 1
ATOM 2649 C C . LEU B 1 148 ? -11.164 -18.109 1.761 1 98.56 148 LEU B C 1
ATOM 2651 O O . LEU B 1 148 ? -11.164 -19.062 0.981 1 98.56 148 LEU B O 1
ATOM 2655 N N . THR B 1 149 ? -10.828 -18.234 3.064 1 98.69 149 THR B N 1
ATOM 2656 C CA . THR B 1 149 ? -10.5 -19.531 3.652 1 98.69 149 THR B CA 1
ATOM 2657 C C . THR B 1 149 ? -11.688 -20.484 3.555 1 98.69 149 THR B C 1
ATOM 2659 O O . THR B 1 149 ? -11.523 -21.656 3.209 1 98.69 149 THR B O 1
ATOM 2662 N N . ALA B 1 150 ? -12.867 -19.969 3.84 1 98.56 150 ALA B N 1
ATOM 2663 C CA . ALA B 1 150 ? -14.078 -20.781 3.744 1 98.56 150 ALA B CA 1
ATOM 2664 C C . ALA B 1 150 ? -14.297 -21.281 2.318 1 98.56 150 ALA B C 1
ATOM 2666 O O . ALA B 1 150 ? -14.633 -22.453 2.104 1 98.56 150 ALA B O 1
ATOM 2667 N N . LEU B 1 151 ? -14.094 -20.406 1.336 1 98.25 151 LEU B N 1
ATOM 2668 C CA . LEU B 1 151 ? -14.258 -20.781 -0.061 1 98.25 151 LEU B CA 1
ATOM 2669 C C . LEU B 1 151 ? -13.219 -21.828 -0.464 1 98.25 151 LEU B C 1
ATOM 2671 O O . LEU B 1 151 ? -13.539 -22.797 -1.159 1 98.25 151 LEU B O 1
ATOM 2675 N N . CYS B 1 152 ? -11.984 -21.625 -0.027 1 98.44 152 CYS B N 1
ATOM 2676 C CA . CYS B 1 152 ? -10.93 -22.594 -0.335 1 98.44 152 CYS B CA 1
ATOM 2677 C C . CYS B 1 152 ? -11.227 -23.953 0.285 1 98.44 152 CYS B C 1
ATOM 2679 O O . CYS B 1 152 ? -10.961 -24.984 -0.323 1 98.44 152 CYS B O 1
ATOM 2681 N N . THR B 1 153 ? -11.758 -23.922 1.516 1 98.38 153 THR B N 1
ATOM 2682 C CA . THR B 1 153 ? -12.148 -25.156 2.195 1 98.38 153 THR B CA 1
ATOM 2683 C C . THR B 1 153 ? -13.266 -25.859 1.429 1 98.38 153 THR B C 1
ATOM 2685 O O . THR B 1 153 ? -13.188 -27.062 1.188 1 98.38 153 THR B O 1
ATOM 2688 N N . GLU B 1 154 ? -14.273 -25.125 1.011 1 97.5 154 GLU B N 1
ATOM 2689 C CA . GLU B 1 154 ? -15.383 -25.672 0.239 1 97.5 154 GLU B CA 1
ATOM 2690 C C . GLU B 1 154 ? -14.898 -26.25 -1.088 1 97.5 154 GLU B C 1
ATOM 2692 O O . GLU B 1 154 ? -15.43 -27.266 -1.56 1 97.5 154 GLU B O 1
ATOM 2697 N N . ALA B 1 155 ? -13.906 -25.656 -1.656 1 97.31 155 ALA B N 1
ATOM 2698 C CA . ALA B 1 155 ? -13.352 -26.109 -2.93 1 97.31 155 ALA B CA 1
ATOM 2699 C C . ALA B 1 155 ? -12.391 -27.281 -2.727 1 97.31 155 ALA B C 1
ATOM 2701 O O . ALA B 1 155 ? -11.766 -27.75 -3.68 1 97.31 155 ALA B O 1
ATOM 2702 N N . GLU B 1 156 ? -12.156 -27.672 -1.465 1 97.06 156 GLU B N 1
ATOM 2703 C CA . GLU B 1 156 ? -11.328 -28.797 -1.081 1 97.06 156 GLU B CA 1
ATOM 2704 C C . GLU B 1 156 ? -9.867 -28.578 -1.479 1 97.06 156 GLU B C 1
ATOM 2706 O O . GLU B 1 156 ? -9.195 -29.5 -1.945 1 97.06 156 GLU B O 1
ATOM 2711 N N . ILE B 1 157 ? -9.508 -27.375 -1.397 1 96.62 157 ILE B N 1
ATOM 2712 C CA . ILE B 1 157 ? -8.109 -27.016 -1.635 1 96.62 157 ILE B CA 1
ATOM 2713 C C . ILE B 1 157 ? -7.266 -27.391 -0.421 1 96.62 157 ILE B C 1
ATOM 2715 O O . ILE B 1 157 ? -7.664 -27.141 0.721 1 96.62 157 ILE B O 1
ATOM 2719 N N . ALA B 1 158 ? -6.137 -28.047 -0.698 1 95.5 158 ALA B N 1
ATOM 2720 C CA . ALA B 1 158 ? -5.227 -28.375 0.398 1 95.5 158 ALA B CA 1
ATOM 2721 C C . ALA B 1 158 ? -4.684 -27.094 1.049 1 95.5 158 ALA B C 1
ATOM 2723 O O . ALA B 1 158 ? -4.391 -26.125 0.361 1 95.5 158 ALA B O 1
ATOM 2724 N N . GLU B 1 159 ? -4.535 -27.047 2.342 1 95.94 159 GLU B N 1
ATOM 2725 C CA . GLU B 1 159 ? -4.039 -25.922 3.131 1 95.94 159 GLU B CA 1
ATOM 2726 C C . GLU B 1 159 ? -4.824 -24.656 2.838 1 95.94 159 GLU B C 1
ATOM 2728 O O . GLU B 1 159 ? -4.242 -23.641 2.453 1 95.94 159 GLU B O 1
ATOM 2733 N N . PRO B 1 160 ? -6.148 -24.719 3.02 1 97.69 160 PRO B N 1
ATOM 2734 C CA . PRO B 1 160 ? -7.027 -23.625 2.594 1 97.69 160 PRO B CA 1
ATOM 2735 C C . PRO B 1 160 ? -6.645 -22.281 3.213 1 97.69 160 PRO B C 1
ATOM 2737 O O . PRO B 1 160 ? -6.734 -21.25 2.551 1 97.69 160 PRO B O 1
ATOM 2740 N N . ALA B 1 161 ? -6.172 -22.25 4.469 1 97.25 161 ALA B N 1
ATOM 2741 C CA . ALA B 1 161 ? -5.801 -21 5.117 1 97.25 161 ALA B CA 1
ATOM 2742 C C . ALA B 1 161 ? -4.566 -20.391 4.461 1 97.25 161 ALA B C 1
ATOM 2744 O O . ALA B 1 161 ? -4.488 -19.172 4.293 1 97.25 161 ALA B O 1
ATOM 2745 N N . GLN B 1 162 ? -3.639 -21.25 4.121 1 96.75 162 GLN B N 1
ATOM 2746 C CA . GLN B 1 162 ? -2.42 -20.781 3.471 1 96.75 162 GLN B CA 1
ATOM 2747 C C . GLN B 1 162 ? -2.721 -20.203 2.092 1 96.75 162 GLN B C 1
ATOM 2749 O O . GLN B 1 162 ? -2.188 -19.156 1.725 1 96.75 162 GLN B O 1
ATOM 2754 N N . VAL B 1 163 ? -3.537 -20.906 1.36 1 97.5 163 VAL B N 1
ATOM 2755 C CA . VAL B 1 163 ? -3.908 -20.438 0.029 1 97.5 163 VAL B CA 1
ATOM 2756 C C . VAL B 1 163 ? -4.695 -19.141 0.139 1 97.5 163 VAL B C 1
ATOM 2758 O O . VAL B 1 163 ? -4.461 -18.203 -0.625 1 97.5 163 VAL B O 1
ATOM 2761 N N . ALA B 1 164 ? -5.586 -19.016 1.128 1 97.94 164 ALA B N 1
ATOM 2762 C CA . ALA B 1 164 ? -6.371 -17.812 1.346 1 97.94 164 ALA B CA 1
ATOM 2763 C C . ALA B 1 164 ? -5.465 -16.625 1.67 1 97.94 164 ALA B C 1
ATOM 2765 O O . ALA B 1 164 ? -5.707 -15.508 1.207 1 97.94 164 ALA B O 1
ATOM 2766 N N . HIS B 1 165 ? -4.414 -16.859 2.422 1 97.19 165 HIS B N 1
ATOM 2767 C CA . HIS B 1 165 ? -3.447 -15.805 2.727 1 97.19 165 HIS B CA 1
ATOM 2768 C C . HIS B 1 165 ? -2.74 -15.32 1.466 1 97.19 165 HIS B C 1
ATOM 2770 O O . HIS B 1 165 ? -2.508 -14.117 1.3 1 97.19 165 HIS B O 1
ATOM 2776 N N . THR B 1 166 ? -2.398 -16.266 0.638 1 98.31 166 THR B N 1
ATOM 2777 C CA . THR B 1 166 ? -1.723 -15.93 -0.61 1 98.31 166 THR B CA 1
ATOM 2778 C C . THR B 1 166 ? -2.645 -15.125 -1.524 1 98.31 166 THR B C 1
ATOM 2780 O O . THR B 1 166 ? -2.215 -14.156 -2.15 1 98.31 166 THR B O 1
ATOM 2783 N N . LEU B 1 167 ? -3.953 -15.523 -1.581 1 98.69 167 LEU B N 1
ATOM 2784 C CA . LEU B 1 167 ? -4.93 -14.766 -2.355 1 98.69 167 LEU B CA 1
ATOM 2785 C C . LEU B 1 167 ? -5.078 -13.352 -1.804 1 98.69 167 LEU B C 1
ATOM 2787 O O . LEU B 1 167 ? -5.172 -12.391 -2.57 1 98.69 167 LEU B O 1
ATOM 2791 N N . GLY B 1 168 ? -5.098 -13.203 -0.463 1 98.62 168 GLY B N 1
ATOM 2792 C CA . GLY B 1 168 ? -5.145 -11.891 0.158 1 98.62 168 GLY B CA 1
ATOM 2793 C C . GLY B 1 168 ? -3.959 -11.016 -0.213 1 98.62 168 GLY B C 1
ATOM 2794 O O . GLY B 1 168 ? -4.121 -9.82 -0.482 1 98.62 168 GLY B O 1
ATOM 2795 N N . LEU B 1 169 ? -2.811 -11.633 -0.214 1 98.75 169 LEU B N 1
ATOM 2796 C CA . LEU B 1 169 ? -1.594 -10.938 -0.623 1 98.75 169 LEU B CA 1
ATOM 2797 C C . LEU B 1 169 ? -1.708 -10.438 -2.061 1 98.75 169 LEU B C 1
ATOM 2799 O O . LEU B 1 169 ? -1.334 -9.305 -2.361 1 98.75 169 LEU B O 1
ATOM 2803 N N . VAL B 1 170 ? -2.236 -11.211 -2.963 1 98.81 170 VAL B N 1
ATOM 2804 C CA . VAL B 1 170 ? -2.428 -10.875 -4.371 1 98.81 170 VAL B CA 1
ATOM 2805 C C . VAL B 1 170 ? -3.422 -9.719 -4.492 1 98.81 170 VAL B C 1
ATOM 2807 O O . VAL B 1 170 ? -3.203 -8.789 -5.266 1 98.81 170 VAL B O 1
ATOM 2810 N N . ILE B 1 171 ? -4.473 -9.781 -3.736 1 98.88 171 ILE B N 1
ATOM 2811 C CA . ILE B 1 171 ? -5.477 -8.727 -3.75 1 98.88 171 ILE B CA 1
ATOM 2812 C C . ILE B 1 171 ? -4.832 -7.398 -3.342 1 98.88 171 ILE B C 1
ATOM 2814 O O . ILE B 1 171 ? -4.992 -6.387 -4.031 1 98.88 171 ILE B O 1
ATOM 2818 N N . ASP B 1 172 ? -4.066 -7.422 -2.268 1 98.75 172 ASP B N 1
ATOM 2819 C CA . ASP B 1 172 ? -3.389 -6.211 -1.823 1 98.75 172 ASP B CA 1
ATOM 2820 C C . ASP B 1 172 ? -2.41 -5.707 -2.881 1 98.75 172 ASP B C 1
ATOM 2822 O O . ASP B 1 172 ? -2.332 -4.508 -3.145 1 98.75 172 ASP B O 1
ATOM 2826 N N . GLY B 1 173 ? -1.666 -6.645 -3.486 1 98.81 173 GLY B N 1
ATOM 2827 C CA . GLY B 1 173 ? -0.756 -6.27 -4.559 1 98.81 173 GLY B CA 1
ATOM 2828 C C . GLY B 1 173 ? -1.455 -5.621 -5.734 1 98.81 173 GLY B C 1
ATOM 2829 O O . GLY B 1 173 ? -0.945 -4.66 -6.316 1 98.81 173 GLY B O 1
ATOM 2830 N N . ALA B 1 174 ? -2.604 -6.125 -6.105 1 98.94 174 ALA B N 1
ATOM 2831 C CA . ALA B 1 174 ? -3.373 -5.574 -7.219 1 98.94 174 ALA B CA 1
ATOM 2832 C C . ALA B 1 174 ? -3.879 -4.172 -6.898 1 98.94 174 ALA B C 1
ATOM 2834 O O . ALA B 1 174 ? -3.885 -3.291 -7.762 1 98.94 174 ALA B O 1
ATOM 2835 N N . ILE B 1 175 ? -4.324 -4.008 -5.66 1 98.88 175 ILE B N 1
ATOM 2836 C CA . ILE B 1 175 ? -4.812 -2.701 -5.227 1 98.88 175 ILE B CA 1
ATOM 2837 C C . ILE B 1 175 ? -3.689 -1.672 -5.328 1 98.88 175 ILE B C 1
ATOM 2839 O O . ILE B 1 175 ? -3.891 -0.577 -5.859 1 98.88 175 ILE B O 1
ATOM 2843 N N . VAL B 1 176 ? -2.533 -2.01 -4.859 1 98.69 176 VAL B N 1
ATOM 2844 C CA . VAL B 1 176 ? -1.374 -1.124 -4.895 1 98.69 176 VAL B CA 1
ATOM 2845 C C . VAL B 1 176 ? -0.98 -0.845 -6.344 1 98.69 176 VAL B C 1
ATOM 2847 O O . VAL B 1 176 ? -0.717 0.302 -6.711 1 98.69 176 VAL B O 1
ATOM 2850 N N . MET B 1 177 ? -0.943 -1.867 -7.168 1 98.62 177 MET B N 1
ATOM 2851 C CA . MET B 1 177 ? -0.589 -1.695 -8.578 1 98.62 177 MET B CA 1
ATOM 2852 C C . MET B 1 177 ? -1.578 -0.769 -9.273 1 98.62 177 MET B C 1
ATOM 2854 O O . MET B 1 177 ? -1.176 0.121 -10.031 1 98.62 177 MET B O 1
ATOM 2858 N N . ALA B 1 178 ? -2.859 -0.979 -9.023 1 98.62 178 ALA B N 1
ATOM 2859 C CA . ALA B 1 178 ? -3.877 -0.125 -9.633 1 98.62 178 ALA B CA 1
ATOM 2860 C C . ALA B 1 178 ? -3.74 1.316 -9.148 1 98.62 178 ALA B C 1
ATOM 2862 O O . ALA B 1 178 ? -3.895 2.256 -9.93 1 98.62 178 ALA B O 1
ATOM 2863 N N . LEU B 1 179 ? -3.463 1.47 -7.852 1 97.75 179 LEU B N 1
ATOM 2864 C CA . LEU B 1 179 ? -3.291 2.803 -7.281 1 97.75 179 LEU B CA 1
ATOM 2865 C C . LEU B 1 179 ? -2.131 3.533 -7.949 1 97.75 179 LEU B C 1
ATOM 2867 O O . LEU B 1 179 ? -2.268 4.695 -8.344 1 97.75 179 LEU B O 1
ATOM 2871 N N . VAL B 1 180 ? -1.03 2.908 -8.133 1 97.88 180 VAL B N 1
ATOM 2872 C CA . VAL B 1 180 ? 0.197 3.521 -8.625 1 97.88 180 VAL B CA 1
ATOM 2873 C C . VAL B 1 180 ? 0.085 3.76 -10.133 1 97.88 180 VAL B C 1
ATOM 2875 O O . VAL B 1 180 ? 0.432 4.836 -10.625 1 97.88 180 VAL B O 1
ATOM 2878 N N . THR B 1 181 ? -0.495 2.775 -10.836 1 97.25 181 THR B N 1
ATOM 2879 C CA . THR B 1 181 ? -0.456 2.842 -12.289 1 97.25 181 THR B CA 1
ATOM 2880 C C . THR B 1 181 ? -1.725 3.49 -12.836 1 97.25 181 THR B C 1
ATOM 2882 O O . THR B 1 181 ? -1.781 3.865 -14.008 1 97.25 181 THR B O 1
ATOM 2885 N N . ARG B 1 182 ? -2.791 3.516 -12.062 1 97 182 ARG B N 1
ATOM 2886 C CA . ARG B 1 182 ? -4.113 3.947 -12.5 1 97 182 ARG B CA 1
ATOM 2887 C C . ARG B 1 182 ? -4.609 3.102 -13.664 1 97 182 ARG B C 1
ATOM 2889 O O . ARG B 1 182 ? -5.199 3.625 -14.609 1 97 182 ARG B O 1
ATOM 2896 N N . ASP B 1 183 ? -4.246 1.891 -13.633 1 97.62 183 ASP B N 1
ATOM 2897 C CA . ASP B 1 183 ? -4.621 0.929 -14.664 1 97.62 183 ASP B CA 1
ATOM 2898 C C . ASP B 1 183 ? -5.445 -0.214 -14.078 1 97.62 183 ASP B C 1
ATOM 2900 O O . ASP B 1 183 ? -4.93 -1.02 -13.297 1 97.62 183 ASP B O 1
ATOM 2904 N N . ALA B 1 184 ? -6.738 -0.244 -14.477 1 98.5 184 ALA B N 1
ATOM 2905 C CA . ALA B 1 184 ? -7.617 -1.301 -13.992 1 98.5 184 ALA B CA 1
ATOM 2906 C C . ALA B 1 184 ? -7.141 -2.674 -14.453 1 98.5 184 ALA B C 1
ATOM 2908 O O . ALA B 1 184 ? -7.586 -3.701 -13.938 1 98.5 184 ALA B O 1
ATOM 2909 N N . GLY B 1 185 ? -6.168 -2.748 -15.375 1 98.38 185 GLY B N 1
ATOM 2910 C CA . GLY B 1 185 ? -5.57 -3.988 -15.844 1 98.38 185 GLY B CA 1
ATOM 2911 C C . GLY B 1 185 ? -4.832 -4.742 -14.758 1 98.38 185 GLY B C 1
ATOM 2912 O O . GLY B 1 185 ? -4.531 -5.93 -14.914 1 98.38 185 GLY B O 1
ATOM 2913 N N . ALA B 1 186 ? -4.535 -4.051 -13.641 1 98.75 186 ALA B N 1
ATOM 2914 C CA . ALA B 1 186 ? -3.963 -4.723 -12.477 1 98.75 186 ALA B CA 1
ATOM 2915 C C . ALA B 1 186 ? -4.844 -5.887 -12.031 1 98.75 186 ALA B C 1
ATOM 2917 O O . ALA B 1 186 ? -4.34 -6.895 -11.531 1 98.75 186 ALA B O 1
ATOM 2918 N N . ALA B 1 187 ? -6.156 -5.711 -12.242 1 98.88 187 ALA B N 1
ATOM 2919 C CA . ALA B 1 187 ? -7.102 -6.754 -11.852 1 98.88 187 ALA B CA 1
ATOM 2920 C C . ALA B 1 187 ? -6.902 -8.016 -12.695 1 98.88 187 ALA B C 1
ATOM 2922 O O . ALA B 1 187 ? -7.098 -9.133 -12.211 1 98.88 187 ALA B O 1
ATOM 2923 N N . ASP B 1 188 ? -6.52 -7.844 -13.961 1 98.56 188 ASP B N 1
ATOM 2924 C CA . ASP B 1 188 ? -6.23 -8.992 -14.812 1 98.56 188 ASP B CA 1
ATOM 2925 C C . ASP B 1 188 ? -4.984 -9.727 -14.336 1 98.56 188 ASP B C 1
ATOM 2927 O O . ASP B 1 188 ? -4.93 -10.961 -14.383 1 98.56 188 ASP B O 1
ATOM 2931 N N . VAL B 1 189 ? -4.012 -8.977 -13.93 1 98.38 189 VAL B N 1
ATOM 2932 C CA . VAL B 1 189 ? -2.801 -9.562 -13.359 1 98.38 189 VAL B CA 1
ATOM 2933 C C . VAL B 1 189 ? -3.152 -10.375 -12.117 1 98.38 189 VAL B C 1
ATOM 2935 O O . VAL B 1 189 ? -2.688 -11.5 -11.953 1 98.38 189 VAL B O 1
ATOM 2938 N N . ALA B 1 190 ? -3.994 -9.805 -11.258 1 98.62 190 ALA B N 1
ATOM 2939 C CA . ALA B 1 190 ? -4.438 -10.508 -10.055 1 98.62 190 ALA B CA 1
ATOM 2940 C C . ALA B 1 190 ? -5.176 -11.797 -10.414 1 98.62 190 ALA B C 1
ATOM 2942 O O . ALA B 1 190 ? -4.977 -12.828 -9.766 1 98.62 190 ALA B O 1
ATOM 2943 N N . GLY B 1 191 ? -6.078 -11.641 -11.406 1 97.88 191 GLY B N 1
ATOM 2944 C CA . GLY B 1 191 ? -6.797 -12.828 -11.844 1 97.88 191 GLY B CA 1
ATOM 2945 C C . GLY B 1 191 ? -5.879 -13.953 -12.273 1 97.88 191 GLY B C 1
ATOM 2946 O O . GLY B 1 191 ? -6.102 -15.117 -11.914 1 97.88 191 GLY B O 1
ATOM 2947 N N . ARG B 1 192 ? -4.828 -13.656 -13.016 1 95.75 192 ARG B N 1
ATOM 2948 C CA . ARG B 1 192 ? -3.859 -14.656 -13.461 1 95.75 192 ARG B CA 1
ATOM 2949 C C . ARG B 1 192 ? -3.1 -15.25 -12.273 1 95.75 192 ARG B C 1
ATOM 2951 O O . ARG B 1 192 ? -2.859 -16.453 -12.219 1 95.75 192 ARG B O 1
ATOM 2958 N N . ALA B 1 193 ? -2.738 -14.391 -11.359 1 97.56 193 ALA B N 1
ATOM 2959 C CA . ALA B 1 193 ? -2.045 -14.867 -10.164 1 97.56 193 ALA B CA 1
ATOM 2960 C C . ALA B 1 193 ? -2.924 -15.828 -9.367 1 97.56 193 ALA B C 1
ATOM 2962 O O . ALA B 1 193 ? -2.465 -16.891 -8.945 1 97.56 193 ALA B O 1
ATOM 2963 N N . CYS B 1 194 ? -4.191 -15.414 -9.164 1 97.75 194 CYS B N 1
ATOM 2964 C CA . CYS B 1 194 ? -5.117 -16.266 -8.422 1 97.75 194 CYS B CA 1
ATOM 2965 C C . CYS B 1 194 ? -5.277 -17.625 -9.102 1 97.75 194 CYS B C 1
ATOM 2967 O O . CYS B 1 194 ? -5.254 -18.656 -8.43 1 97.75 194 CYS B O 1
ATOM 2969 N N . ALA B 1 195 ? -5.387 -17.609 -10.414 1 95.62 195 ALA B N 1
ATOM 2970 C CA . ALA B 1 195 ? -5.547 -18.859 -11.156 1 95.62 195 ALA B CA 1
ATOM 2971 C C . ALA B 1 195 ? -4.336 -19.766 -10.977 1 95.62 195 ALA B C 1
ATOM 2973 O O . ALA B 1 195 ? -4.477 -20.984 -10.875 1 95.62 195 ALA B O 1
ATOM 2974 N N . ALA B 1 196 ? -3.16 -19.203 -10.922 1 94.62 196 ALA B N 1
ATOM 2975 C CA . ALA B 1 196 ? -1.932 -19.984 -10.766 1 94.62 196 ALA B CA 1
ATOM 2976 C C . ALA B 1 196 ? -1.825 -20.547 -9.352 1 94.62 196 ALA B C 1
ATOM 2978 O O . ALA B 1 196 ? -1.281 -21.641 -9.156 1 94.62 196 ALA B O 1
ATOM 2979 N N . ILE B 1 197 ? -2.311 -19.828 -8.383 1 95.44 197 ILE B N 1
ATOM 2980 C CA . ILE B 1 197 ? -2.193 -20.172 -6.969 1 95.44 197 ILE B CA 1
ATOM 2981 C C . ILE B 1 197 ? -3.205 -21.266 -6.621 1 95.44 197 ILE B C 1
ATOM 2983 O O . ILE B 1 197 ? -2.951 -22.109 -5.754 1 95.44 197 ILE B O 1
ATOM 2987 N N . LEU B 1 198 ? -4.367 -21.172 -7.309 1 92.38 198 LEU B N 1
ATOM 2988 C CA . LEU B 1 198 ? -5.41 -22.156 -7.047 1 92.38 198 LEU B CA 1
ATOM 2989 C C . LEU B 1 198 ? -5.094 -23.484 -7.742 1 92.38 198 LEU B C 1
ATOM 2991 O O . LEU B 1 198 ? -5.016 -23.547 -8.969 1 92.38 198 LEU B O 1
ATOM 2995 N N . PRO B 1 199 ? -4.539 -24.453 -6.969 1 77.62 199 PRO B N 1
ATOM 2996 C CA . PRO B 1 199 ? -4.199 -25.766 -7.516 1 77.62 199 PRO B CA 1
ATOM 2997 C C . PRO B 1 199 ? -5.32 -26.359 -8.375 1 77.62 199 PRO B C 1
ATOM 2999 O O . PRO B 1 199 ? -6.5 -26.078 -8.125 1 77.62 199 PRO B O 1
ATOM 3002 N N . ALA B 1 200 ? -4.953 -27.047 -9.438 1 66 200 ALA B N 1
ATOM 3003 C CA . ALA B 1 200 ? -5.93 -27.812 -10.219 1 66 200 ALA B CA 1
ATOM 3004 C C . ALA B 1 200 ? -6.629 -28.859 -9.359 1 66 200 ALA B C 1
ATOM 3006 O O . ALA B 1 200 ? -6.066 -29.344 -8.375 1 66 200 ALA B O 1
#

Radius of gyration: 21.86 Å; Cα contacts (8 Å, |Δi|>4): 537; chains: 2; bounding box: 62×60×42 Å